Protein AF-A0A1L5KUY7-F1 (afdb_monomer)

pLDDT: mean 87.42, std 15.49, range [28.94, 98.81]

Structure (mmCIF, N/CA/C/O backbone):
data_AF-A0A1L5KUY7-F1
#
_entry.id   AF-A0A1L5KUY7-F1
#
loop_
_atom_site.group_PDB
_atom_site.id
_atom_site.type_symbol
_atom_site.label_atom_id
_atom_site.label_alt_id
_atom_site.label_comp_id
_atom_site.label_asym_id
_atom_site.label_entity_id
_atom_site.label_seq_id
_atom_site.pdbx_PDB_ins_code
_atom_site.Cartn_x
_atom_site.Cartn_y
_atom_site.Cartn_z
_atom_site.occupancy
_atom_site.B_iso_or_equiv
_atom_site.auth_seq_id
_atom_site.auth_comp_id
_atom_site.auth_asym_id
_atom_site.auth_atom_id
_atom_site.pdbx_PDB_model_num
ATOM 1 N N . TRP A 1 1 ? -3.558 -29.150 3.273 1.00 95.00 1 TRP A N 1
ATOM 2 C CA . TRP A 1 1 ? -2.758 -28.290 2.385 1.00 95.00 1 TRP A CA 1
ATOM 3 C C . TRP A 1 1 ? -2.996 -26.829 2.733 1.00 95.00 1 TRP A C 1
ATOM 5 O O . TRP A 1 1 ? -2.102 -26.278 3.348 1.00 95.00 1 TRP A O 1
ATOM 15 N N . ASN A 1 2 ? -4.203 -26.278 2.521 1.00 96.94 2 ASN A N 1
ATOM 16 C CA . ASN A 1 2 ? -4.562 -24.895 2.896 1.00 96.94 2 ASN A CA 1
ATOM 17 C C . ASN A 1 2 ? -4.105 -24.506 4.312 1.00 96.94 2 ASN A C 1
ATOM 19 O O . ASN A 1 2 ? -3.347 -23.565 4.458 1.00 96.94 2 ASN A O 1
ATOM 23 N N . PHE A 1 3 ? -4.434 -25.313 5.330 1.00 96.38 3 PHE A N 1
ATOM 24 C CA . PHE A 1 3 ? -3.972 -25.066 6.704 1.00 96.38 3 PHE A CA 1
ATOM 25 C C . PHE A 1 3 ? -2.448 -24.891 6.821 1.00 96.38 3 PHE A C 1
ATOM 27 O O . PHE A 1 3 ? -1.980 -24.037 7.555 1.00 96.38 3 PHE A O 1
ATOM 34 N N . ARG A 1 4 ? -1.657 -25.695 6.097 1.00 96.69 4 ARG A N 1
ATOM 35 C CA . ARG A 1 4 ? -0.190 -25.608 6.139 1.00 96.69 4 ARG A CA 1
ATOM 36 C C . ARG A 1 4 ? 0.330 -24.376 5.405 1.00 96.69 4 ARG A C 1
ATOM 38 O O . ARG A 1 4 ? 1.268 -23.783 5.906 1.00 96.69 4 ARG A O 1
ATOM 45 N N . MET A 1 5 ? -0.290 -23.996 4.286 1.00 97.75 5 MET A N 1
ATOM 46 C CA . MET A 1 5 ? 0.047 -22.752 3.586 1.00 97.75 5 MET A CA 1
ATOM 47 C C . MET A 1 5 ? -0.260 -21.534 4.458 1.00 97.75 5 MET A C 1
ATOM 49 O O . MET A 1 5 ? 0.622 -20.714 4.668 1.00 97.75 5 MET A O 1
ATOM 53 N N . GLY A 1 6 ? -1.464 -21.469 5.039 1.00 96.69 6 GLY A N 1
ATOM 54 C CA . GLY A 1 6 ? -1.837 -20.394 5.962 1.00 96.69 6 GLY A CA 1
ATOM 55 C C . GLY A 1 6 ? -0.890 -20.320 7.155 1.00 96.69 6 GLY A C 1
ATOM 56 O O . GLY A 1 6 ? -0.401 -19.250 7.484 1.00 96.69 6 GLY A O 1
ATOM 57 N N . TYR A 1 7 ? -0.544 -21.470 7.740 1.00 95.62 7 TYR A N 1
ATOM 58 C CA . TYR A 1 7 ? 0.414 -21.539 8.842 1.00 95.62 7 TYR A CA 1
ATOM 59 C C . TYR A 1 7 ? 1.798 -21.025 8.438 1.00 95.62 7 TYR A C 1
ATOM 61 O O . TYR A 1 7 ? 2.415 -20.307 9.208 1.00 95.62 7 TYR A O 1
ATOM 69 N N . SER A 1 8 ? 2.291 -21.361 7.245 1.00 95.44 8 SER A N 1
ATOM 70 C CA . SER A 1 8 ? 3.564 -20.831 6.751 1.00 95.44 8 SER A CA 1
ATOM 71 C C . SER A 1 8 ? 3.532 -19.310 6.614 1.00 95.44 8 SER A C 1
ATOM 73 O O . SER A 1 8 ? 4.390 -18.660 7.193 1.00 95.44 8 SER A O 1
ATOM 75 N N . TYR A 1 9 ? 2.527 -18.752 5.932 1.00 95.81 9 TYR A N 1
ATOM 76 C CA . TYR A 1 9 ? 2.408 -17.299 5.760 1.00 95.81 9 TYR A CA 1
ATOM 77 C C . TYR A 1 9 ? 2.222 -16.552 7.085 1.00 95.81 9 TYR A C 1
ATOM 79 O O . TYR A 1 9 ? 2.803 -15.494 7.274 1.00 95.81 9 TYR A O 1
ATOM 87 N N . PHE A 1 10 ? 1.479 -17.124 8.034 1.00 93.44 10 PHE A N 1
ATOM 88 C CA . PHE A 1 10 ? 1.271 -16.516 9.349 1.00 93.44 10 PHE A CA 1
ATOM 89 C C . PHE A 1 10 ? 2.578 -16.318 10.127 1.00 93.44 10 PHE A C 1
ATOM 91 O O . PHE A 1 10 ? 2.745 -15.313 10.797 1.00 93.44 10 PHE A O 1
ATOM 98 N N . TYR A 1 11 ? 3.517 -17.264 10.033 1.00 91.12 11 TYR A N 1
ATOM 99 C CA . TYR A 1 11 ? 4.831 -17.149 10.682 1.00 91.12 11 TYR A CA 1
ATOM 100 C C . TYR A 1 11 ? 5.885 -16.440 9.820 1.00 91.12 11 TYR A C 1
ATOM 102 O O . TYR A 1 11 ? 7.043 -16.365 10.227 1.00 91.12 11 TYR A O 1
ATOM 110 N N . LEU A 1 12 ? 5.493 -15.965 8.638 1.00 91.25 12 LEU A N 1
ATOM 111 C CA . LEU A 1 12 ? 6.266 -15.044 7.808 1.00 91.25 12 LEU A CA 1
ATOM 112 C C . LEU A 1 12 ? 5.753 -13.602 7.948 1.00 91.25 12 LEU A C 1
ATOM 114 O O . LEU A 1 12 ? 6.141 -12.762 7.148 1.00 91.25 12 LEU A O 1
ATOM 118 N N . ASP A 1 13 ? 4.872 -13.328 8.920 1.00 92.56 13 ASP A N 1
ATOM 119 C CA . ASP A 1 13 ? 4.231 -12.020 9.122 1.00 92.56 13 ASP A CA 1
ATOM 120 C C . ASP A 1 13 ? 3.412 -11.559 7.886 1.00 92.56 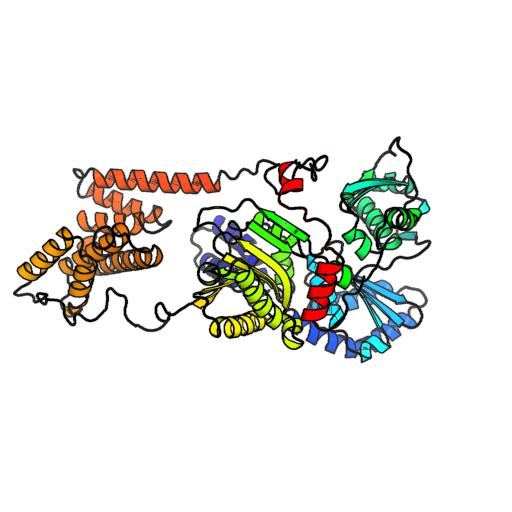13 ASP A C 1
ATOM 122 O O . ASP A 1 13 ? 3.304 -10.377 7.572 1.00 92.56 13 ASP A O 1
ATOM 126 N N . GLN A 1 14 ? 2.847 -12.522 7.137 1.00 94.38 14 GLN A N 1
ATOM 127 C CA . GLN A 1 14 ? 2.041 -12.300 5.927 1.00 94.38 14 GLN A CA 1
ATOM 128 C C . GLN A 1 14 ? 0.568 -12.679 6.176 1.00 94.38 14 GLN A C 1
ATOM 130 O O . GLN A 1 14 ? -0.010 -13.543 5.501 1.00 94.38 14 GLN A O 1
ATOM 135 N N . GLU A 1 15 ? -0.070 -12.056 7.172 1.00 95.62 15 GLU A N 1
ATOM 136 C CA . GLU A 1 15 ? -1.426 -12.388 7.634 1.00 95.62 15 GLU A CA 1
ATOM 137 C C . GLU A 1 15 ? -2.496 -12.256 6.544 1.00 95.62 15 GLU A C 1
ATOM 139 O O . GLU A 1 15 ? -3.437 -13.053 6.524 1.00 95.62 15 GLU A O 1
ATOM 144 N N . GLY A 1 16 ? -2.350 -11.301 5.618 1.00 94.06 16 GLY A N 1
ATOM 145 C CA . GLY A 1 16 ? -3.252 -11.122 4.471 1.00 94.06 16 GLY A CA 1
ATOM 146 C C . GLY A 1 16 ? -3.323 -12.376 3.595 1.00 94.06 16 GLY A C 1
ATOM 147 O O . GLY A 1 16 ? -4.396 -12.963 3.402 1.00 94.06 16 GLY A O 1
ATOM 148 N N . ARG A 1 17 ? -2.157 -12.870 3.160 1.00 95.62 17 ARG A N 1
ATOM 149 C CA . ARG A 1 17 ? -2.028 -14.128 2.409 1.00 95.62 17 ARG A CA 1
ATOM 150 C C . ARG A 1 17 ? -2.464 -15.324 3.267 1.00 95.62 17 ARG A C 1
ATOM 152 O O . ARG A 1 17 ? -3.197 -16.194 2.785 1.00 95.62 17 ARG A O 1
ATOM 159 N N . ALA A 1 18 ? -2.085 -15.361 4.548 1.00 97.38 18 ALA A N 1
ATOM 160 C CA . ALA A 1 18 ? -2.428 -16.446 5.471 1.00 97.38 18 ALA A CA 1
ATOM 161 C C . ALA A 1 18 ? -3.944 -16.620 5.664 1.00 97.38 18 ALA A C 1
ATOM 163 O O . ALA A 1 18 ? -4.449 -17.749 5.611 1.00 97.38 18 ALA A O 1
ATOM 164 N N . LEU A 1 19 ? -4.675 -15.514 5.829 1.00 96.62 19 LEU A N 1
ATOM 165 C CA . LEU A 1 19 ? -6.120 -15.487 6.050 1.00 96.62 19 LEU A CA 1
ATOM 166 C C . LEU A 1 19 ? -6.867 -16.221 4.933 1.00 96.62 19 LEU A C 1
ATOM 168 O O . LEU A 1 19 ? -7.665 -17.118 5.214 1.00 96.62 19 LEU A O 1
ATOM 172 N N . ARG A 1 20 ? -6.529 -15.928 3.668 1.00 95.56 20 ARG A N 1
ATOM 173 C CA . ARG A 1 20 ? -7.127 -16.562 2.476 1.00 95.56 20 ARG A CA 1
ATOM 174 C C . ARG A 1 20 ? -7.002 -18.094 2.528 1.00 95.56 20 ARG A C 1
ATOM 176 O O . ARG A 1 20 ? -7.913 -18.825 2.125 1.00 95.56 20 ARG A O 1
ATOM 183 N N . TYR A 1 21 ? -5.877 -18.607 3.029 1.00 97.69 21 TYR A N 1
ATOM 184 C CA . TYR A 1 21 ? -5.648 -20.044 3.182 1.00 97.69 21 TYR A CA 1
ATOM 185 C C . TYR A 1 21 ? -6.360 -20.638 4.393 1.00 97.69 21 TYR A C 1
ATOM 187 O O . TYR A 1 21 ? -6.907 -21.740 4.288 1.00 97.69 21 TYR A O 1
ATOM 195 N N . PHE A 1 22 ? -6.375 -19.954 5.534 1.00 97.81 22 PHE A N 1
ATOM 196 C CA . PHE A 1 22 ? -7.079 -20.451 6.712 1.00 97.81 22 PHE A CA 1
ATOM 197 C C . PHE A 1 22 ? -8.592 -20.482 6.514 1.00 97.81 22 PHE A C 1
ATOM 199 O O . PHE A 1 22 ? -9.215 -21.472 6.888 1.00 97.81 22 PHE A O 1
ATOM 206 N N . GLU A 1 23 ? -9.182 -19.494 5.843 1.00 96.38 23 GLU A N 1
ATOM 207 C CA . GLU A 1 23 ? -10.611 -19.507 5.510 1.00 96.38 23 GLU A CA 1
ATOM 208 C C . GLU A 1 23 ? -10.961 -20.717 4.630 1.00 96.38 23 GLU A C 1
ATOM 210 O O . GLU A 1 23 ? -11.853 -21.495 4.973 1.00 96.38 23 GLU A O 1
ATOM 215 N N . LYS A 1 24 ? -10.166 -20.994 3.584 1.00 97.50 24 LYS A N 1
ATOM 216 C CA . LYS A 1 24 ? -10.306 -22.220 2.770 1.00 97.50 24 LYS A CA 1
ATOM 217 C C . LYS A 1 24 ? -10.073 -23.510 3.565 1.00 97.50 24 LYS A C 1
ATOM 219 O O . LYS A 1 24 ? -10.580 -24.571 3.195 1.00 97.50 24 LYS A O 1
ATOM 224 N N . ALA A 1 25 ? -9.248 -23.477 4.612 1.00 96.94 25 ALA A N 1
ATOM 225 C CA . ALA A 1 25 ? -9.048 -24.623 5.496 1.00 96.94 25 ALA A CA 1
ATOM 226 C C . ALA A 1 25 ? -10.273 -24.859 6.393 1.00 96.94 25 ALA A C 1
ATOM 228 O O . ALA A 1 25 ? -10.704 -26.007 6.525 1.00 96.94 25 ALA A O 1
ATOM 229 N N . LEU A 1 26 ? -10.856 -23.787 6.936 1.00 96.44 26 LEU A N 1
ATOM 230 C CA . LEU A 1 26 ? -12.050 -23.818 7.779 1.00 96.44 26 LEU A CA 1
ATOM 231 C C . LEU A 1 26 ? -13.291 -24.255 6.992 1.00 96.44 26 LEU A C 1
ATOM 233 O O . LEU A 1 26 ? -14.092 -25.032 7.498 1.00 96.44 26 LEU A O 1
ATOM 237 N N . GLU A 1 27 ? -13.428 -23.853 5.726 1.00 96.38 27 GLU A N 1
ATOM 238 C CA . GLU A 1 27 ? -14.491 -24.360 4.842 1.00 96.38 27 GLU A CA 1
ATOM 239 C C . GLU A 1 27 ? -14.453 -25.890 4.702 1.00 96.38 27 GLU A C 1
ATOM 241 O O . GLU A 1 27 ? -15.491 -26.554 4.687 1.00 96.38 27 GLU A O 1
ATOM 246 N N . ALA A 1 28 ? -13.250 -26.465 4.610 1.00 94.94 28 ALA A N 1
ATOM 247 C CA . ALA A 1 28 ? -13.062 -27.908 4.489 1.00 94.94 28 ALA A CA 1
ATOM 248 C C . ALA A 1 28 ? -13.253 -28.652 5.822 1.00 94.94 28 ALA A C 1
ATOM 250 O O . ALA A 1 28 ? -13.587 -29.842 5.818 1.00 94.94 28 ALA A O 1
ATOM 251 N N . ARG A 1 29 ? -13.036 -27.973 6.953 1.00 93.75 29 ARG A N 1
ATOM 252 C CA . ARG A 1 29 ? -13.247 -28.499 8.304 1.00 93.75 29 ARG A CA 1
ATOM 253 C C . ARG A 1 29 ? -13.901 -27.430 9.192 1.00 93.75 29 ARG A C 1
ATOM 255 O O . ARG A 1 29 ? -13.192 -26.764 9.945 1.00 93.75 29 ARG A O 1
ATOM 262 N N . PRO A 1 30 ? -15.236 -27.281 9.113 1.00 93.56 30 PRO A N 1
ATOM 263 C CA . PRO A 1 30 ? -15.960 -26.335 9.953 1.00 93.56 30 PRO A CA 1
ATOM 264 C C . PRO A 1 30 ? -15.742 -26.623 11.442 1.00 93.56 30 PRO A C 1
ATOM 266 O O . PRO A 1 30 ? -15.521 -27.776 11.821 1.00 93.56 30 PRO A O 1
ATOM 269 N N . ASP A 1 31 ? -15.822 -25.575 12.263 1.00 89.00 31 ASP A N 1
ATOM 270 C CA . ASP A 1 31 ? -15.692 -25.620 13.729 1.00 89.00 31 ASP A CA 1
ATOM 271 C C . ASP A 1 31 ? -14.303 -26.057 14.253 1.00 89.00 31 ASP A C 1
ATOM 273 O O . ASP A 1 31 ? -14.162 -26.476 15.402 1.00 89.00 31 ASP A O 1
ATOM 277 N N . ASP A 1 32 ? -13.254 -25.972 13.425 1.00 92.75 32 ASP A N 1
ATOM 278 C CA . ASP A 1 32 ? -11.869 -26.186 13.862 1.00 92.75 32 ASP A CA 1
ATOM 279 C C . ASP A 1 32 ? -11.362 -24.970 14.657 1.00 92.75 32 ASP A C 1
ATOM 281 O O . ASP A 1 32 ? -10.956 -23.962 14.076 1.00 92.75 32 ASP A O 1
ATOM 285 N N . GLU A 1 33 ? -11.406 -25.072 15.989 1.00 91.12 33 GLU A N 1
ATOM 286 C CA . GLU A 1 33 ? -11.061 -23.986 16.924 1.00 91.12 33 GLU A CA 1
ATOM 287 C C . GLU A 1 33 ? -9.675 -23.379 16.652 1.00 91.12 33 GLU A C 1
ATOM 289 O O . GLU A 1 33 ? -9.541 -22.156 16.639 1.00 91.12 33 GLU A O 1
ATOM 294 N N . ASP A 1 34 ? -8.669 -24.211 16.362 1.00 87.75 34 ASP A N 1
ATOM 295 C CA . ASP A 1 34 ? -7.305 -23.760 16.055 1.00 87.75 34 ASP A CA 1
ATOM 296 C C . ASP A 1 34 ? -7.281 -22.868 14.802 1.00 87.75 34 ASP A C 1
ATOM 298 O O . ASP A 1 34 ? -6.696 -21.783 14.807 1.00 87.75 34 ASP A O 1
ATOM 302 N N . THR A 1 35 ? -7.952 -23.288 13.722 1.00 91.88 35 THR A N 1
ATOM 303 C CA . THR A 1 35 ? -8.051 -22.486 12.493 1.00 91.88 35 THR A CA 1
ATOM 304 C C . THR A 1 35 ? -8.822 -21.186 12.737 1.00 91.88 35 THR A C 1
ATOM 306 O O . THR A 1 35 ? -8.432 -20.143 12.217 1.00 91.88 35 THR A O 1
ATOM 309 N N . MET A 1 36 ? -9.883 -21.208 13.551 1.00 92.38 36 MET A N 1
ATOM 310 C CA . MET A 1 36 ? -10.636 -19.996 13.900 1.00 92.38 36 MET A CA 1
ATOM 311 C C . MET A 1 36 ? -9.789 -18.990 14.693 1.00 92.38 36 MET A C 1
ATOM 313 O O . MET A 1 36 ? -9.862 -17.794 14.415 1.00 92.38 36 MET A O 1
ATOM 317 N N . GLN A 1 37 ? -8.964 -19.456 15.635 1.00 89.00 37 GLN A N 1
ATOM 318 C CA . GLN A 1 37 ? -8.035 -18.597 16.380 1.00 89.00 37 GLN A CA 1
ATOM 319 C C . GLN A 1 37 ? -6.962 -17.991 15.471 1.00 89.00 37 GLN A C 1
ATOM 321 O O . GLN A 1 37 ? -6.658 -16.808 15.593 1.00 89.00 37 GLN A O 1
ATOM 326 N N . LEU A 1 38 ? -6.420 -18.770 14.529 1.00 92.31 38 LEU A N 1
ATOM 327 C CA . LEU A 1 38 ? -5.450 -18.268 13.552 1.00 92.31 38 LEU A CA 1
ATOM 328 C C . LEU A 1 38 ? -6.070 -17.222 12.615 1.00 92.31 38 LEU A C 1
ATOM 330 O O . LEU A 1 38 ? -5.420 -16.229 12.307 1.00 92.31 38 LEU A O 1
ATOM 334 N N . ILE A 1 39 ? -7.335 -17.390 12.217 1.00 94.69 39 ILE A N 1
ATOM 335 C CA . ILE A 1 39 ? -8.088 -16.383 11.448 1.00 94.69 39 ILE A CA 1
ATOM 336 C C . ILE A 1 39 ? -8.264 -15.086 12.248 1.00 94.69 39 ILE A C 1
ATOM 338 O O . ILE A 1 39 ? -8.066 -14.005 11.696 1.00 94.69 39 ILE A O 1
ATOM 342 N N . ASP A 1 40 ? -8.621 -15.171 13.533 1.00 90.50 40 ASP A N 1
ATOM 343 C CA . ASP A 1 40 ? -8.721 -13.995 14.411 1.00 90.50 40 ASP A CA 1
ATOM 344 C C . ASP A 1 40 ? -7.367 -13.287 14.561 1.00 90.50 40 ASP A C 1
ATOM 346 O O . ASP A 1 40 ? -7.284 -12.065 14.428 1.00 90.50 40 ASP A O 1
ATOM 350 N N . GLY A 1 41 ? -6.293 -14.063 14.737 1.00 87.62 41 GLY A N 1
ATOM 351 C CA . GLY A 1 41 ? -4.919 -13.565 14.725 1.00 87.62 41 GLY A CA 1
ATOM 352 C C . GLY A 1 41 ? -4.578 -12.836 13.426 1.00 87.62 41 GLY A C 1
ATOM 353 O O . GLY A 1 41 ? -4.088 -11.712 13.480 1.00 87.62 41 GLY A O 1
ATOM 354 N N . CYS A 1 42 ? -4.923 -13.415 12.270 1.00 94.00 42 CYS A N 1
ATOM 355 C CA . CYS A 1 42 ? -4.700 -12.773 10.975 1.00 94.00 42 CYS A CA 1
ATOM 356 C C . CYS A 1 42 ? -5.443 -11.438 10.867 1.00 94.00 42 CYS A C 1
ATOM 358 O O . CYS A 1 42 ? -4.868 -10.450 10.438 1.00 94.00 42 CYS A O 1
ATOM 360 N N . ARG A 1 43 ? -6.714 -11.372 11.284 1.00 92.38 43 ARG A N 1
ATOM 361 C CA . ARG A 1 43 ? -7.508 -10.130 11.225 1.00 92.38 43 ARG A CA 1
ATOM 362 C C . ARG A 1 43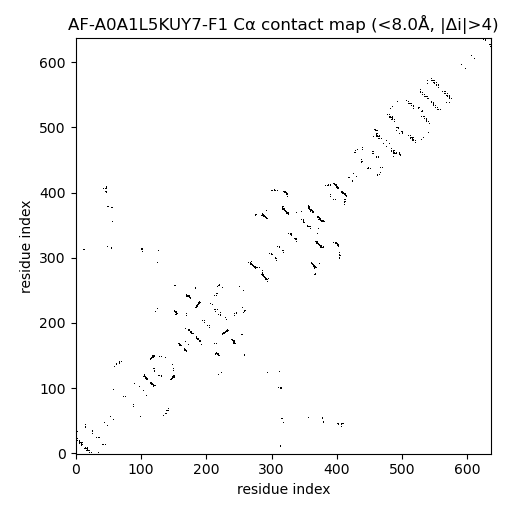 ? -6.931 -9.026 12.110 1.00 92.38 43 ARG A C 1
ATOM 364 O O . ARG A 1 43 ? -6.936 -7.860 11.715 1.00 92.38 43 ARG A O 1
ATOM 371 N N . LYS A 1 44 ? -6.404 -9.391 13.281 1.00 88.00 44 LYS A N 1
ATOM 372 C CA . LYS A 1 44 ? -5.685 -8.464 14.165 1.00 88.00 44 LYS A CA 1
ATOM 373 C C . LYS A 1 44 ? -4.381 -7.980 13.534 1.00 88.00 44 LYS A C 1
ATOM 375 O O . LYS A 1 44 ? -4.177 -6.773 13.501 1.00 88.00 44 LYS A O 1
ATOM 380 N N . GLY A 1 45 ? -3.563 -8.884 12.988 1.00 87.88 45 GLY A N 1
ATOM 381 C CA . GLY A 1 45 ? -2.313 -8.534 12.297 1.00 87.88 45 GLY A CA 1
ATOM 382 C C . GLY A 1 45 ? -2.539 -7.715 11.024 1.00 87.88 45 GLY A C 1
ATOM 383 O O . GLY A 1 45 ? -1.785 -6.807 10.728 1.00 87.88 45 GLY A O 1
ATOM 384 N N . ILE A 1 46 ? -3.644 -7.931 10.314 1.00 93.50 46 ILE A N 1
ATOM 385 C CA . ILE A 1 46 ? -4.038 -7.094 9.173 1.00 93.50 46 ILE A CA 1
ATOM 386 C C . ILE A 1 46 ? -4.377 -5.664 9.619 1.00 93.50 46 ILE A C 1
ATOM 388 O O . ILE A 1 46 ? -3.997 -4.709 8.951 1.00 93.50 46 ILE A O 1
ATOM 392 N N . SER A 1 47 ? -5.092 -5.513 10.737 1.00 91.38 47 SER A N 1
ATOM 393 C CA . SER A 1 47 ? -5.522 -4.198 11.241 1.00 91.38 47 SER A CA 1
ATOM 394 C C . SER A 1 47 ? -4.373 -3.422 11.893 1.00 91.38 47 SER A C 1
ATOM 396 O O . SER A 1 47 ? -4.275 -2.207 11.748 1.00 91.38 47 SER A O 1
ATOM 398 N N . LEU A 1 48 ? -3.492 -4.133 12.599 1.00 91.25 48 LEU A N 1
ATOM 399 C CA . LEU A 1 48 ? -2.269 -3.615 13.201 1.00 91.25 48 LEU A CA 1
ATOM 400 C C . LEU A 1 48 ? -1.092 -4.501 12.766 1.00 91.25 48 LEU A C 1
ATOM 402 O O . LEU A 1 48 ? -0.753 -5.439 13.497 1.00 91.25 48 LEU A O 1
ATOM 406 N N . PRO A 1 49 ? -0.481 -4.220 11.600 1.00 92.56 49 PRO A N 1
ATOM 407 C CA . PRO A 1 49 ? 0.658 -4.986 11.107 1.00 92.56 49 PRO A CA 1
ATOM 408 C C . PRO A 1 49 ? 1.820 -4.970 12.093 1.00 92.56 49 PRO A C 1
ATOM 410 O O . PRO A 1 49 ? 2.184 -3.928 12.645 1.00 92.56 49 PRO A O 1
ATOM 413 N N . GLN A 1 50 ? 2.383 -6.149 12.338 1.00 85.62 50 GLN A N 1
ATOM 414 C CA . GLN A 1 50 ? 3.540 -6.340 13.200 1.00 85.62 50 GLN A CA 1
ATOM 415 C C . GLN A 1 50 ? 4.507 -7.274 12.501 1.00 85.62 50 GLN A C 1
ATOM 417 O O . GLN A 1 50 ? 4.132 -8.373 12.115 1.00 85.62 50 GLN A O 1
ATOM 422 N N . PHE A 1 51 ? 5.757 -6.842 12.402 1.00 91.75 51 PHE A N 1
ATOM 423 C CA . PHE A 1 51 ? 6.801 -7.619 11.759 1.00 91.75 51 PHE A CA 1
ATOM 424 C C . PHE A 1 51 ? 7.863 -8.002 12.776 1.00 91.75 51 PHE A C 1
ATOM 426 O O . PHE A 1 51 ? 8.159 -7.256 13.716 1.00 91.75 51 PHE A O 1
ATOM 433 N N . SER A 1 52 ? 8.452 -9.170 12.565 1.00 90.62 52 SER A N 1
ATOM 434 C CA . SER A 1 52 ? 9.676 -9.598 13.232 1.00 90.62 52 SER A CA 1
ATOM 435 C C . SER A 1 52 ? 10.846 -8.648 12.954 1.00 90.62 52 SER A C 1
ATOM 437 O O . SER A 1 52 ? 11.633 -8.398 13.865 1.00 90.62 52 SER A O 1
ATOM 439 N N . ALA A 1 53 ? 10.914 -8.105 11.735 1.00 92.44 53 ALA A N 1
ATOM 440 C CA . ALA A 1 53 ? 11.748 -6.970 11.346 1.00 92.44 53 ALA A CA 1
ATOM 441 C C . ALA A 1 53 ? 11.004 -6.111 10.310 1.00 92.44 53 ALA A C 1
ATOM 443 O O . ALA A 1 53 ? 10.507 -6.660 9.317 1.00 92.44 53 ALA A O 1
ATOM 444 N N . CYS A 1 54 ? 10.919 -4.798 10.535 1.00 97.00 54 CYS A N 1
ATOM 445 C CA . CYS A 1 54 ? 10.295 -3.861 9.589 1.00 97.00 54 CYS A CA 1
ATOM 446 C C . CYS A 1 54 ? 11.223 -3.551 8.400 1.00 97.00 54 CYS A C 1
ATOM 448 O O . CYS A 1 54 ? 12.422 -3.839 8.447 1.00 97.00 54 CYS A O 1
ATOM 450 N N . PHE A 1 55 ? 10.687 -2.964 7.326 1.00 98.50 55 PHE A N 1
ATOM 451 C CA . PHE A 1 55 ? 11.456 -2.683 6.106 1.00 98.50 55 PHE A CA 1
ATOM 452 C C . PHE A 1 55 ? 12.682 -1.796 6.364 1.00 98.50 55 PHE A C 1
ATOM 454 O O . PHE A 1 55 ? 13.752 -2.035 5.798 1.00 98.50 55 PHE A O 1
ATOM 461 N N . ARG A 1 56 ? 12.561 -0.824 7.280 1.00 98.25 56 ARG A N 1
ATOM 462 C CA . ARG A 1 56 ? 13.686 -0.002 7.745 1.00 98.25 56 ARG A CA 1
ATOM 463 C C . ARG A 1 56 ? 14.814 -0.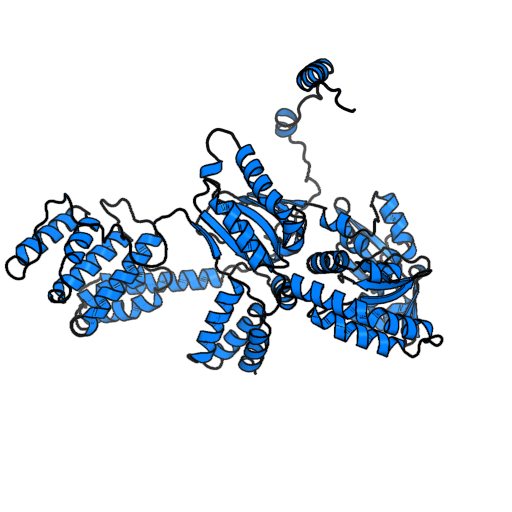856 8.324 1.00 98.25 56 ARG A C 1
ATOM 465 O O . ARG A 1 56 ? 15.945 -0.779 7.854 1.00 98.25 56 ARG A O 1
ATOM 472 N N . GLU A 1 57 ? 14.504 -1.706 9.303 1.00 97.38 57 GLU A N 1
ATOM 473 C CA . GLU A 1 57 ? 15.492 -2.583 9.945 1.00 97.38 57 GLU A CA 1
ATOM 474 C C . GLU A 1 57 ? 16.120 -3.555 8.937 1.00 97.38 57 GLU A C 1
ATOM 476 O O . GLU A 1 57 ? 17.327 -3.795 8.970 1.00 97.38 57 GLU A O 1
ATOM 481 N N . ARG A 1 58 ? 15.325 -4.119 8.018 1.00 97.88 58 ARG A N 1
ATOM 482 C CA . ARG A 1 58 ? 15.834 -5.006 6.958 1.00 97.88 58 ARG A CA 1
ATOM 483 C C . ARG A 1 58 ? 16.807 -4.272 6.036 1.00 97.88 58 ARG A C 1
ATOM 485 O O . ARG A 1 58 ? 17.885 -4.795 5.761 1.00 97.88 58 ARG A O 1
ATOM 492 N N . THR A 1 59 ? 16.459 -3.055 5.621 1.00 98.50 59 THR A N 1
ATOM 493 C CA . THR A 1 59 ? 17.294 -2.191 4.775 1.00 98.50 59 THR A CA 1
ATOM 494 C C . THR A 1 59 ? 18.620 -1.851 5.455 1.00 98.50 59 THR A C 1
ATOM 496 O O . THR A 1 59 ? 19.679 -2.044 4.858 1.00 98.50 59 THR A O 1
ATOM 499 N N . GLU A 1 60 ? 18.584 -1.398 6.711 1.00 97.00 60 GLU A N 1
ATOM 500 C CA . GLU A 1 60 ? 19.784 -1.068 7.492 1.00 97.00 60 GLU A CA 1
ATOM 501 C C . GLU A 1 60 ? 20.711 -2.292 7.627 1.00 97.00 60 GLU A C 1
ATOM 503 O O . GLU A 1 60 ? 21.886 -2.229 7.259 1.00 97.00 60 GLU A O 1
ATOM 508 N N . ASN A 1 61 ? 20.166 -3.438 8.055 1.00 95.94 61 ASN A N 1
ATOM 509 C CA . ASN A 1 61 ? 20.931 -4.678 8.217 1.00 95.94 61 ASN A CA 1
ATOM 510 C C . ASN A 1 61 ? 21.540 -5.175 6.896 1.00 95.94 61 ASN A C 1
ATOM 512 O O . ASN A 1 61 ? 22.664 -5.684 6.877 1.00 95.94 61 ASN A O 1
ATOM 516 N N . TRP A 1 62 ? 20.806 -5.052 5.788 1.00 97.44 62 TRP A N 1
ATOM 517 C CA . TRP A 1 62 ? 21.300 -5.472 4.482 1.00 97.44 62 TRP A CA 1
ATOM 518 C C . TRP A 1 62 ? 22.462 -4.606 4.017 1.00 97.44 62 TRP A C 1
ATOM 520 O O . TRP A 1 62 ? 23.475 -5.146 3.581 1.00 97.44 62 TRP A O 1
ATOM 530 N N . TRP A 1 63 ? 22.360 -3.281 4.143 1.00 98.00 63 TRP A N 1
ATOM 531 C CA . TRP A 1 63 ? 23.435 -2.378 3.731 1.00 98.00 63 TRP A CA 1
ATOM 532 C C . TRP A 1 63 ? 24.707 -2.567 4.554 1.00 98.00 63 TRP A C 1
ATOM 534 O O . TRP A 1 63 ? 25.802 -2.505 3.990 1.00 98.00 63 TRP A O 1
ATOM 544 N N . GLU A 1 64 ? 24.582 -2.857 5.852 1.00 95.50 64 GLU A N 1
ATOM 545 C CA . GLU A 1 64 ? 25.720 -3.252 6.686 1.00 95.50 64 GLU A CA 1
ATOM 546 C C . GLU A 1 64 ? 26.382 -4.532 6.157 1.00 95.50 64 GLU A C 1
ATOM 548 O O . GLU A 1 64 ? 27.593 -4.554 5.930 1.00 95.50 64 GLU A O 1
ATOM 553 N N . ALA A 1 65 ? 25.597 -5.579 5.884 1.00 93.81 65 ALA A N 1
ATOM 554 C CA . ALA A 1 65 ? 26.113 -6.841 5.355 1.00 93.81 65 ALA A CA 1
ATOM 555 C C . ALA A 1 65 ? 26.716 -6.688 3.948 1.00 93.81 65 ALA A C 1
ATOM 557 O O . ALA A 1 65 ? 27.762 -7.270 3.646 1.00 93.81 65 ALA A O 1
ATOM 558 N N . PHE A 1 66 ? 26.085 -5.891 3.084 1.00 95.88 66 PHE A N 1
ATOM 559 C CA . PHE A 1 66 ? 26.563 -5.634 1.732 1.00 95.88 66 PHE A CA 1
ATOM 560 C C . PHE A 1 66 ? 27.905 -4.907 1.753 1.00 95.88 66 PHE A C 1
ATOM 562 O O . PHE A 1 66 ? 28.828 -5.321 1.055 1.00 95.88 66 PHE A O 1
ATOM 569 N N . ALA A 1 67 ? 28.066 -3.894 2.609 1.00 95.94 67 ALA A N 1
ATOM 570 C CA . ALA A 1 67 ? 29.328 -3.172 2.761 1.00 95.94 67 ALA A CA 1
ATOM 571 C C . ALA A 1 67 ? 30.504 -4.086 3.163 1.00 95.94 67 ALA A C 1
ATOM 573 O O . ALA A 1 67 ? 31.648 -3.808 2.800 1.00 95.94 67 ALA A O 1
ATOM 574 N N . GLU A 1 68 ? 30.247 -5.192 3.870 1.00 94.00 68 GLU A N 1
ATOM 575 C CA . GLU A 1 68 ? 31.278 -6.175 4.222 1.00 94.00 68 GLU A CA 1
ATOM 576 C C . GLU A 1 68 ? 31.681 -7.091 3.052 1.00 94.00 68 GLU A C 1
ATOM 578 O O . GLU A 1 68 ? 32.832 -7.534 2.997 1.00 94.00 68 GLU A O 1
ATOM 583 N N . MET A 1 69 ? 30.769 -7.371 2.113 1.00 92.31 69 MET A N 1
ATOM 584 C CA . MET A 1 69 ? 30.994 -8.319 1.009 1.00 92.31 69 MET A CA 1
ATOM 585 C C . MET A 1 69 ? 31.224 -7.669 -0.363 1.00 92.31 69 MET A C 1
ATOM 587 O O . MET A 1 69 ? 31.731 -8.329 -1.272 1.00 92.31 69 MET A O 1
ATOM 591 N N . GLU A 1 70 ? 30.888 -6.387 -0.530 1.00 94.69 70 GLU A N 1
ATOM 592 C CA . GLU A 1 70 ? 30.889 -5.694 -1.826 1.00 94.69 70 GLU A CA 1
ATOM 593 C C . GLU A 1 70 ? 32.246 -5.788 -2.542 1.00 94.69 70 GLU A C 1
ATOM 595 O O . GLU A 1 70 ? 32.310 -5.986 -3.755 1.00 94.69 70 GLU A O 1
ATOM 600 N N . ALA A 1 71 ? 33.350 -5.743 -1.789 1.00 95.50 71 ALA A N 1
ATOM 601 C CA . ALA A 1 71 ? 34.695 -5.804 -2.348 1.00 95.50 71 ALA A CA 1
ATOM 602 C C . ALA A 1 71 ? 35.027 -7.166 -2.978 1.00 95.50 71 ALA A C 1
ATOM 604 O O . ALA A 1 71 ? 35.741 -7.216 -3.984 1.00 95.50 71 ALA A O 1
ATOM 605 N N . GLU A 1 72 ? 34.516 -8.260 -2.405 1.00 93.12 72 GLU A N 1
ATOM 606 C CA . GLU A 1 72 ? 34.659 -9.606 -2.969 1.00 93.12 72 GLU A CA 1
ATOM 607 C C . GLU A 1 72 ? 33.817 -9.743 -4.241 1.00 93.12 72 GLU A C 1
ATOM 609 O O . GLU A 1 72 ? 34.323 -10.222 -5.257 1.00 93.12 72 GLU A O 1
ATOM 614 N N . LEU A 1 73 ? 32.582 -9.228 -4.225 1.00 92.19 73 LEU A N 1
ATOM 615 C CA . LEU A 1 73 ? 31.708 -9.198 -5.401 1.00 92.19 73 LEU A CA 1
ATOM 616 C C . LEU A 1 73 ? 32.342 -8.416 -6.557 1.00 92.19 73 LEU A C 1
ATOM 618 O O . LEU A 1 73 ? 32.433 -8.934 -7.670 1.00 92.19 73 LEU A O 1
ATOM 622 N N . ARG A 1 74 ? 32.878 -7.217 -6.295 1.00 93.56 74 ARG A N 1
ATOM 623 C CA . ARG A 1 74 ? 33.611 -6.440 -7.308 1.00 93.56 74 ARG A CA 1
ATOM 624 C C . ARG A 1 74 ? 34.801 -7.202 -7.867 1.00 93.56 74 ARG A C 1
ATOM 626 O O . ARG A 1 74 ? 34.993 -7.228 -9.079 1.00 93.56 74 ARG A O 1
ATOM 633 N N . GLN A 1 75 ? 35.589 -7.847 -7.004 1.00 93.25 75 GLN A N 1
ATOM 634 C CA . GLN A 1 75 ? 36.722 -8.652 -7.453 1.00 93.25 75 GLN A CA 1
ATOM 635 C C . GLN A 1 75 ? 36.263 -9.797 -8.366 1.00 93.25 75 GLN A C 1
ATOM 637 O O . GLN A 1 75 ? 36.878 -10.032 -9.406 1.00 93.25 75 GLN A O 1
ATOM 642 N N . MET A 1 76 ? 35.183 -10.494 -8.008 1.00 90.81 76 MET A N 1
ATOM 643 C CA . MET A 1 76 ? 34.617 -11.558 -8.836 1.00 90.81 76 MET A CA 1
ATOM 644 C C . MET A 1 76 ? 34.152 -11.032 -10.199 1.00 90.81 76 MET A C 1
ATOM 646 O O . MET A 1 76 ? 34.458 -11.664 -11.211 1.00 90.81 76 MET A O 1
ATOM 650 N N . MET A 1 77 ? 33.482 -9.876 -10.235 1.00 90.50 77 MET A N 1
ATOM 651 C CA . MET A 1 77 ? 33.046 -9.215 -11.472 1.00 90.50 77 MET A CA 1
ATOM 652 C C . MET A 1 77 ? 34.235 -8.806 -12.357 1.00 90.50 77 MET A C 1
ATOM 654 O O . MET A 1 77 ? 34.216 -9.041 -13.563 1.00 90.50 77 MET A O 1
ATOM 658 N N . ASP A 1 78 ? 35.304 -8.260 -11.773 1.00 90.56 78 ASP A N 1
ATOM 659 C CA . ASP A 1 78 ? 36.504 -7.829 -12.507 1.00 90.56 78 ASP A CA 1
ATOM 660 C C . ASP A 1 78 ? 37.316 -9.010 -13.082 1.00 90.56 78 ASP A C 1
ATOM 662 O O . ASP A 1 78 ? 38.022 -8.887 -14.097 1.00 90.56 78 ASP A O 1
ATOM 666 N N . GLU A 1 79 ? 37.257 -10.164 -12.413 1.00 89.75 79 GLU A N 1
ATOM 667 C CA . GLU A 1 79 ? 37.924 -11.399 -12.825 1.00 89.75 79 GLU A CA 1
ATOM 668 C C . GLU A 1 79 ? 37.135 -12.184 -13.890 1.00 89.75 79 GLU A C 1
ATOM 670 O O . GLU A 1 79 ? 37.762 -12.905 -14.674 1.00 89.75 79 GLU A O 1
ATOM 675 N N . ASP A 1 80 ? 35.810 -12.004 -13.982 1.00 86.31 80 ASP A N 1
ATOM 676 C CA . ASP A 1 80 ? 34.904 -12.685 -14.928 1.00 86.31 80 ASP A CA 1
ATOM 677 C C . ASP A 1 80 ? 34.990 -12.132 -16.366 1.00 86.31 80 ASP A C 1
ATOM 679 O O . ASP A 1 80 ? 34.025 -11.677 -16.977 1.00 86.31 80 ASP A O 1
ATOM 683 N N . LYS A 1 81 ? 36.194 -12.167 -16.945 1.00 80.62 81 LYS A N 1
ATOM 684 C CA . LYS A 1 81 ? 36.481 -11.606 -18.280 1.00 80.62 81 LYS A CA 1
ATOM 685 C C . LYS A 1 81 ? 35.876 -12.388 -19.441 1.00 80.62 81 LYS A C 1
ATOM 687 O O . LYS A 1 81 ? 35.913 -11.902 -20.571 1.00 80.62 81 LYS A O 1
ATOM 692 N N . ASP A 1 82 ? 35.428 -13.614 -19.198 1.00 80.31 82 ASP A N 1
ATOM 693 C CA . ASP A 1 82 ? 34.764 -14.461 -20.187 1.00 80.31 82 ASP A CA 1
ATOM 694 C C . ASP A 1 82 ? 33.247 -14.561 -19.970 1.00 80.31 82 ASP A C 1
ATOM 696 O O . ASP A 1 82 ? 32.588 -15.256 -20.745 1.00 80.31 82 ASP A O 1
ATOM 700 N N . HIS A 1 83 ? 32.701 -13.817 -18.996 1.00 78.75 83 HIS A N 1
ATOM 701 C CA . HIS A 1 83 ? 31.276 -13.752 -18.661 1.00 78.75 83 HIS A CA 1
ATOM 702 C C . HIS A 1 83 ? 30.665 -15.126 -18.352 1.00 78.75 83 HIS A C 1
ATOM 704 O O . HIS A 1 83 ? 29.515 -15.405 -18.691 1.00 78.75 83 HIS A O 1
ATOM 710 N N . THR A 1 84 ? 31.446 -16.015 -17.736 1.00 82.56 84 THR A N 1
ATOM 711 C CA . THR A 1 84 ? 31.004 -17.373 -17.393 1.00 82.56 84 THR A CA 1
ATOM 712 C C . THR A 1 84 ? 30.463 -17.480 -15.972 1.00 82.56 84 THR A C 1
ATOM 714 O O . THR A 1 84 ? 29.824 -18.483 -15.646 1.00 82.56 84 THR A O 1
ATOM 717 N N . ARG A 1 85 ? 30.674 -16.457 -15.133 1.00 82.81 85 ARG A N 1
ATOM 718 C CA . ARG A 1 85 ? 30.235 -16.422 -13.729 1.00 82.81 85 ARG A CA 1
ATOM 719 C C . ARG A 1 85 ? 29.003 -15.553 -13.489 1.00 82.81 85 ARG A C 1
ATOM 721 O O . ARG A 1 85 ? 28.566 -15.448 -12.348 1.00 82.81 85 ARG A O 1
ATOM 728 N N . GLY A 1 86 ? 28.395 -14.994 -14.536 1.00 84.00 86 GLY A N 1
ATOM 729 C CA . GLY A 1 86 ? 27.202 -14.146 -14.420 1.00 84.00 86 GLY A CA 1
ATOM 730 C C . GLY A 1 86 ? 26.079 -14.770 -13.581 1.00 84.00 86 GLY A C 1
ATOM 731 O O . GLY A 1 86 ? 25.584 -14.133 -12.661 1.00 84.00 86 GLY A O 1
ATOM 732 N N . ALA A 1 87 ? 25.741 -16.043 -13.814 1.00 86.06 87 ALA A N 1
ATOM 733 C CA . ALA A 1 87 ? 24.698 -16.732 -13.044 1.00 86.06 87 ALA A CA 1
ATOM 734 C C . ALA A 1 87 ? 25.055 -16.929 -11.556 1.00 86.06 87 ALA A C 1
ATOM 736 O O . ALA A 1 87 ? 24.171 -16.906 -10.708 1.00 86.06 87 ALA A O 1
ATOM 737 N N . GLU A 1 88 ? 26.340 -17.118 -11.233 1.00 90.00 88 GLU A N 1
ATOM 738 C CA . GLU A 1 88 ? 26.822 -17.223 -9.846 1.00 90.00 88 GLU A CA 1
ATOM 739 C C . GLU A 1 88 ? 26.691 -15.873 -9.129 1.00 90.00 88 GLU A C 1
ATOM 741 O O . GLU A 1 88 ? 26.196 -15.820 -8.007 1.00 90.00 88 GLU A O 1
ATOM 746 N N . LEU A 1 89 ? 27.087 -14.785 -9.800 1.00 90.12 89 LEU A N 1
ATOM 747 C CA . LEU A 1 89 ? 26.992 -13.420 -9.279 1.00 90.12 89 LEU A CA 1
ATOM 748 C C . LEU A 1 89 ? 25.539 -12.986 -9.061 1.00 90.12 89 LEU A C 1
ATOM 750 O O . LEU A 1 89 ? 25.223 -12.423 -8.015 1.00 90.12 89 LEU A O 1
ATOM 754 N N . VAL A 1 90 ? 24.661 -13.269 -10.030 1.00 90.75 90 VAL A N 1
ATOM 755 C CA . VAL A 1 90 ? 23.226 -12.973 -9.925 1.00 90.75 90 VAL A CA 1
ATOM 756 C C . VAL A 1 90 ? 22.610 -13.764 -8.777 1.00 90.75 90 VAL A C 1
ATOM 758 O O . VAL A 1 90 ? 22.011 -13.152 -7.907 1.00 90.75 90 VAL A O 1
ATOM 761 N N . ALA A 1 91 ? 22.830 -15.080 -8.694 1.00 91.06 91 ALA A N 1
ATOM 762 C CA . ALA A 1 91 ? 22.272 -15.887 -7.606 1.00 91.06 91 ALA A CA 1
ATOM 763 C C . ALA A 1 91 ? 22.748 -15.417 -6.220 1.00 91.06 91 ALA A C 1
ATOM 765 O O . ALA A 1 91 ? 21.959 -15.355 -5.285 1.00 91.06 91 ALA A O 1
ATOM 766 N N . GLN A 1 92 ? 24.026 -15.043 -6.085 1.00 91.69 92 GLN A N 1
ATOM 767 C CA . GLN A 1 92 ? 24.552 -14.525 -4.822 1.00 91.69 92 GLN A CA 1
ATOM 768 C C . GLN A 1 92 ? 23.916 -13.184 -4.427 1.00 91.69 92 GLN A C 1
ATOM 770 O O . GLN A 1 92 ? 23.647 -12.976 -3.247 1.00 91.69 92 GLN A O 1
ATOM 775 N N . MET A 1 93 ? 23.695 -12.277 -5.383 1.00 93.62 93 MET A N 1
ATOM 776 C CA . MET A 1 93 ? 23.029 -10.994 -5.128 1.00 93.62 93 MET A CA 1
ATOM 777 C C . MET A 1 93 ? 21.527 -11.173 -4.859 1.00 93.62 93 MET A C 1
ATOM 779 O O . MET A 1 93 ? 20.968 -10.501 -4.001 1.00 93.62 93 MET A O 1
ATOM 783 N N . GLU A 1 94 ? 20.873 -12.097 -5.557 1.00 92.94 94 GLU A N 1
ATOM 784 C CA . GLU A 1 94 ? 19.463 -12.429 -5.350 1.00 92.94 94 GLU A CA 1
ATOM 785 C C . GLU A 1 94 ? 19.239 -13.007 -3.946 1.00 92.94 94 GLU A C 1
ATOM 787 O O . GLU A 1 94 ? 18.392 -12.516 -3.204 1.00 92.94 94 GLU A O 1
ATOM 792 N N . ASP A 1 95 ? 20.064 -13.974 -3.527 1.00 90.56 95 ASP A N 1
ATOM 793 C CA . ASP A 1 95 ? 20.008 -14.564 -2.185 1.00 90.56 95 ASP A CA 1
ATOM 794 C C . ASP A 1 95 ? 20.145 -13.509 -1.075 1.00 90.56 95 ASP A C 1
ATOM 796 O O . ASP A 1 95 ? 19.527 -13.644 -0.016 1.00 90.56 95 ASP A O 1
ATOM 800 N N . THR A 1 96 ? 20.955 -12.464 -1.285 1.00 91.94 96 THR A N 1
ATOM 801 C CA . THR A 1 96 ? 21.105 -11.391 -0.297 1.00 91.94 96 THR A CA 1
ATOM 802 C C . THR A 1 96 ? 19.947 -10.408 -0.354 1.00 91.94 96 THR A C 1
ATOM 804 O O . THR A 1 96 ? 19.428 -10.054 0.701 1.00 91.94 96 THR A O 1
ATOM 807 N N . LEU A 1 97 ? 19.531 -9.939 -1.535 1.00 95.75 97 LEU A N 1
ATOM 808 C CA . LEU A 1 97 ? 18.402 -9.008 -1.678 1.00 95.75 97 LEU A CA 1
ATOM 809 C C . LEU A 1 97 ? 17.088 -9.609 -1.155 1.00 95.75 97 LEU A C 1
ATOM 811 O O . LEU A 1 97 ? 16.299 -8.886 -0.547 1.00 95.75 97 LEU A O 1
ATOM 815 N N . ASN A 1 98 ? 16.916 -10.929 -1.260 1.00 93.88 98 ASN A N 1
ATOM 816 C CA . ASN A 1 98 ? 15.765 -11.657 -0.715 1.00 93.88 98 ASN A CA 1
ATOM 817 C C . ASN A 1 98 ? 15.698 -11.685 0.829 1.00 93.88 98 ASN A C 1
ATOM 819 O O . ASN A 1 98 ? 14.768 -12.235 1.416 1.00 93.88 98 ASN A O 1
ATOM 823 N N . LEU A 1 99 ? 16.686 -11.107 1.524 1.00 90.69 99 LEU A N 1
ATOM 824 C CA . LEU A 1 99 ? 16.597 -10.832 2.964 1.00 90.69 99 LEU A CA 1
ATOM 825 C C . LEU A 1 99 ? 15.775 -9.570 3.272 1.00 90.69 99 LEU A C 1
ATOM 827 O O . LEU A 1 99 ? 15.389 -9.362 4.423 1.00 90.69 99 LEU A O 1
ATOM 831 N N . VAL A 1 100 ? 15.545 -8.726 2.264 1.00 95.75 100 VAL A N 1
ATOM 832 C CA . VAL A 1 100 ? 14.805 -7.462 2.369 1.00 95.75 100 VAL A CA 1
ATOM 833 C C . VAL A 1 100 ? 13.482 -7.558 1.620 1.00 95.75 100 VAL A C 1
ATOM 835 O O . VAL A 1 100 ? 12.447 -7.255 2.210 1.00 95.75 100 VAL A O 1
ATOM 838 N N . PHE A 1 101 ? 13.530 -8.029 0.374 1.00 96.38 101 PHE A N 1
ATOM 839 C CA . PHE A 1 101 ? 12.390 -8.124 -0.535 1.00 96.38 101 PHE A CA 1
ATOM 840 C C . PHE A 1 101 ? 11.904 -9.579 -0.662 1.00 96.38 101 PHE A C 1
ATOM 842 O O . PHE A 1 101 ? 12.719 -10.487 -0.788 1.00 96.38 101 PHE A O 1
ATOM 849 N N . ASP A 1 102 ? 10.595 -9.819 -0.649 1.00 94.12 102 ASP A N 1
ATOM 850 C CA . ASP A 1 102 ? 9.969 -11.119 -0.952 1.00 94.12 102 ASP A CA 1
ATOM 851 C C . ASP A 1 102 ? 10.185 -11.478 -2.427 1.00 94.12 102 ASP A C 1
ATOM 853 O O . ASP A 1 102 ? 10.507 -12.621 -2.751 1.00 94.12 102 ASP A O 1
ATOM 857 N N . GLU A 1 103 ? 10.067 -10.477 -3.306 1.00 90.81 103 GLU A N 1
ATOM 858 C CA . GLU A 1 103 ? 10.361 -10.564 -4.736 1.00 90.81 103 GLU A CA 1
ATOM 859 C C . GLU A 1 103 ? 11.079 -9.290 -5.210 1.00 90.81 103 GLU A C 1
ATOM 861 O O . GLU A 1 103 ? 10.666 -8.168 -4.903 1.00 90.81 103 GLU A O 1
ATOM 866 N N . ILE A 1 104 ? 12.169 -9.458 -5.966 1.00 93.06 104 ILE A N 1
ATOM 867 C CA . ILE A 1 104 ? 12.969 -8.354 -6.500 1.00 93.06 104 ILE A CA 1
ATOM 868 C C . ILE A 1 104 ? 13.604 -8.718 -7.837 1.00 93.06 104 ILE A C 1
ATOM 870 O O . ILE A 1 104 ? 14.217 -9.773 -7.999 1.00 93.06 104 ILE A O 1
ATOM 874 N N . SER A 1 105 ? 13.529 -7.777 -8.769 1.00 93.69 105 SER A N 1
ATOM 875 C CA . SER A 1 105 ? 14.227 -7.836 -10.044 1.00 93.69 105 SER A CA 1
ATOM 876 C C . SER A 1 105 ? 15.362 -6.810 -10.053 1.00 93.69 105 SER A C 1
ATOM 878 O O . SER A 1 105 ? 15.224 -5.676 -9.579 1.00 93.69 105 SER A O 1
ATOM 880 N N . PHE A 1 106 ? 16.522 -7.201 -10.577 1.00 95.50 106 PHE A N 1
ATOM 881 C CA . PHE A 1 106 ? 17.698 -6.336 -10.611 1.00 95.50 106 PHE A CA 1
ATOM 882 C C . PHE A 1 106 ? 18.664 -6.699 -11.743 1.00 95.50 106 PHE A C 1
ATOM 884 O O . PHE A 1 106 ? 18.633 -7.795 -12.303 1.00 95.50 106 PHE A O 1
ATOM 891 N N . GLU A 1 107 ? 19.567 -5.771 -12.051 1.00 92.62 107 GLU A N 1
ATOM 892 C CA . GLU A 1 107 ? 20.700 -5.974 -12.947 1.00 92.62 107 GLU A CA 1
ATOM 893 C C . GLU A 1 107 ? 21.994 -5.575 -12.233 1.00 92.62 107 GLU A C 1
ATOM 895 O O . GLU A 1 107 ? 22.040 -4.587 -11.498 1.00 92.62 107 GLU A O 1
ATOM 900 N N . ILE A 1 108 ? 23.063 -6.338 -12.462 1.00 92.25 108 ILE A N 1
ATOM 901 C CA . ILE A 1 108 ? 24.408 -6.014 -11.980 1.00 92.25 108 ILE A CA 1
ATOM 902 C C . ILE A 1 108 ? 25.371 -5.893 -13.153 1.00 92.25 108 ILE A C 1
ATOM 904 O O . ILE A 1 108 ? 25.342 -6.690 -14.092 1.00 92.25 108 ILE A O 1
ATOM 908 N N . GLY A 1 109 ? 26.252 -4.900 -13.099 1.00 89.38 109 GLY A N 1
ATOM 909 C CA . GLY A 1 109 ? 27.153 -4.614 -14.208 1.00 89.38 109 GLY A CA 1
ATOM 910 C C . GLY A 1 109 ? 28.281 -3.654 -13.862 1.00 89.38 109 GLY A C 1
ATOM 911 O O . GLY A 1 109 ? 28.599 -3.423 -12.697 1.00 89.38 109 GLY A O 1
ATOM 912 N N . VAL A 1 110 ? 28.918 -3.111 -14.900 1.00 86.12 110 VAL A N 1
ATOM 913 C CA . VAL A 1 110 ? 29.979 -2.104 -14.775 1.00 86.12 110 VAL A CA 1
ATOM 914 C C . VAL A 1 110 ? 29.645 -0.920 -15.677 1.00 86.12 110 VAL A C 1
ATOM 916 O O . VAL A 1 110 ? 29.617 -1.051 -16.902 1.00 86.12 110 VAL A O 1
ATOM 919 N N . GLY A 1 111 ? 29.432 0.242 -15.062 1.00 79.12 111 GLY A N 1
ATOM 920 C CA . GLY A 1 111 ? 29.110 1.506 -15.712 1.00 79.12 111 GLY A CA 1
ATOM 921 C C . GLY A 1 111 ? 30.265 2.489 -15.586 1.00 79.12 111 GLY A C 1
ATOM 922 O O . GLY A 1 111 ? 30.431 3.196 -14.590 1.00 79.12 111 GLY A O 1
ATOM 923 N N . GLY A 1 112 ? 31.102 2.549 -16.621 1.00 82.62 112 GLY A N 1
ATOM 924 C CA . GLY A 1 112 ? 32.286 3.407 -16.617 1.00 82.62 112 GLY A CA 1
ATOM 925 C C . GLY A 1 112 ? 33.362 2.906 -15.649 1.00 82.62 112 GLY A C 1
ATOM 926 O O . GLY A 1 112 ? 33.989 1.884 -15.913 1.00 82.62 112 GLY A O 1
ATOM 927 N N . GLU A 1 113 ? 33.627 3.662 -14.577 1.00 87.00 113 GLU A N 1
ATOM 928 C CA . GLU A 1 113 ? 34.660 3.340 -13.571 1.00 87.00 113 GLU A CA 1
ATOM 929 C C . GLU A 1 113 ? 34.109 2.622 -12.326 1.00 87.00 113 GLU A C 1
ATOM 931 O O . GLU A 1 113 ? 34.900 2.203 -11.481 1.00 87.00 113 GLU A O 1
ATOM 936 N N . LYS A 1 114 ? 32.782 2.492 -12.201 1.00 94.31 114 LYS A N 1
ATOM 937 C CA . LYS A 1 114 ? 32.105 1.900 -11.040 1.00 94.31 114 LYS A CA 1
ATOM 938 C C . LYS A 1 114 ? 31.286 0.675 -11.426 1.00 94.31 114 LYS A C 1
ATOM 940 O O . LYS A 1 114 ? 30.837 0.548 -12.567 1.00 94.31 114 LYS A O 1
ATOM 945 N N . HIS A 1 115 ? 31.074 -0.202 -10.455 1.00 95.31 115 HIS A N 1
ATOM 946 C CA . HIS A 1 115 ? 30.107 -1.292 -10.551 1.00 95.31 115 HIS A CA 1
ATOM 947 C C . HIS A 1 115 ? 28.694 -0.726 -10.395 1.00 95.31 115 HIS A C 1
ATOM 949 O O . HIS A 1 115 ? 28.510 0.335 -9.802 1.00 95.31 115 HIS A O 1
ATOM 955 N N . GLU A 1 116 ? 27.696 -1.389 -10.958 1.00 95.56 116 GLU A N 1
ATOM 956 C CA . GLU A 1 116 ? 26.308 -0.927 -10.914 1.00 95.56 116 GLU A CA 1
ATOM 957 C C . GLU A 1 116 ? 25.405 -2.018 -10.363 1.00 95.56 116 GLU A C 1
ATOM 959 O O . GLU A 1 116 ? 25.553 -3.187 -10.722 1.00 95.56 116 GLU A O 1
ATOM 964 N N . LEU A 1 117 ? 24.475 -1.603 -9.505 1.00 96.62 117 LEU A N 1
ATOM 965 C CA . LEU A 1 117 ? 23.298 -2.361 -9.109 1.00 96.62 117 LEU A CA 1
ATOM 966 C C . LEU A 1 117 ? 22.081 -1.537 -9.531 1.00 96.62 117 LEU A C 1
ATOM 968 O O . LEU A 1 117 ? 21.868 -0.440 -9.013 1.00 96.62 117 LEU A O 1
ATOM 972 N N . ILE A 1 118 ? 21.316 -2.049 -10.488 1.00 96.69 118 ILE A N 1
ATOM 973 C CA . ILE A 1 118 ? 20.097 -1.425 -11.001 1.00 96.69 118 ILE A CA 1
ATOM 974 C C . ILE A 1 118 ? 18.917 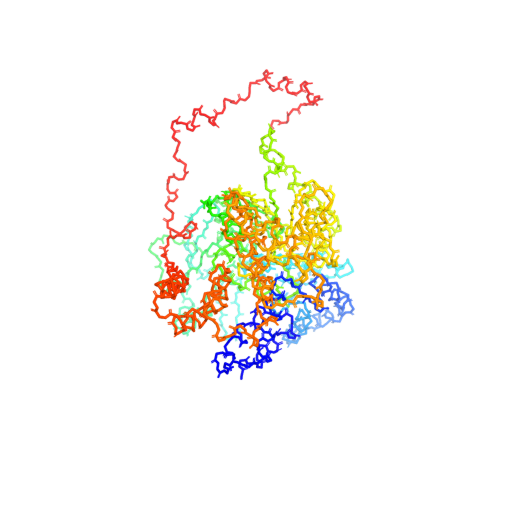-2.220 -10.457 1.00 96.69 118 ILE A C 1
ATOM 976 O O . ILE A 1 118 ? 18.716 -3.366 -10.845 1.00 96.69 118 ILE A O 1
ATOM 980 N N . LEU A 1 119 ? 18.141 -1.619 -9.565 1.00 98.00 119 LEU A N 1
ATOM 981 C CA . LEU A 1 119 ? 16.914 -2.194 -9.020 1.00 98.00 119 LEU A CA 1
ATOM 982 C C . LEU A 1 119 ? 15.748 -1.805 -9.931 1.00 98.00 119 LEU A C 1
ATOM 984 O O . LEU A 1 119 ? 15.582 -0.619 -10.224 1.00 98.00 119 LEU A O 1
ATOM 988 N N . THR A 1 120 ? 14.954 -2.767 -10.397 1.00 95.94 120 THR A N 1
ATOM 989 C CA . THR A 1 120 ? 13.842 -2.505 -11.328 1.00 95.94 120 THR A CA 1
ATOM 990 C C . THR A 1 120 ? 12.498 -2.645 -10.604 1.00 95.94 120 THR A C 1
ATOM 992 O O . THR A 1 120 ? 12.246 -3.684 -9.994 1.00 95.94 120 THR A O 1
ATOM 995 N N . PRO A 1 121 ? 11.639 -1.605 -10.623 1.00 95.06 121 PRO A N 1
ATOM 996 C CA . PRO A 1 121 ? 10.267 -1.700 -10.122 1.00 95.06 121 PRO A CA 1
ATOM 997 C C . PRO A 1 121 ? 9.338 -2.533 -11.020 1.00 95.06 121 PRO A C 1
ATOM 999 O O . PRO A 1 121 ? 8.202 -2.775 -10.638 1.00 95.06 121 PRO A O 1
ATOM 1002 N N . GLU A 1 122 ? 9.764 -2.911 -12.227 1.00 92.06 122 GLU A N 1
ATOM 1003 C CA . GLU A 1 122 ? 8.981 -3.671 -13.213 1.00 92.06 122 GLU A CA 1
ATOM 1004 C C . GLU A 1 122 ? 7.616 -3.043 -13.527 1.00 92.06 122 GLU A C 1
ATOM 1006 O O . GLU A 1 122 ? 6.609 -3.719 -13.729 1.00 92.06 122 GLU A O 1
ATOM 1011 N N . GLY A 1 123 ? 7.582 -1.711 -13.580 1.00 91.31 123 GLY A N 1
ATOM 1012 C CA . GLY A 1 123 ? 6.351 -0.958 -13.810 1.00 91.31 123 GLY A CA 1
ATOM 1013 C C . GLY A 1 123 ? 5.489 -0.737 -12.561 1.00 91.31 123 GLY A C 1
ATOM 1014 O O . GLY A 1 123 ? 4.525 0.026 -12.628 1.00 91.31 123 GLY A O 1
ATOM 1015 N N . ASP A 1 124 ? 5.841 -1.318 -11.411 1.00 94.81 124 ASP A N 1
ATOM 1016 C CA . ASP A 1 124 ? 5.104 -1.152 -10.159 1.00 94.81 124 ASP A CA 1
ATOM 1017 C C . ASP A 1 124 ? 5.519 0.127 -9.411 1.00 94.81 124 ASP A C 1
ATOM 1019 O O . ASP A 1 124 ? 6.618 0.270 -8.865 1.00 94.81 124 ASP A O 1
ATOM 1023 N N . LYS A 1 125 ? 4.590 1.088 -9.353 1.00 95.69 125 LYS A N 1
ATOM 1024 C CA . LYS A 1 125 ? 4.797 2.353 -8.643 1.00 95.69 125 LYS A CA 1
ATOM 1025 C C . LYS A 1 125 ? 4.856 2.191 -7.120 1.00 95.69 125 LYS A C 1
ATOM 1027 O O . LYS A 1 125 ? 5.512 3.004 -6.478 1.00 95.69 125 LYS A O 1
ATOM 1032 N N . VAL A 1 126 ? 4.193 1.193 -6.535 1.00 97.88 126 VAL A N 1
ATOM 1033 C CA . VAL A 1 126 ? 4.261 0.914 -5.092 1.00 97.88 126 VAL A CA 1
ATOM 1034 C C . VAL A 1 126 ? 5.646 0.371 -4.744 1.00 97.88 126 VAL A C 1
ATOM 1036 O O . VAL A 1 126 ? 6.313 0.960 -3.892 1.00 97.88 126 VAL A O 1
ATOM 1039 N N . LYS A 1 127 ? 6.130 -0.640 -5.481 1.00 98.12 127 LYS A N 1
ATOM 1040 C CA . LYS A 1 127 ? 7.502 -1.169 -5.344 1.00 98.12 127 LYS A CA 1
ATOM 1041 C C . LYS A 1 127 ? 8.557 -0.078 -5.533 1.00 98.12 127 LYS A C 1
ATOM 1043 O O . LYS A 1 127 ? 9.552 -0.041 -4.816 1.00 98.12 127 LYS A O 1
ATOM 1048 N N . LEU A 1 128 ? 8.331 0.876 -6.441 1.00 98.44 128 LEU A N 1
ATOM 1049 C CA . LEU A 1 128 ? 9.248 2.000 -6.652 1.00 98.44 128 LEU A CA 1
ATOM 1050 C C . LEU A 1 128 ? 9.527 2.810 -5.370 1.00 98.44 128 LEU A C 1
ATOM 1052 O O . LEU A 1 128 ? 10.662 3.249 -5.185 1.00 98.44 128 LEU A O 1
ATOM 1056 N N . PHE A 1 129 ? 8.548 2.990 -4.473 1.00 98.56 129 PHE A N 1
ATOM 1057 C CA . PHE A 1 129 ? 8.796 3.662 -3.189 1.00 98.56 129 PHE A CA 1
ATOM 1058 C C . PHE A 1 129 ? 9.785 2.877 -2.318 1.00 98.56 129 PHE A C 1
ATOM 1060 O O . PHE A 1 129 ? 10.705 3.477 -1.761 1.00 98.56 129 PHE A O 1
ATOM 1067 N N . GLU A 1 130 ? 9.635 1.551 -2.235 1.00 98.62 130 GLU A N 1
ATOM 1068 C CA . GLU A 1 130 ? 10.551 0.674 -1.492 1.00 98.62 130 GLU A CA 1
ATOM 1069 C C . GLU A 1 130 ? 11.970 0.754 -2.057 1.00 98.62 130 GLU A C 1
ATOM 1071 O O . GLU A 1 130 ? 12.931 0.913 -1.305 1.00 98.62 130 GLU A O 1
ATOM 1076 N N . LEU A 1 131 ? 12.110 0.718 -3.386 1.00 98.69 131 LEU A N 1
ATOM 1077 C CA . LEU A 1 131 ? 13.416 0.780 -4.046 1.00 98.69 131 LEU A CA 1
ATOM 1078 C C . LEU A 1 131 ? 14.109 2.132 -3.850 1.00 98.69 131 LEU A C 1
ATOM 1080 O O . LEU A 1 131 ? 15.318 2.169 -3.621 1.00 98.69 131 LEU A O 1
ATOM 1084 N N . VAL A 1 132 ? 13.365 3.241 -3.913 1.00 98.44 132 VAL A N 1
ATOM 1085 C CA . VAL A 1 132 ? 13.905 4.584 -3.647 1.00 98.44 132 VAL A CA 1
ATOM 1086 C C . VAL A 1 132 ? 14.334 4.721 -2.191 1.00 98.44 132 VAL A C 1
ATOM 1088 O O . VAL A 1 132 ? 15.429 5.226 -1.925 1.00 98.44 132 VAL A O 1
ATOM 1091 N N . TYR A 1 133 ? 13.523 4.233 -1.247 1.00 98.56 133 TYR A N 1
ATOM 1092 C CA . TYR A 1 133 ? 13.907 4.199 0.160 1.00 98.56 133 TYR A CA 1
ATOM 1093 C C . TYR A 1 133 ? 15.180 3.374 0.349 1.00 98.56 133 TYR A C 1
ATOM 1095 O O . TYR A 1 133 ? 16.161 3.869 0.899 1.00 98.56 133 TYR A O 1
ATOM 1103 N N . PHE A 1 134 ? 15.218 2.152 -0.177 1.00 98.62 134 PHE A N 1
ATOM 1104 C CA . PHE A 1 134 ? 16.374 1.272 -0.077 1.00 98.62 134 PHE A CA 1
ATOM 1105 C C . PHE A 1 134 ? 17.641 1.907 -0.672 1.00 98.62 134 PHE A C 1
ATOM 1107 O O . PHE A 1 134 ? 18.682 1.931 -0.016 1.00 98.62 134 PHE A O 1
ATOM 1114 N N . GLN A 1 135 ? 17.555 2.504 -1.866 1.00 98.31 135 GLN A N 1
ATOM 1115 C CA . GLN A 1 135 ? 18.661 3.211 -2.523 1.00 98.31 135 GLN A CA 1
ATOM 1116 C C . GLN A 1 135 ? 19.189 4.383 -1.681 1.00 98.31 135 GLN A C 1
ATOM 1118 O O . GLN A 1 135 ? 20.406 4.564 -1.585 1.00 98.31 135 GLN A O 1
ATOM 1123 N N . LYS A 1 136 ? 18.301 5.177 -1.063 1.00 97.12 136 LYS A N 1
ATOM 1124 C CA . LYS A 1 136 ? 18.663 6.336 -0.222 1.00 97.12 136 LYS A CA 1
ATOM 1125 C C . LYS A 1 136 ? 19.595 5.946 0.933 1.00 97.12 136 LYS A C 1
ATOM 1127 O O . LYS A 1 136 ? 20.424 6.761 1.337 1.00 97.12 136 LYS A O 1
ATOM 1132 N N . HIS A 1 137 ? 19.491 4.711 1.424 1.00 97.88 137 HIS A N 1
ATOM 1133 C CA . HIS A 1 137 ? 20.248 4.206 2.574 1.00 97.88 137 HIS A CA 1
ATOM 1134 C C . HIS A 1 137 ? 21.605 3.587 2.213 1.00 97.88 137 HIS A C 1
ATOM 1136 O O . HIS A 1 137 ? 22.326 3.141 3.106 1.00 97.88 137 HIS A O 1
ATOM 1142 N N . ALA A 1 138 ? 21.999 3.599 0.935 1.00 97.81 138 ALA A N 1
ATOM 1143 C CA . ALA A 1 138 ? 23.306 3.110 0.512 1.00 97.81 138 ALA A CA 1
ATOM 1144 C C . ALA A 1 138 ? 24.455 3.842 1.253 1.00 97.81 138 ALA A C 1
ATOM 1146 O O . ALA A 1 138 ? 24.569 5.073 1.157 1.00 97.81 138 ALA A O 1
ATOM 1147 N N . PRO A 1 139 ? 25.349 3.121 1.963 1.00 97.44 139 PRO A N 1
ATOM 1148 C CA . PRO A 1 139 ? 26.455 3.732 2.691 1.00 97.44 139 PRO A CA 1
ATOM 1149 C C . PRO A 1 139 ? 27.411 4.486 1.766 1.00 97.44 139 PRO A C 1
ATOM 1151 O O . PRO A 1 139 ? 27.674 4.074 0.633 1.00 97.44 139 PRO A O 1
ATOM 1154 N N . LYS A 1 140 ? 28.008 5.575 2.265 1.00 96.62 140 LYS A N 1
ATOM 1155 C CA . LYS A 1 140 ? 28.927 6.409 1.470 1.00 96.62 140 LYS A CA 1
ATOM 1156 C C . LYS A 1 140 ? 30.120 5.613 0.951 1.00 96.62 140 LYS A C 1
ATOM 1158 O O . LYS A 1 140 ? 30.544 5.848 -0.173 1.00 96.62 140 LYS A O 1
ATOM 1163 N N . GLU A 1 141 ? 30.620 4.678 1.751 1.00 95.88 141 GLU A N 1
ATOM 1164 C CA . GLU A 1 141 ? 31.727 3.780 1.431 1.00 95.88 141 GLU A CA 1
ATOM 1165 C C . GLU A 1 141 ? 31.383 2.866 0.248 1.00 95.88 141 GLU A C 1
ATOM 1167 O O . GLU A 1 141 ? 32.201 2.685 -0.650 1.00 95.88 141 GLU A O 1
ATOM 1172 N N . VAL A 1 142 ? 30.149 2.353 0.194 1.00 96.94 142 VAL A N 1
ATOM 1173 C CA . VAL A 1 142 ? 29.659 1.561 -0.944 1.00 96.94 142 VAL A CA 1
ATOM 1174 C C . VAL A 1 142 ? 29.556 2.439 -2.190 1.00 96.94 142 VAL A C 1
ATOM 1176 O O . VAL A 1 142 ? 30.019 2.055 -3.266 1.00 96.94 142 VAL A O 1
ATOM 1179 N N . LEU A 1 143 ? 29.030 3.658 -2.046 1.00 97.00 143 LEU A N 1
ATOM 1180 C CA . LEU A 1 143 ? 28.879 4.618 -3.143 1.00 97.00 143 LEU A CA 1
ATOM 1181 C C . LEU A 1 143 ? 30.217 5.113 -3.725 1.00 97.00 143 LEU A C 1
ATOM 1183 O O . LEU A 1 143 ? 30.230 5.683 -4.819 1.00 97.00 143 LEU A O 1
ATOM 1187 N N . GLU A 1 144 ? 31.358 4.899 -3.060 1.00 96.31 144 GLU A N 1
ATOM 1188 C CA . GLU A 1 144 ? 32.682 5.141 -3.659 1.00 96.31 144 GLU A CA 1
ATOM 1189 C C . GLU A 1 144 ? 32.970 4.176 -4.819 1.00 96.31 144 GLU A C 1
ATOM 1191 O O . GLU A 1 144 ? 33.694 4.537 -5.753 1.00 96.31 144 GLU A O 1
ATOM 1196 N N . HIS A 1 145 ? 32.369 2.985 -4.794 1.00 96.62 145 HIS A N 1
ATOM 1197 C CA . HIS A 1 145 ? 32.643 1.893 -5.728 1.00 96.62 145 HIS A CA 1
ATOM 1198 C C . HIS A 1 145 ? 31.440 1.487 -6.585 1.00 96.62 145 HIS A C 1
ATOM 1200 O O . HIS A 1 145 ? 31.640 1.002 -7.700 1.00 96.62 145 HIS A O 1
ATOM 1206 N N . TRP A 1 146 ? 30.221 1.731 -6.104 1.00 97.56 146 TRP A N 1
ATOM 1207 C CA . TRP A 1 146 ? 28.980 1.333 -6.761 1.00 97.56 146 TRP A CA 1
ATOM 1208 C C . TRP A 1 146 ? 28.112 2.531 -7.149 1.00 97.56 146 TRP A C 1
ATOM 1210 O O . TRP A 1 146 ? 28.016 3.515 -6.413 1.00 97.56 146 TRP A O 1
ATOM 1220 N N . ASN A 1 147 ? 27.443 2.425 -8.295 1.00 97.06 147 ASN A N 1
ATOM 1221 C CA . ASN A 1 147 ? 26.236 3.184 -8.594 1.00 97.06 147 ASN A CA 1
ATOM 1222 C C . ASN A 1 147 ? 25.034 2.312 -8.225 1.00 97.06 147 ASN A C 1
ATOM 1224 O O . ASN A 1 147 ? 24.831 1.254 -8.821 1.00 97.06 147 ASN A O 1
ATOM 1228 N N . ILE A 1 148 ? 24.243 2.759 -7.254 1.00 97.44 148 ILE A N 1
ATOM 1229 C CA . ILE A 1 148 ? 22.961 2.135 -6.926 1.00 97.44 148 ILE A CA 1
ATOM 1230 C C . ILE A 1 148 ? 21.896 2.936 -7.658 1.00 97.44 148 ILE A C 1
ATOM 1232 O O . ILE A 1 148 ? 21.737 4.130 -7.398 1.00 97.44 148 ILE A O 1
ATOM 1236 N N . LEU A 1 149 ? 21.230 2.313 -8.621 1.00 97.12 149 LEU A N 1
ATOM 1237 C CA . LEU A 1 149 ? 20.272 2.946 -9.519 1.00 97.12 149 LEU A CA 1
ATOM 1238 C C . LEU A 1 149 ? 18.904 2.295 -9.335 1.00 97.12 149 LEU A C 1
ATOM 1240 O O . LEU A 1 149 ? 18.813 1.097 -9.080 1.00 97.12 149 LEU A O 1
ATOM 1244 N N . VAL A 1 150 ? 17.847 3.086 -9.487 1.00 98.00 150 VAL A N 1
ATOM 1245 C CA . VAL A 1 150 ? 16.464 2.606 -9.457 1.00 98.00 150 VAL A CA 1
ATOM 1246 C C . VAL A 1 150 ? 15.834 2.921 -10.806 1.00 98.00 150 VAL A C 1
ATOM 1248 O O . VAL A 1 150 ? 15.834 4.071 -11.249 1.00 98.00 150 VAL A O 1
ATOM 1251 N N . GLY A 1 151 ? 15.334 1.882 -11.461 1.00 96.00 151 GLY A N 1
ATOM 1252 C CA . GLY A 1 151 ? 14.866 1.909 -12.836 1.00 96.00 151 GLY A CA 1
ATOM 1253 C C . GLY A 1 151 ? 15.989 1.695 -13.855 1.00 96.00 151 GLY A C 1
ATOM 1254 O O . GLY A 1 151 ? 17.077 2.279 -13.753 1.00 96.00 151 GLY A O 1
ATOM 1255 N N . ARG A 1 152 ? 15.715 0.894 -14.891 1.00 93.62 152 ARG A N 1
ATOM 1256 C CA . ARG A 1 152 ? 16.620 0.726 -16.040 1.00 93.62 152 ARG A CA 1
ATOM 1257 C C . ARG A 1 152 ? 16.957 2.070 -16.675 1.00 93.62 152 ARG A C 1
ATOM 1259 O O . ARG A 1 152 ? 16.080 2.906 -16.910 1.00 93.62 152 ARG A O 1
ATOM 1266 N N . GLN A 1 153 ? 18.239 2.263 -16.972 1.00 91.75 153 GLN A N 1
ATOM 1267 C CA . GLN A 1 153 ? 18.731 3.477 -17.617 1.00 91.75 153 GLN A CA 1
ATOM 1268 C C . GLN A 1 153 ? 18.687 3.346 -19.149 1.00 91.75 153 GLN A C 1
ATOM 1270 O O . GLN A 1 153 ? 18.959 2.267 -19.679 1.00 91.75 153 GLN A O 1
ATOM 1275 N N . PRO A 1 154 ? 18.382 4.434 -19.880 1.00 92.50 154 PRO A N 1
ATOM 1276 C CA . PRO A 1 154 ? 18.303 4.405 -21.332 1.00 92.50 154 PRO A CA 1
ATOM 1277 C C . PRO A 1 154 ? 19.679 4.173 -21.968 1.00 92.50 154 PRO A C 1
ATOM 1279 O O . PRO A 1 154 ? 20.658 4.857 -21.654 1.00 92.50 154 PRO A O 1
ATOM 1282 N N . LEU A 1 155 ? 19.738 3.263 -22.938 1.00 85.81 155 LEU A N 1
ATOM 1283 C CA . LEU A 1 155 ? 20.939 2.896 -23.684 1.00 85.81 155 LEU A CA 1
ATOM 1284 C C . LEU A 1 155 ? 20.739 3.133 -25.187 1.00 85.81 155 LEU A C 1
ATOM 1286 O O . LEU A 1 155 ? 19.804 2.637 -25.815 1.00 85.81 155 LEU A O 1
ATOM 1290 N N . GLN A 1 156 ? 21.657 3.885 -25.803 1.00 72.50 156 GLN A N 1
ATOM 1291 C CA . GLN A 1 156 ? 21.618 4.121 -27.249 1.00 72.50 156 GLN A CA 1
ATOM 1292 C C . GLN A 1 156 ? 22.101 2.899 -28.032 1.00 72.50 156 GLN A C 1
ATOM 1294 O O . GLN A 1 156 ? 23.164 2.353 -27.744 1.00 72.50 156 GLN A O 1
ATOM 1299 N N . ASN A 1 157 ? 21.379 2.556 -29.104 1.00 75.06 157 ASN A N 1
ATOM 1300 C CA . ASN A 1 157 ? 21.673 1.411 -29.979 1.00 75.06 157 ASN A CA 1
ATOM 1301 C C . ASN A 1 157 ? 21.695 0.066 -29.231 1.00 75.06 157 ASN A C 1
ATOM 1303 O O . ASN A 1 157 ? 22.488 -0.816 -29.566 1.00 75.06 157 ASN A O 1
ATOM 1307 N N . ILE A 1 158 ? 20.846 -0.072 -28.209 1.00 80.19 158 ILE A N 1
ATOM 1308 C CA . ILE A 1 158 ? 20.691 -1.310 -27.450 1.00 80.19 158 ILE A CA 1
ATOM 1309 C C . ILE A 1 158 ? 20.027 -2.397 -28.307 1.00 80.19 158 ILE A C 1
ATOM 1311 O O . ILE A 1 158 ? 19.119 -2.128 -29.102 1.00 80.19 158 ILE A O 1
ATOM 1315 N N . GLY A 1 159 ? 20.512 -3.626 -28.147 1.00 80.81 159 GLY A N 1
ATOM 1316 C CA . GLY A 1 159 ? 19.911 -4.836 -28.690 1.00 80.81 159 GLY A CA 1
ATOM 1317 C C . GLY A 1 159 ? 19.719 -5.851 -27.570 1.00 80.81 159 GLY A C 1
ATOM 1318 O O . GLY A 1 159 ? 20.582 -5.990 -26.703 1.00 80.81 159 GLY A O 1
ATOM 1319 N N . LEU A 1 160 ? 18.585 -6.542 -27.587 1.00 83.62 160 LEU A N 1
ATOM 1320 C CA . LEU A 1 160 ? 18.284 -7.625 -26.670 1.00 83.62 160 LEU A CA 1
ATOM 1321 C C . LEU A 1 160 ? 18.696 -8.944 -27.326 1.00 83.62 160 LEU A C 1
ATOM 1323 O O . LEU A 1 160 ? 18.141 -9.353 -28.351 1.00 83.62 160 LEU A O 1
ATOM 1327 N N . HIS A 1 161 ? 19.699 -9.581 -26.724 1.00 82.81 161 HIS A N 1
ATOM 1328 C CA . HIS A 1 161 ? 20.269 -10.845 -27.171 1.00 82.81 161 HIS A CA 1
ATOM 1329 C C . HIS A 1 161 ? 19.951 -11.941 -26.156 1.00 82.81 161 HIS A C 1
ATOM 1331 O O . HIS A 1 161 ? 20.303 -11.812 -24.985 1.00 82.81 161 HIS A O 1
ATOM 1337 N N . THR A 1 162 ? 19.320 -13.029 -26.590 1.00 79.06 162 THR A N 1
ATOM 1338 C CA . THR A 1 162 ? 18.994 -14.162 -25.711 1.00 79.06 162 THR A CA 1
ATOM 1339 C C . THR A 1 162 ? 19.867 -15.380 -26.012 1.00 79.06 162 THR A C 1
ATOM 1341 O O . THR A 1 162 ? 20.346 -15.562 -27.134 1.00 79.06 162 THR A O 1
ATOM 1344 N N . GLU A 1 163 ? 20.057 -16.260 -25.023 1.00 73.31 163 GLU A N 1
ATOM 1345 C CA . GLU A 1 163 ? 20.873 -17.479 -25.175 1.00 73.31 163 GLU A CA 1
ATOM 1346 C C . GLU A 1 163 ? 20.345 -18.443 -26.251 1.00 73.31 163 GLU A C 1
ATOM 1348 O O . GLU A 1 163 ? 21.118 -19.151 -26.898 1.00 73.31 163 GLU A O 1
ATOM 1353 N N . ASP A 1 164 ? 19.031 -18.454 -26.483 1.00 79.12 164 ASP A N 1
ATOM 1354 C CA . ASP A 1 164 ? 18.376 -19.237 -27.534 1.00 79.12 164 ASP A CA 1
ATOM 1355 C C . ASP A 1 164 ? 18.416 -18.567 -28.921 1.00 79.12 164 ASP A C 1
ATOM 1357 O O . ASP A 1 164 ? 17.842 -19.087 -29.879 1.00 79.12 164 ASP A O 1
ATOM 1361 N N . GLY A 1 165 ? 19.172 -17.472 -29.061 1.00 81.94 165 GLY A N 1
ATOM 1362 C CA . GLY A 1 165 ? 19.577 -16.898 -30.342 1.00 81.94 165 GLY A CA 1
ATOM 1363 C C . GLY A 1 165 ? 18.665 -15.803 -30.888 1.00 81.94 165 GLY A C 1
ATOM 1364 O O . GLY A 1 165 ? 18.765 -15.495 -32.080 1.00 81.94 165 GLY A O 1
ATOM 1365 N N . TRP A 1 166 ? 17.792 -15.214 -30.065 1.00 86.44 166 TRP A N 1
ATOM 1366 C CA . TRP A 1 166 ? 17.035 -14.030 -30.463 1.00 86.44 166 TRP A CA 1
ATOM 1367 C C . TRP A 1 166 ? 17.913 -12.786 -30.407 1.00 86.44 166 TRP A C 1
ATOM 1369 O O . TRP A 1 166 ? 18.705 -12.614 -29.485 1.00 86.44 166 TRP A O 1
ATOM 1379 N N . ASP A 1 167 ? 17.771 -11.938 -31.423 1.00 89.38 167 ASP A N 1
ATOM 1380 C CA . ASP A 1 167 ? 18.529 -10.701 -31.590 1.00 89.38 167 ASP A CA 1
ATOM 1381 C C . ASP A 1 167 ? 17.611 -9.633 -32.199 1.00 89.38 167 ASP A C 1
ATOM 1383 O O . ASP A 1 167 ? 17.285 -9.660 -33.401 1.00 89.38 167 ASP A O 1
ATOM 1387 N N . ILE A 1 168 ? 17.143 -8.735 -31.335 1.00 93.38 168 ILE A N 1
ATOM 1388 C CA . ILE A 1 168 ? 16.243 -7.633 -31.676 1.00 93.38 168 ILE A CA 1
ATOM 1389 C C . ILE A 1 168 ? 16.798 -6.316 -31.141 1.00 93.38 168 ILE A C 1
ATOM 1391 O O . ILE A 1 168 ? 17.375 -6.273 -30.060 1.00 93.38 168 ILE A O 1
ATOM 1395 N N . SER A 1 169 ? 16.583 -5.224 -31.861 1.00 94.31 169 SER A N 1
ATOM 1396 C CA . SER A 1 169 ? 16.872 -3.871 -31.384 1.00 94.31 169 SER A CA 1
ATOM 1397 C C . SER A 1 169 ? 15.668 -2.954 -31.565 1.00 94.31 169 SER A C 1
ATOM 1399 O O . SER A 1 169 ? 14.681 -3.313 -32.214 1.00 94.31 169 SER A O 1
ATOM 1401 N N . GLY A 1 170 ? 15.757 -1.731 -31.036 1.00 92.88 170 GLY A N 1
ATOM 1402 C CA . GLY A 1 170 ? 14.725 -0.713 -31.250 1.00 92.88 170 GLY A CA 1
ATOM 1403 C C . GLY A 1 170 ? 14.469 -0.377 -32.730 1.00 92.88 170 GLY A C 1
ATOM 1404 O O . GLY A 1 170 ? 13.414 0.165 -33.049 1.00 92.88 170 GLY A O 1
ATOM 1405 N N . ASP A 1 171 ? 15.387 -0.720 -33.640 1.00 94.94 171 ASP A N 1
ATOM 1406 C CA . ASP A 1 171 ? 15.220 -0.519 -35.087 1.00 94.94 171 ASP A CA 1
ATOM 1407 C C . ASP A 1 171 ? 14.441 -1.653 -35.777 1.00 94.94 171 ASP A C 1
ATOM 1409 O O . ASP A 1 171 ? 13.999 -1.495 -36.917 1.00 94.94 171 ASP A O 1
ATOM 1413 N N . ASP A 1 172 ? 14.256 -2.792 -35.106 1.00 95.56 172 ASP A N 1
ATOM 1414 C CA . ASP A 1 172 ? 13.474 -3.924 -35.619 1.00 95.56 172 ASP A CA 1
ATOM 1415 C C . ASP A 1 172 ? 11.979 -3.820 -35.274 1.00 95.56 172 ASP A C 1
ATOM 1417 O O . ASP A 1 172 ? 11.161 -4.578 -35.805 1.00 95.56 172 ASP A O 1
ATOM 1421 N N . VAL A 1 173 ? 11.620 -2.899 -34.377 1.00 96.88 173 VAL A N 1
ATOM 1422 C CA . VAL A 1 173 ? 10.274 -2.770 -33.813 1.00 96.88 173 VAL A CA 1
ATOM 1423 C C . VAL A 1 173 ? 9.598 -1.526 -34.373 1.00 96.88 173 VAL A C 1
ATOM 1425 O O . VAL A 1 173 ? 10.069 -0.405 -34.189 1.00 96.88 173 VAL A O 1
ATOM 1428 N N . GLN A 1 174 ? 8.464 -1.723 -35.040 1.00 98.06 174 GLN A N 1
ATOM 1429 C CA . GLN A 1 174 ? 7.580 -0.638 -35.453 1.00 98.06 174 GLN A CA 1
ATOM 1430 C C . GLN A 1 174 ? 6.599 -0.330 -34.332 1.00 98.06 174 GLN A C 1
ATOM 1432 O O . GLN A 1 174 ? 5.982 -1.247 -33.791 1.00 98.06 174 GLN A O 1
ATOM 1437 N N . ILE A 1 175 ? 6.416 0.950 -34.029 1.00 97.75 175 ILE A N 1
ATOM 1438 C CA . ILE A 1 175 ? 5.481 1.407 -33.010 1.00 97.75 175 ILE A CA 1
ATOM 1439 C C . ILE A 1 175 ? 4.494 2.439 -33.551 1.00 97.75 175 ILE A C 1
ATOM 1441 O O . ILE A 1 175 ? 4.808 3.251 -34.430 1.00 97.75 175 ILE A O 1
ATOM 1445 N N . TRP A 1 176 ? 3.291 2.394 -32.987 1.00 97.62 176 TRP A N 1
ATOM 1446 C CA . TRP A 1 176 ? 2.257 3.414 -33.111 1.00 97.62 176 TRP A CA 1
ATOM 1447 C C . TRP A 1 176 ? 2.027 4.002 -31.729 1.00 97.62 176 TRP A C 1
ATOM 1449 O O . TRP A 1 176 ? 1.729 3.264 -30.794 1.00 97.62 176 TRP A O 1
ATOM 1459 N N . LEU A 1 177 ? 2.184 5.319 -31.631 1.00 95.62 177 LEU A N 1
ATOM 1460 C CA . LEU A 1 177 ? 2.001 6.071 -30.399 1.00 95.62 177 LEU A CA 1
ATOM 1461 C C . LEU A 1 177 ? 0.670 6.813 -30.468 1.00 95.62 177 LEU A C 1
ATOM 1463 O O . LEU A 1 177 ? 0.489 7.686 -31.323 1.00 95.62 177 LEU A O 1
ATOM 1467 N N . GLU A 1 178 ? -0.244 6.457 -29.581 1.00 93.94 178 GLU A N 1
ATOM 1468 C CA . GLU A 1 178 ? -1.532 7.116 -29.406 1.00 93.94 178 GLU A CA 1
ATOM 1469 C C . GLU A 1 178 ? -1.497 7.959 -28.132 1.00 93.94 178 GLU A C 1
ATOM 1471 O O . GLU A 1 178 ? -0.945 7.541 -27.123 1.00 93.94 178 GLU A O 1
ATOM 1476 N N . GLU A 1 179 ? -2.040 9.169 -28.192 1.00 92.00 179 GLU A N 1
ATOM 1477 C CA . GLU A 1 179 ? -2.114 10.078 -27.048 1.00 92.00 179 GLU A CA 1
ATOM 1478 C C . GLU A 1 179 ? -3.473 9.882 -26.373 1.00 92.00 179 GLU A C 1
ATOM 1480 O O . GLU A 1 179 ? -4.504 10.086 -27.016 1.00 92.00 179 GLU A O 1
ATOM 1485 N N . GLN A 1 180 ? -3.470 9.433 -25.117 1.00 85.25 180 GLN A N 1
ATOM 1486 C CA . GLN A 1 180 ? -4.683 9.135 -24.343 1.00 85.25 180 GLN A CA 1
ATOM 1487 C C . GLN A 1 180 ? -5.070 10.278 -23.394 1.00 85.25 180 GLN A C 1
ATOM 1489 O O . GLN A 1 180 ? -6.225 10.380 -22.980 1.00 85.25 180 GLN A O 1
ATOM 1494 N N . GLY A 1 181 ? -4.134 11.185 -23.111 1.00 80.06 181 GLY A N 1
ATOM 1495 C CA . GLY A 1 181 ? -4.334 12.359 -22.273 1.00 80.06 181 GLY A CA 1
ATOM 1496 C C . GLY A 1 181 ? -3.113 13.276 -22.289 1.00 80.06 181 GLY A C 1
ATOM 1497 O O . GLY A 1 181 ? -2.179 13.084 -23.069 1.00 80.06 181 GLY A O 1
ATOM 1498 N N . GLU A 1 182 ? -3.108 14.281 -21.414 1.00 78.62 182 GLU A N 1
ATOM 1499 C CA . GLU A 1 182 ? -1.930 15.128 -21.225 1.00 78.62 182 GLU A CA 1
ATOM 1500 C C . GLU A 1 182 ? -0.787 14.285 -20.649 1.00 78.62 182 GLU A C 1
ATOM 1502 O O . GLU A 1 182 ? -0.910 13.741 -19.555 1.00 78.62 182 GLU A O 1
ATOM 1507 N N . ASN A 1 183 ? 0.316 14.167 -21.396 1.00 81.56 183 ASN A N 1
ATOM 1508 C CA . ASN A 1 183 ? 1.479 13.359 -21.015 1.00 81.56 183 ASN A CA 1
ATOM 1509 C C . ASN A 1 183 ? 1.154 11.875 -20.744 1.00 81.56 183 ASN A C 1
ATOM 1511 O O . ASN A 1 183 ? 1.780 11.251 -19.895 1.00 81.56 183 ASN A O 1
ATOM 1515 N N . SER A 1 184 ? 0.198 11.312 -21.481 1.00 88.44 184 SER A N 1
ATOM 1516 C CA . SER A 1 184 ? -0.240 9.922 -21.351 1.00 88.44 184 SER A CA 1
ATOM 1517 C C . SER A 1 184 ? -0.351 9.293 -22.739 1.00 88.44 184 SER A C 1
ATOM 1519 O O . SER A 1 184 ? -1.005 9.840 -23.639 1.00 88.44 184 SER A O 1
ATOM 1521 N N . PHE A 1 185 ? 0.332 8.165 -22.939 1.00 93.94 185 PHE A N 1
ATOM 1522 C CA . PHE A 1 185 ? 0.465 7.526 -24.241 1.00 93.94 185 PHE A CA 1
ATOM 1523 C C . PHE A 1 185 ? 0.235 6.017 -24.191 1.00 93.94 185 PHE A C 1
ATOM 1525 O O . PHE A 1 185 ? 0.625 5.324 -23.257 1.00 93.94 185 PHE A O 1
ATOM 1532 N N . ALA A 1 186 ? -0.330 5.495 -25.272 1.00 95.88 186 ALA A N 1
ATOM 1533 C CA . ALA A 1 186 ? -0.416 4.072 -25.547 1.00 95.88 186 ALA A CA 1
ATOM 1534 C C . ALA A 1 186 ? 0.529 3.695 -26.681 1.00 95.88 186 ALA A C 1
ATOM 1536 O O . ALA A 1 186 ? 0.610 4.389 -27.703 1.00 95.88 186 ALA A O 1
ATOM 1537 N N . ILE A 1 187 ? 1.219 2.572 -26.515 1.00 96.31 187 ILE A N 1
ATOM 1538 C CA . ILE A 1 187 ? 2.083 1.997 -27.538 1.00 96.31 187 ILE A CA 1
ATOM 1539 C C . ILE A 1 187 ? 1.432 0.731 -28.071 1.00 96.31 187 ILE A C 1
ATOM 1541 O O . ILE A 1 187 ? 1.106 -0.187 -27.327 1.00 96.31 187 ILE A O 1
ATOM 1545 N N . SER A 1 188 ? 1.318 0.641 -29.392 1.00 97.62 188 SER A N 1
ATOM 1546 C CA . SER A 1 188 ? 1.197 -0.655 -30.056 1.00 97.62 188 SER A CA 1
ATOM 1547 C C . SER A 1 188 ? 2.503 -0.970 -30.773 1.00 97.62 188 SER A C 1
ATOM 1549 O O . SER A 1 188 ? 2.981 -0.145 -31.551 1.00 97.62 1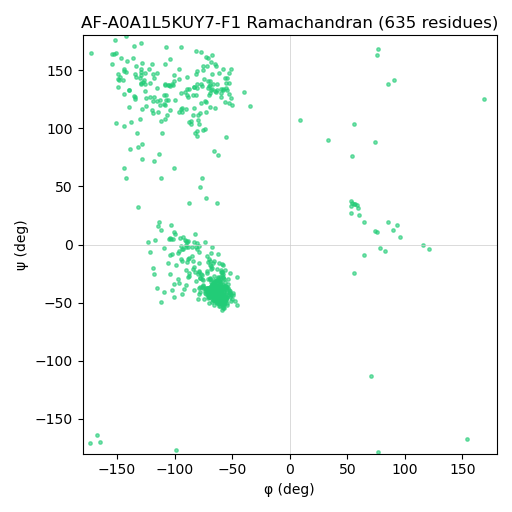88 SER A O 1
ATOM 1551 N N . ALA A 1 189 ? 3.065 -2.150 -30.540 1.00 97.62 189 ALA A N 1
ATOM 1552 C CA . ALA A 1 189 ? 4.346 -2.593 -31.069 1.00 97.62 189 ALA A CA 1
ATOM 1553 C C . ALA A 1 189 ? 4.179 -3.792 -32.010 1.00 97.62 189 ALA A C 1
ATOM 1555 O O . ALA A 1 189 ? 3.494 -4.764 -31.706 1.00 97.62 189 ALA A O 1
ATOM 1556 N N . TYR A 1 190 ? 4.845 -3.744 -33.159 1.00 97.81 190 TYR A N 1
ATOM 1557 C CA . TYR A 1 190 ? 4.944 -4.844 -34.114 1.00 97.81 190 TYR A CA 1
ATOM 1558 C C . TYR A 1 190 ? 6.416 -5.151 -34.384 1.00 97.81 190 TYR A C 1
ATOM 1560 O O . TYR A 1 190 ? 7.176 -4.274 -34.801 1.00 97.81 190 TYR A O 1
ATOM 1568 N N . CYS A 1 191 ? 6.811 -6.412 -34.207 1.00 97.19 191 CYS A N 1
ATOM 1569 C CA . CYS A 1 191 ? 8.155 -6.887 -34.516 1.00 97.19 191 CYS A CA 1
ATOM 1570 C C . CYS A 1 191 ? 8.079 -8.152 -35.375 1.00 97.19 191 CYS A C 1
ATOM 1572 O O . CYS A 1 191 ? 7.742 -9.230 -34.887 1.00 97.19 191 CYS A O 1
ATOM 1574 N N . GLU A 1 192 ? 8.428 -8.033 -36.662 1.00 96.62 192 GLU A N 1
ATOM 1575 C CA . GLU A 1 192 ? 8.369 -9.157 -37.611 1.00 96.62 192 GLU A CA 1
ATOM 1576 C C . GLU A 1 192 ? 9.252 -10.328 -37.163 1.00 96.62 192 GLU A C 1
ATOM 1578 O O . GLU A 1 192 ? 8.865 -11.490 -37.307 1.00 96.62 192 GLU A O 1
ATOM 1583 N N . LYS A 1 193 ? 10.418 -10.026 -36.570 1.00 95.38 193 LYS A N 1
ATOM 1584 C CA . LYS A 1 193 ? 11.335 -11.042 -36.048 1.00 95.38 193 LYS A CA 1
ATOM 1585 C C . LYS A 1 193 ? 10.648 -11.907 -34.997 1.00 95.38 193 LYS A C 1
ATOM 1587 O O . LYS A 1 193 ? 10.759 -13.121 -35.089 1.00 95.38 193 LYS A O 1
ATOM 1592 N N . LEU A 1 194 ? 9.904 -11.310 -34.064 1.00 94.88 194 LEU A N 1
ATOM 1593 C CA . LEU A 1 194 ? 9.285 -12.013 -32.936 1.00 94.88 194 LEU A CA 1
ATOM 1594 C C . LEU A 1 194 ? 7.971 -12.731 -33.271 1.00 94.88 194 LEU A C 1
ATOM 1596 O O . LEU A 1 194 ? 7.457 -13.438 -32.411 1.00 94.88 194 LEU A O 1
ATOM 1600 N N . LEU A 1 195 ? 7.432 -12.634 -34.492 1.00 95.25 195 LEU A N 1
ATOM 1601 C CA . LEU A 1 195 ? 6.165 -13.294 -34.853 1.00 95.25 195 LEU A CA 1
ATOM 1602 C C . LEU A 1 195 ? 6.106 -14.804 -34.558 1.00 95.25 195 LEU A C 1
ATOM 1604 O O . LEU A 1 195 ? 5.039 -15.273 -34.155 1.00 95.25 195 LEU A O 1
ATOM 1608 N N . PRO A 1 196 ? 7.178 -15.601 -34.757 1.00 93.62 196 PRO A N 1
ATOM 1609 C CA . PRO A 1 196 ? 7.163 -17.002 -34.352 1.00 93.62 196 PRO A CA 1
ATOM 1610 C C . PRO A 1 196 ? 7.001 -17.157 -32.835 1.00 93.62 196 PRO A C 1
ATOM 1612 O O . PRO A 1 196 ? 6.168 -17.950 -32.410 1.00 93.62 196 PRO A O 1
ATOM 1615 N N . MET A 1 197 ? 7.726 -16.360 -32.039 1.00 92.31 197 MET A N 1
ATOM 1616 C CA . MET A 1 197 ? 7.625 -16.388 -30.577 1.00 92.31 197 MET A CA 1
ATOM 1617 C C . MET A 1 197 ? 6.255 -15.912 -30.108 1.00 92.31 197 MET A C 1
ATOM 1619 O O . MET A 1 197 ? 5.655 -16.570 -29.276 1.00 92.31 197 MET A O 1
ATOM 1623 N N . LEU A 1 198 ? 5.717 -14.835 -30.678 1.00 92.25 198 LEU A N 1
ATOM 1624 C CA . LEU A 1 198 ? 4.406 -14.302 -30.306 1.00 92.25 198 LEU A CA 1
ATOM 1625 C C . LEU A 1 198 ? 3.296 -15.364 -30.406 1.00 92.25 198 LEU A C 1
ATOM 1627 O O . LEU A 1 198 ? 2.402 -15.409 -29.571 1.00 92.25 198 LEU A O 1
ATOM 1631 N N . ARG A 1 199 ? 3.376 -16.255 -31.403 1.00 91.94 199 ARG A N 1
ATOM 1632 C CA . ARG A 1 199 ? 2.392 -17.329 -31.625 1.00 91.94 199 ARG A CA 1
ATOM 1633 C C . ARG A 1 199 ? 2.565 -18.540 -30.709 1.00 91.94 199 ARG A C 1
ATOM 1635 O O . ARG A 1 199 ? 1.621 -19.315 -30.565 1.00 91.94 199 ARG A O 1
ATOM 1642 N N . GLU A 1 200 ? 3.763 -18.754 -30.174 1.00 91.81 200 GLU A N 1
ATOM 1643 C CA . GLU A 1 200 ? 4.098 -19.921 -29.346 1.00 91.81 200 GLU A CA 1
ATOM 1644 C C . GLU A 1 200 ? 4.124 -19.574 -27.848 1.00 91.81 200 GLU A C 1
ATOM 1646 O O . GLU A 1 200 ? 3.642 -20.352 -27.026 1.00 91.81 200 GLU A O 1
ATOM 1651 N N . GLU A 1 201 ? 4.644 -18.394 -27.512 1.00 90.81 201 GLU A N 1
ATOM 1652 C CA . GLU A 1 201 ? 4.931 -17.878 -26.174 1.00 90.81 201 GLU A CA 1
ATOM 1653 C C . GLU A 1 201 ? 4.649 -16.360 -26.116 1.00 90.81 201 GLU A C 1
ATOM 1655 O O . GLU A 1 201 ? 5.555 -15.543 -25.946 1.00 90.81 201 GLU A O 1
ATOM 1660 N N . GLU A 1 202 ? 3.379 -15.969 -26.266 1.00 90.25 202 GLU A N 1
ATOM 1661 C CA . GLU A 1 202 ? 2.933 -14.563 -26.301 1.00 90.25 202 GLU A CA 1
ATOM 1662 C C . GLU A 1 202 ? 3.523 -13.708 -25.167 1.00 90.25 202 GLU A C 1
ATOM 1664 O O . GLU A 1 202 ? 4.109 -12.658 -25.427 1.00 90.25 202 GLU A O 1
ATOM 1669 N N . GLY A 1 203 ? 3.456 -14.196 -23.921 1.00 90.12 203 GLY A N 1
ATOM 1670 C CA . GLY A 1 203 ? 3.988 -13.479 -22.757 1.00 90.12 203 GLY A CA 1
ATOM 1671 C C . GLY A 1 203 ? 5.498 -13.232 -22.822 1.00 90.12 203 GLY A C 1
ATOM 1672 O O . GLY A 1 203 ? 5.971 -12.195 -22.367 1.00 90.12 203 GLY A O 1
ATOM 1673 N N . ARG A 1 204 ? 6.260 -14.133 -23.454 1.00 90.25 204 ARG A N 1
ATOM 1674 C CA . ARG A 1 204 ? 7.708 -13.972 -23.632 1.00 90.25 204 ARG A CA 1
ATOM 1675 C C . ARG A 1 204 ? 8.027 -12.908 -24.680 1.00 90.25 204 ARG A C 1
ATOM 1677 O O . ARG A 1 204 ? 8.915 -12.090 -24.464 1.00 90.25 204 ARG A O 1
ATOM 1684 N N . ALA A 1 205 ? 7.286 -12.891 -25.790 1.00 92.06 205 ALA A N 1
ATOM 1685 C CA . ALA A 1 205 ? 7.424 -11.851 -26.808 1.00 92.06 205 ALA A CA 1
ATOM 1686 C C . ALA A 1 205 ? 7.033 -10.471 -26.257 1.00 92.06 205 ALA A C 1
ATOM 1688 O O . ALA A 1 205 ? 7.709 -9.485 -26.551 1.00 92.06 205 ALA A O 1
ATOM 1689 N N . TRP A 1 206 ? 5.976 -10.417 -25.439 1.00 93.38 206 TRP A N 1
ATOM 1690 C CA . TRP A 1 206 ? 5.562 -9.207 -24.733 1.00 93.38 206 TRP A CA 1
ATOM 1691 C C . TRP A 1 206 ? 6.663 -8.707 -23.799 1.00 93.38 206 TRP A C 1
ATOM 1693 O O . TRP A 1 206 ? 7.112 -7.577 -23.971 1.00 93.38 206 TRP A O 1
ATOM 1703 N N . TRP A 1 207 ? 7.183 -9.572 -22.921 1.00 90.19 207 TRP A N 1
ATOM 1704 C CA . TRP A 1 207 ? 8.282 -9.244 -22.007 1.00 90.19 207 TRP A CA 1
ATOM 1705 C C . TRP A 1 207 ? 9.522 -8.721 -22.747 1.00 90.19 207 TRP A C 1
ATOM 1707 O O . TRP A 1 207 ? 10.057 -7.674 -22.403 1.00 90.19 207 TRP A O 1
ATOM 1717 N N . MET A 1 208 ? 9.945 -9.375 -23.836 1.00 92.06 208 MET A N 1
ATOM 1718 C CA . MET A 1 208 ? 11.100 -8.907 -24.616 1.00 92.06 208 MET A CA 1
ATOM 1719 C C . MET A 1 208 ? 10.903 -7.494 -25.184 1.00 92.06 208 MET A C 1
ATOM 1721 O O . MET A 1 208 ? 11.855 -6.716 -25.237 1.00 92.06 208 MET A O 1
ATOM 1725 N N . LEU A 1 209 ? 9.693 -7.162 -25.644 1.00 94.12 209 LEU A N 1
ATOM 1726 C CA . LEU A 1 209 ? 9.394 -5.854 -26.227 1.00 94.12 209 LEU A CA 1
ATOM 1727 C C . LEU A 1 209 ? 9.241 -4.762 -25.167 1.00 94.12 209 LEU A C 1
ATOM 1729 O O . LEU A 1 209 ? 9.682 -3.635 -25.408 1.00 94.12 209 LEU A O 1
ATOM 1733 N N . THR A 1 210 ? 8.664 -5.073 -24.008 1.00 92.31 210 THR A N 1
ATOM 1734 C CA . THR A 1 210 ? 8.559 -4.117 -22.900 1.00 92.31 210 THR A CA 1
ATOM 1735 C C . THR A 1 210 ? 9.919 -3.850 -22.270 1.00 92.31 210 THR A C 1
ATOM 1737 O O . THR A 1 210 ? 10.299 -2.687 -22.169 1.00 92.31 210 THR A O 1
ATOM 1740 N N . THR A 1 211 ? 10.731 -4.883 -22.015 1.00 90.44 211 THR A N 1
ATOM 1741 C CA . THR A 1 211 ? 12.121 -4.715 -21.557 1.00 90.44 211 THR A CA 1
ATOM 1742 C C . THR A 1 211 ? 12.957 -3.912 -22.555 1.00 90.44 211 THR A C 1
ATOM 1744 O O . THR A 1 211 ? 13.699 -3.014 -22.163 1.00 90.44 211 THR A O 1
ATOM 1747 N N . LEU A 1 212 ? 12.832 -4.171 -23.862 1.00 93.62 212 LEU A N 1
ATOM 1748 C CA . LEU A 1 212 ? 13.527 -3.368 -24.872 1.00 93.62 212 LEU A CA 1
ATOM 1749 C C . LEU A 1 212 ? 13.050 -1.906 -24.867 1.00 93.62 212 LEU A C 1
ATOM 1751 O O . LEU A 1 212 ? 13.851 -0.997 -25.079 1.00 93.62 212 LEU A O 1
ATOM 1755 N N . THR A 1 213 ? 11.763 -1.668 -24.613 1.00 94.19 213 THR A N 1
ATOM 1756 C CA . THR A 1 213 ? 11.214 -0.313 -24.473 1.00 94.19 213 THR A CA 1
ATOM 1757 C C . THR A 1 213 ? 11.803 0.391 -23.252 1.00 94.19 213 THR A C 1
ATOM 1759 O O . THR A 1 213 ? 12.269 1.520 -23.402 1.00 94.19 213 THR A O 1
ATOM 1762 N N . ASP A 1 214 ? 11.902 -0.282 -22.099 1.00 92.88 214 ASP A N 1
ATOM 1763 C CA . ASP A 1 214 ? 12.592 0.240 -20.907 1.00 92.88 214 ASP A CA 1
ATOM 1764 C C . ASP A 1 214 ? 14.049 0.583 -21.201 1.00 92.88 214 ASP A C 1
ATOM 1766 O O . ASP A 1 214 ? 14.543 1.624 -20.786 1.00 92.88 214 ASP A O 1
ATOM 1770 N N . GLN A 1 215 ? 14.755 -0.263 -21.949 1.00 91.69 215 GLN A N 1
ATOM 1771 C CA . GLN A 1 215 ? 16.154 -0.013 -22.289 1.00 91.69 215 GLN A CA 1
ATOM 1772 C C . GLN A 1 215 ? 16.329 1.140 -23.284 1.00 91.69 215 GLN A C 1
ATOM 1774 O O . GLN A 1 215 ? 17.357 1.813 -23.272 1.00 91.69 215 GLN A O 1
ATOM 1779 N N . VAL A 1 216 ? 15.354 1.384 -24.161 1.00 94.81 216 VAL A N 1
ATOM 1780 C CA . VAL A 1 216 ? 15.391 2.506 -25.111 1.00 94.81 216 VAL A CA 1
ATOM 1781 C C . VAL A 1 216 ? 15.007 3.823 -24.433 1.00 94.81 216 VAL A C 1
ATOM 1783 O O . VAL A 1 216 ? 15.623 4.858 -24.701 1.00 94.81 216 VAL A O 1
ATOM 1786 N N . LEU A 1 217 ? 13.981 3.801 -23.584 1.00 94.19 217 LEU A N 1
ATOM 1787 C CA . LEU A 1 217 ? 13.358 4.991 -23.008 1.00 94.19 217 LEU A CA 1
ATOM 1788 C C . LEU A 1 217 ? 13.885 5.339 -21.606 1.00 94.19 217 LEU A C 1
ATOM 1790 O O . LEU A 1 217 ? 13.951 6.515 -21.247 1.00 94.19 217 LEU A O 1
ATOM 1794 N N . GLY A 1 218 ? 14.304 4.332 -20.849 1.00 95.31 218 GLY A N 1
ATOM 1795 C CA . GLY A 1 218 ? 14.413 4.353 -19.396 1.00 95.31 218 GLY A CA 1
ATOM 1796 C C . GLY A 1 218 ? 13.107 3.875 -18.756 1.00 95.31 218 GLY A C 1
ATOM 1797 O O . GLY A 1 218 ? 12.021 4.235 -19.212 1.00 95.31 218 GLY A O 1
ATOM 1798 N N . GLU A 1 219 ? 13.206 3.111 -17.671 1.00 95.94 219 GLU A N 1
ATOM 1799 C CA . GLU A 1 219 ? 12.037 2.543 -16.983 1.00 95.94 219 GLU A CA 1
ATOM 1800 C C . GLU A 1 219 ? 11.191 3.622 -16.293 1.00 95.94 219 GLU A C 1
ATOM 1802 O O . GLU A 1 219 ? 9.971 3.611 -16.396 1.00 95.94 219 GLU A O 1
ATOM 1807 N N . ILE A 1 220 ? 11.820 4.628 -15.671 1.00 96.69 220 ILE A N 1
ATOM 1808 C CA . ILE A 1 220 ? 11.083 5.717 -15.005 1.00 96.69 220 ILE A CA 1
ATOM 1809 C C . ILE A 1 220 ? 10.262 6.554 -16.007 1.00 96.69 220 ILE A C 1
ATOM 1811 O O . ILE A 1 220 ? 9.069 6.760 -15.765 1.00 96.69 220 ILE A O 1
ATOM 1815 N N . PRO A 1 221 ? 10.810 7.012 -17.155 1.00 95.38 221 PRO A N 1
ATOM 1816 C CA . PRO A 1 221 ? 9.977 7.651 -18.169 1.00 95.38 221 PRO A CA 1
ATOM 1817 C C . PRO A 1 221 ? 8.951 6.704 -18.805 1.00 95.38 221 PRO A C 1
ATOM 1819 O O . PRO A 1 221 ? 7.873 7.171 -19.165 1.00 95.38 221 PRO A O 1
ATOM 1822 N N . HIS A 1 222 ? 9.238 5.400 -18.925 1.00 95.25 222 HIS A N 1
ATOM 1823 C CA . HIS A 1 222 ? 8.237 4.421 -19.363 1.00 95.25 222 HIS A CA 1
ATOM 1824 C C . HIS A 1 222 ? 7.035 4.433 -18.409 1.00 95.25 222 HIS A C 1
ATOM 1826 O O . HIS A 1 222 ? 5.933 4.757 -18.844 1.00 95.25 222 HIS A O 1
ATOM 1832 N N . MET A 1 223 ? 7.260 4.209 -17.110 1.00 94.25 223 MET A N 1
ATOM 1833 C CA . MET A 1 223 ? 6.226 4.238 -16.063 1.00 94.25 223 MET A CA 1
ATOM 1834 C C . MET A 1 223 ? 5.451 5.556 -16.004 1.00 94.25 223 MET A C 1
ATOM 1836 O O . MET A 1 223 ? 4.291 5.592 -15.598 1.00 94.25 223 MET A O 1
ATOM 1840 N N . ARG A 1 224 ? 6.106 6.672 -16.335 1.00 92.56 224 ARG A N 1
ATOM 1841 C CA . ARG A 1 224 ? 5.493 7.999 -16.259 1.00 92.56 224 ARG A CA 1
ATOM 1842 C C . ARG A 1 224 ? 4.557 8.294 -17.425 1.00 92.56 224 ARG A C 1
ATOM 1844 O O . ARG A 1 224 ? 3.578 9.000 -17.215 1.00 92.56 224 ARG A O 1
ATOM 1851 N N . TYR A 1 225 ? 4.892 7.838 -18.630 1.00 93.25 225 TYR A N 1
ATOM 1852 C CA . TYR A 1 225 ? 4.242 8.315 -19.853 1.00 93.25 225 TYR A CA 1
ATOM 1853 C C . TYR A 1 225 ? 3.510 7.232 -20.642 1.00 93.25 225 TYR A C 1
ATOM 1855 O O . TYR A 1 225 ? 2.692 7.583 -21.489 1.00 93.25 225 TYR A O 1
ATOM 1863 N N . ILE A 1 226 ? 3.817 5.949 -20.445 1.00 94.31 226 ILE A N 1
ATOM 1864 C CA . ILE A 1 226 ? 3.212 4.865 -21.223 1.00 94.31 226 ILE A CA 1
ATOM 1865 C C . ILE A 1 226 ? 2.237 4.092 -20.332 1.00 94.31 226 ILE A C 1
ATOM 1867 O O . ILE A 1 226 ? 2.651 3.334 -19.461 1.00 94.31 226 ILE A O 1
ATOM 1871 N N . ASP A 1 227 ? 0.942 4.256 -20.589 1.00 88.62 227 ASP A N 1
ATOM 1872 C CA . ASP A 1 227 ? -0.127 3.635 -19.792 1.00 88.62 227 ASP A CA 1
ATOM 1873 C C . ASP A 1 227 ? -0.541 2.255 -20.311 1.00 88.62 227 ASP A C 1
ATOM 1875 O O . ASP A 1 227 ? -1.142 1.456 -19.593 1.00 88.62 227 ASP A O 1
ATOM 1879 N N . SER A 1 228 ? -0.271 1.968 -21.586 1.00 90.69 228 SER A N 1
ATOM 1880 C CA . SER A 1 228 ? -0.618 0.684 -22.195 1.00 90.69 228 SER A CA 1
ATOM 1881 C C . SER A 1 228 ? 0.351 0.273 -23.296 1.00 90.69 228 SER A C 1
ATOM 1883 O O . SER A 1 228 ? 0.890 1.107 -24.032 1.00 90.69 228 SER A O 1
ATOM 1885 N N . PHE A 1 229 ? 0.557 -1.042 -23.396 1.00 93.56 229 PHE A N 1
ATOM 1886 C CA . PHE A 1 229 ? 1.499 -1.658 -24.319 1.00 93.56 229 PHE A CA 1
ATOM 1887 C C . PHE A 1 229 ? 0.895 -2.905 -24.976 1.00 93.56 229 PHE A C 1
ATOM 1889 O O . PHE A 1 229 ? 0.809 -3.976 -24.369 1.00 93.56 229 PHE A O 1
ATOM 1896 N N . ASP A 1 230 ? 0.520 -2.767 -26.244 1.00 94.94 230 ASP A N 1
ATOM 1897 C CA . ASP A 1 230 ? -0.042 -3.842 -27.056 1.00 94.94 230 ASP A CA 1
ATOM 1898 C C . ASP A 1 230 ? 1.006 -4.423 -28.004 1.00 94.94 230 ASP A C 1
ATOM 1900 O O . ASP A 1 230 ? 1.714 -3.684 -28.689 1.00 94.94 230 ASP A O 1
ATOM 1904 N N . VAL A 1 231 ? 1.045 -5.749 -28.140 1.00 95.50 231 VAL A N 1
ATOM 1905 C CA . VAL A 1 231 ? 1.882 -6.431 -29.138 1.00 95.50 231 VAL A CA 1
ATOM 1906 C C . VAL A 1 231 ? 1.013 -6.957 -30.274 1.00 95.50 231 VAL A C 1
ATOM 1908 O O . VAL A 1 231 ? 0.055 -7.694 -30.060 1.00 95.50 231 VAL A O 1
ATOM 1911 N N . LEU A 1 232 ? 1.340 -6.566 -31.503 1.00 95.94 232 LEU A N 1
ATOM 1912 C CA . LEU A 1 232 ? 0.530 -6.827 -32.689 1.00 95.94 232 LEU A CA 1
ATOM 1913 C C . LEU A 1 232 ? 1.062 -8.008 -33.511 1.00 95.94 232 LEU A C 1
ATOM 1915 O O . LEU A 1 232 ? 2.261 -8.112 -33.768 1.00 95.94 232 LEU A O 1
ATOM 1919 N N . GLU A 1 233 ? 0.149 -8.833 -34.034 1.00 95.56 233 GLU A N 1
ATOM 1920 C CA . GLU A 1 233 ? 0.473 -9.870 -35.030 1.00 95.56 233 GLU A CA 1
ATOM 1921 C C . GLU A 1 233 ? 0.661 -9.316 -36.452 1.00 95.56 233 GLU A C 1
ATOM 1923 O O . GLU A 1 233 ? 1.389 -9.896 -37.260 1.00 95.56 233 GLU A O 1
ATOM 1928 N N . GLU A 1 234 ? -0.006 -8.208 -36.775 1.00 95.56 234 GLU A N 1
ATOM 1929 C CA . GLU A 1 234 ? 0.061 -7.540 -38.075 1.00 95.56 234 GLU A CA 1
ATOM 1930 C C . GLU A 1 234 ? 0.252 -6.029 -37.872 1.00 95.56 234 GLU A C 1
ATOM 1932 O O . GLU A 1 234 ? -0.304 -5.461 -36.928 1.00 95.56 234 GLU A O 1
ATOM 1937 N N . PRO A 1 235 ? 1.018 -5.347 -38.742 1.00 95.94 235 PRO A N 1
ATOM 1938 C CA . PRO A 1 235 ? 1.206 -3.907 -38.631 1.00 95.94 235 PRO A CA 1
ATOM 1939 C C . PRO A 1 235 ? -0.099 -3.154 -38.930 1.00 95.94 235 PRO A C 1
ATOM 1941 O O . PRO A 1 235 ? -0.875 -3.558 -39.802 1.00 95.94 235 PRO A O 1
ATOM 1944 N N . LYS A 1 236 ? -0.320 -2.017 -38.257 1.00 94.69 236 LYS A N 1
ATOM 1945 C CA . LYS A 1 236 ? -1.455 -1.134 -38.565 1.00 94.69 236 LYS A CA 1
ATOM 1946 C C . LYS A 1 236 ? -1.245 -0.410 -39.906 1.00 94.69 236 LYS A C 1
ATOM 1948 O O . LYS A 1 236 ? -0.130 -0.319 -40.423 1.00 94.69 236 LYS A O 1
ATOM 1953 N N . ALA A 1 237 ? -2.332 0.097 -40.492 1.00 93.56 237 ALA A N 1
ATOM 1954 C CA . ALA A 1 237 ? -2.284 0.799 -41.779 1.00 93.56 237 ALA A CA 1
ATOM 1955 C C . ALA A 1 237 ? -1.786 2.250 -41.645 1.00 93.56 237 ALA A C 1
ATOM 1957 O O . ALA A 1 237 ? -1.310 2.839 -42.621 1.00 93.56 237 ALA A O 1
ATOM 1958 N N . GLU A 1 238 ? -1.928 2.834 -40.456 1.00 93.88 238 GLU A N 1
ATOM 1959 C CA . GLU A 1 238 ? -1.421 4.152 -40.099 1.00 93.88 238 GLU A CA 1
ATOM 1960 C C . GLU A 1 238 ? 0.119 4.190 -40.138 1.00 93.88 238 GLU A C 1
ATOM 1962 O O . GLU A 1 238 ? 0.771 3.162 -39.943 1.00 93.88 238 GLU A O 1
ATOM 1967 N N . PRO A 1 239 ? 0.737 5.365 -40.363 1.00 93.06 239 PRO A N 1
ATOM 1968 C CA . PRO A 1 239 ? 2.191 5.492 -40.328 1.00 93.06 239 PRO A CA 1
ATOM 1969 C C . PRO A 1 239 ? 2.771 5.099 -38.963 1.00 93.06 239 PRO A C 1
ATOM 1971 O O . PRO A 1 239 ? 2.367 5.650 -37.941 1.00 93.06 239 PRO A O 1
ATOM 1974 N N . SER A 1 240 ? 3.743 4.188 -38.968 1.00 96.38 240 SER A N 1
ATOM 1975 C CA . SER A 1 240 ? 4.561 3.836 -37.805 1.00 96.38 240 SER A CA 1
ATOM 1976 C C . SER A 1 240 ? 5.872 4.626 -37.779 1.00 96.38 240 SER A C 1
ATOM 1978 O O . SER A 1 240 ? 6.257 5.289 -38.750 1.00 96.38 240 SER A O 1
ATOM 1980 N N . PHE A 1 241 ? 6.582 4.526 -36.662 1.00 97.19 241 PHE A N 1
ATOM 1981 C CA . PHE A 1 241 ? 7.996 4.874 -36.542 1.00 97.19 241 PHE A CA 1
ATOM 1982 C C . PHE A 1 241 ? 8.726 3.776 -35.755 1.00 97.19 241 PHE A C 1
ATOM 1984 O O . PHE A 1 241 ? 8.084 2.848 -35.265 1.00 97.19 241 PHE A O 1
ATOM 1991 N N . LEU A 1 242 ? 10.058 3.814 -35.696 1.00 97.31 242 LEU A N 1
ATOM 1992 C CA . LEU A 1 242 ? 10.832 2.774 -35.006 1.00 97.31 242 LEU A CA 1
ATOM 1993 C C . LEU A 1 242 ? 10.861 3.024 -33.496 1.00 97.31 242 LEU A C 1
ATOM 1995 O O . LEU A 1 242 ? 10.908 4.180 -33.071 1.00 97.31 242 LEU A O 1
ATOM 1999 N N . LEU A 1 243 ? 10.891 1.963 -32.687 1.00 96.50 243 LEU A N 1
ATOM 2000 C CA . LEU A 1 243 ? 10.979 2.070 -31.226 1.00 96.50 243 LEU A CA 1
ATOM 2001 C C . LEU A 1 243 ? 12.195 2.899 -30.789 1.00 96.50 243 LEU A C 1
ATOM 2003 O O . LEU A 1 243 ? 12.078 3.719 -29.885 1.00 96.50 243 LEU A O 1
ATOM 2007 N N . SER A 1 244 ? 13.326 2.786 -31.490 1.00 95.38 244 SER A N 1
ATOM 2008 C CA . SER A 1 244 ? 14.529 3.603 -31.255 1.00 95.38 244 SER A CA 1
ATOM 2009 C C . SER A 1 244 ? 14.296 5.119 -31.342 1.00 95.38 244 SER A C 1
ATOM 2011 O O . SER A 1 244 ? 15.066 5.897 -30.783 1.00 95.38 244 SER A O 1
ATOM 2013 N N . GLN A 1 245 ? 13.232 5.553 -32.022 1.00 95.94 245 GLN A N 1
ATOM 2014 C CA . GLN A 1 245 ? 12.860 6.958 -32.193 1.00 95.94 245 GLN A CA 1
ATOM 2015 C C . GLN A 1 245 ? 11.853 7.438 -31.134 1.00 95.94 245 GLN A C 1
ATOM 2017 O O . GLN A 1 245 ? 11.515 8.623 -31.115 1.00 95.94 245 GLN A O 1
ATOM 2022 N N . LEU A 1 246 ? 11.367 6.550 -30.256 1.00 95.81 246 LEU A N 1
ATOM 2023 C CA . LEU A 1 246 ? 10.390 6.867 -29.211 1.00 95.81 246 LEU A CA 1
ATOM 2024 C C . LEU A 1 246 ? 10.826 8.017 -28.293 1.00 95.81 246 LEU A C 1
ATOM 2026 O O . LEU A 1 246 ? 10.022 8.936 -28.116 1.00 95.81 246 LEU A O 1
ATOM 2030 N N . PRO A 1 247 ? 12.067 8.059 -27.765 1.00 95.62 247 PRO A N 1
ATOM 2031 C CA . PRO A 1 247 ? 12.463 9.134 -26.858 1.00 95.62 247 PRO A CA 1
ATOM 2032 C C . PRO A 1 247 ? 12.371 10.518 -27.514 1.00 95.62 247 PRO A C 1
ATOM 2034 O O . PRO A 1 247 ? 11.894 11.477 -26.909 1.00 95.62 247 PRO A O 1
ATOM 2037 N N . ASP A 1 248 ? 12.779 10.630 -28.779 1.00 95.56 248 ASP A N 1
ATOM 2038 C CA . ASP A 1 248 ? 12.698 11.890 -29.519 1.00 95.56 248 ASP A CA 1
ATOM 2039 C C . ASP A 1 248 ? 11.240 12.280 -29.797 1.00 95.56 248 ASP A C 1
ATOM 2041 O O . ASP A 1 248 ? 10.883 13.452 -29.678 1.00 95.56 248 ASP A O 1
ATOM 2045 N N . LYS A 1 249 ? 10.369 11.307 -30.094 1.00 95.44 249 LYS A N 1
ATOM 2046 C CA . LYS A 1 249 ? 8.937 11.553 -30.321 1.00 95.44 249 LYS A CA 1
ATOM 2047 C C . LYS A 1 249 ? 8.202 12.024 -29.072 1.00 95.44 249 LYS A C 1
ATOM 2049 O O . LYS A 1 249 ? 7.351 12.905 -29.180 1.00 95.44 249 LYS A O 1
ATOM 2054 N N . LEU A 1 250 ? 8.546 11.490 -27.904 1.00 95.31 250 LEU A N 1
ATOM 2055 C CA . LEU A 1 250 ? 7.993 11.951 -26.630 1.00 95.31 250 LEU A CA 1
ATOM 2056 C C . LEU A 1 250 ? 8.497 13.361 -26.283 1.00 95.31 250 LEU A C 1
ATOM 2058 O O . LEU A 1 250 ? 7.699 14.226 -25.925 1.00 95.31 250 LEU A O 1
ATOM 2062 N N . LYS A 1 251 ? 9.787 13.653 -26.497 1.00 95.25 251 LYS A N 1
ATOM 2063 C CA . LYS A 1 251 ? 10.346 15.008 -26.317 1.00 95.25 251 LYS A CA 1
ATOM 2064 C C . LYS A 1 251 ? 9.714 16.043 -27.247 1.00 95.25 251 LYS A C 1
ATOM 2066 O O . LYS A 1 251 ? 9.431 17.156 -26.815 1.00 95.25 251 LYS A O 1
ATOM 2071 N N . GLU A 1 252 ? 9.466 15.693 -28.512 1.00 94.94 252 GLU A N 1
ATOM 2072 C CA . GLU A 1 252 ? 8.750 16.551 -29.473 1.00 94.94 252 GLU A CA 1
ATOM 2073 C C . GLU A 1 252 ? 7.341 16.927 -28.982 1.00 94.94 252 GLU A C 1
ATOM 2075 O O . GLU A 1 252 ? 6.834 17.994 -29.331 1.00 94.94 252 GLU A O 1
ATOM 2080 N N . LY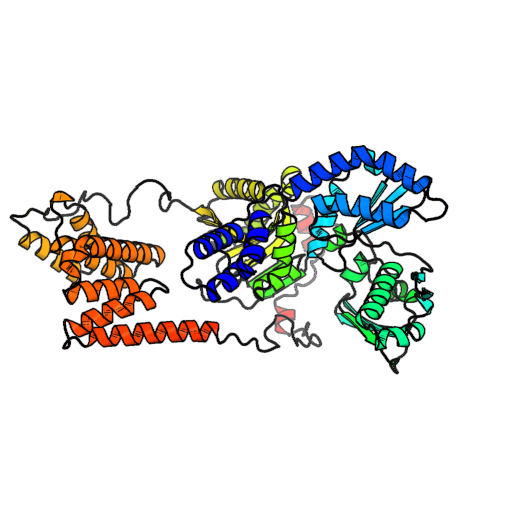S A 1 253 ? 6.728 16.068 -28.161 1.00 92.25 253 LYS A N 1
ATOM 2081 C CA . LYS A 1 253 ? 5.420 16.274 -27.530 1.00 92.25 253 LYS A CA 1
ATOM 2082 C C . LYS A 1 253 ? 5.492 16.955 -26.157 1.00 92.25 253 LYS A C 1
ATOM 2084 O O . LYS A 1 253 ? 4.449 17.220 -25.577 1.00 92.25 253 LYS A O 1
ATOM 2089 N N . GLY A 1 254 ? 6.689 17.290 -25.670 1.00 91.62 254 GLY A N 1
ATOM 2090 C CA . GLY A 1 254 ? 6.893 18.007 -24.408 1.00 91.62 254 GLY A CA 1
ATOM 2091 C C . GLY A 1 254 ? 7.184 17.126 -23.190 1.00 91.62 254 GLY A C 1
ATOM 2092 O O . GLY A 1 254 ? 7.285 17.667 -22.093 1.00 91.62 254 GLY A O 1
ATOM 2093 N N . ALA A 1 255 ? 7.360 15.811 -23.360 1.00 92.31 255 ALA A N 1
ATOM 2094 C CA . ALA A 1 255 ? 7.665 14.912 -22.249 1.00 92.31 255 ALA A CA 1
ATOM 2095 C C . ALA A 1 255 ? 9.073 15.159 -21.673 1.00 92.31 255 ALA A C 1
ATOM 2097 O O . ALA A 1 255 ? 10.067 15.213 -22.408 1.00 92.31 255 ALA A O 1
ATOM 2098 N N . ASP A 1 256 ? 9.164 15.248 -20.346 1.00 91.75 256 ASP A N 1
ATOM 2099 C CA . ASP A 1 256 ? 10.425 15.248 -19.601 1.00 91.75 256 ASP A CA 1
ATOM 2100 C C . ASP A 1 256 ? 10.873 13.811 -19.314 1.00 91.75 256 ASP A C 1
ATOM 2102 O O . ASP A 1 256 ? 10.308 13.145 -18.447 1.00 91.75 256 ASP A O 1
ATOM 2106 N N . LEU A 1 257 ? 11.898 13.342 -20.028 1.00 94.00 257 LEU A N 1
ATOM 2107 C CA . LEU A 1 257 ? 12.430 11.980 -19.908 1.00 94.00 257 LEU A CA 1
ATOM 2108 C C . LEU A 1 257 ? 13.504 11.849 -18.812 1.00 94.00 257 LEU A C 1
ATOM 2110 O O . LEU A 1 257 ? 14.485 11.125 -18.994 1.00 94.00 257 LEU A O 1
ATOM 2114 N N . SER A 1 258 ? 13.360 12.580 -17.704 1.00 93.94 258 SER A N 1
ATOM 2115 C CA . SER A 1 258 ? 14.198 12.397 -16.518 1.00 93.94 258 SER A CA 1
ATOM 2116 C C . SER A 1 258 ? 14.093 10.963 -15.993 1.00 93.94 258 SER A C 1
ATOM 2118 O O . SER A 1 258 ? 12.996 10.428 -15.845 1.00 93.94 258 SER A O 1
ATOM 2120 N N . THR A 1 259 ? 15.238 10.354 -15.685 1.00 94.31 259 THR A N 1
ATOM 2121 C CA . THR A 1 259 ? 15.318 9.022 -15.068 1.00 94.31 259 THR A CA 1
ATOM 2122 C C . THR A 1 259 ? 15.378 9.077 -13.543 1.00 94.31 259 THR A C 1
ATOM 2124 O O . THR A 1 259 ? 15.569 8.043 -12.912 1.00 94.31 259 THR A O 1
ATOM 2127 N N . ASP A 1 260 ? 15.224 10.264 -12.945 1.00 94.81 260 ASP A N 1
ATOM 2128 C CA . ASP A 1 260 ? 15.168 10.419 -11.492 1.00 94.81 260 ASP A CA 1
ATOM 2129 C C . ASP A 1 260 ? 13.828 9.889 -10.950 1.00 94.81 260 ASP A C 1
ATOM 2131 O O . ASP A 1 260 ? 12.774 10.476 -11.243 1.00 94.81 260 ASP A O 1
ATOM 2135 N N . PRO A 1 261 ? 13.839 8.802 -10.158 1.00 96.06 261 PRO A N 1
ATOM 2136 C CA . PRO A 1 261 ? 12.619 8.243 -9.595 1.00 96.06 261 PRO A CA 1
ATOM 2137 C C . PRO A 1 261 ? 11.951 9.200 -8.598 1.00 96.06 261 PRO A C 1
ATOM 2139 O O . PRO A 1 261 ? 10.723 9.236 -8.542 1.00 96.06 261 PRO A O 1
ATOM 2142 N N . ASN A 1 262 ? 12.710 10.038 -7.876 1.00 94.19 262 ASN A N 1
ATOM 2143 C CA . ASN A 1 262 ? 12.143 10.974 -6.895 1.00 94.19 262 ASN A CA 1
ATOM 2144 C C . ASN A 1 262 ? 11.233 11.990 -7.580 1.00 94.19 262 ASN A C 1
ATOM 2146 O O . ASN A 1 262 ? 10.092 12.172 -7.170 1.00 94.19 262 ASN A O 1
ATOM 2150 N N . ALA A 1 263 ? 11.671 12.543 -8.714 1.00 91.81 263 ALA A N 1
ATOM 2151 C CA . ALA A 1 263 ? 10.846 13.438 -9.519 1.00 91.81 263 ALA A CA 1
ATOM 2152 C C . ALA A 1 263 ? 9.524 12.790 -9.985 1.00 91.81 263 ALA A C 1
ATOM 2154 O O . ALA A 1 263 ? 8.562 13.498 -10.276 1.00 91.81 263 ALA A O 1
ATOM 2155 N N . TYR A 1 264 ? 9.458 11.455 -10.107 1.00 93.06 264 TYR A N 1
ATOM 2156 C CA . TYR A 1 264 ? 8.215 10.752 -10.448 1.00 93.06 264 TYR A CA 1
ATOM 2157 C C . TYR A 1 264 ? 7.327 10.510 -9.223 1.00 93.06 264 TYR A C 1
ATOM 2159 O O . TYR A 1 264 ? 6.106 10.659 -9.312 1.00 93.06 264 TYR A O 1
ATOM 2167 N N . LEU A 1 265 ? 7.930 10.165 -8.085 1.00 94.81 265 LEU A N 1
ATOM 2168 C CA . LEU A 1 265 ? 7.226 9.957 -6.819 1.00 94.81 265 LEU A CA 1
ATOM 2169 C C . LEU A 1 265 ? 6.717 11.266 -6.195 1.00 94.81 265 LEU A C 1
ATOM 2171 O O . LEU A 1 265 ? 5.720 11.252 -5.482 1.00 94.81 265 LEU A O 1
ATOM 2175 N N . GLU A 1 266 ? 7.327 12.405 -6.516 1.00 91.00 266 GLU A N 1
ATOM 2176 C CA . GLU A 1 266 ? 6.876 13.743 -6.105 1.00 91.00 266 GLU A CA 1
ATOM 2177 C C . GLU A 1 266 ? 5.769 14.317 -7.015 1.00 91.00 266 GLU A C 1
ATOM 2179 O O . GLU A 1 266 ? 5.297 15.437 -6.812 1.00 91.00 266 GLU A O 1
ATOM 2184 N N . SER A 1 267 ? 5.316 13.561 -8.022 1.00 88.94 267 SER A N 1
ATOM 2185 C CA . SER A 1 267 ? 4.230 13.976 -8.912 1.00 88.94 267 SER A CA 1
ATOM 2186 C C . SER A 1 267 ? 2.863 13.619 -8.321 1.00 88.94 267 SER A C 1
ATOM 2188 O O . SER A 1 267 ? 2.443 12.460 -8.342 1.00 88.94 267 SER A O 1
ATOM 2190 N N . TYR A 1 268 ? 2.163 14.628 -7.796 1.00 92.25 268 TYR A N 1
ATOM 2191 C CA . TYR A 1 268 ? 0.829 14.481 -7.211 1.00 92.25 268 TYR A CA 1
ATOM 2192 C C . TYR A 1 268 ? -0.286 14.698 -8.236 1.00 92.25 268 TYR A C 1
ATOM 2194 O O . TYR A 1 268 ? -0.342 15.717 -8.924 1.00 92.25 268 TYR A O 1
ATOM 2202 N N . LEU A 1 269 ? -1.236 13.766 -8.255 1.00 91.94 269 LEU A N 1
ATOM 2203 C CA . LEU A 1 269 ? -2.492 13.851 -8.983 1.00 91.94 269 LEU A CA 1
ATOM 2204 C C . LEU A 1 269 ? -3.618 14.257 -8.027 1.00 91.94 269 LEU A C 1
ATOM 2206 O O . LEU A 1 269 ? -3.871 13.585 -7.028 1.00 91.94 269 LEU A O 1
ATOM 2210 N N . GLY A 1 270 ? -4.322 15.339 -8.353 1.00 93.69 270 GLY A N 1
ATOM 2211 C CA . GLY A 1 270 ? -5.573 15.700 -7.689 1.00 93.69 270 GLY A CA 1
ATOM 2212 C C . GLY A 1 270 ? -6.748 14.890 -8.240 1.00 93.69 270 GLY A C 1
ATOM 2213 O O . GLY A 1 270 ? -6.874 14.727 -9.451 1.00 93.69 270 GLY A O 1
ATOM 2214 N N . TYR A 1 271 ? -7.643 14.427 -7.372 1.00 92.88 271 TYR A N 1
ATOM 2215 C CA . TYR A 1 271 ? -8.858 13.710 -7.760 1.00 92.88 271 TYR A CA 1
ATOM 2216 C C . TYR A 1 271 ? -10.069 14.197 -6.965 1.00 92.88 271 TYR A C 1
ATOM 2218 O O . TYR A 1 271 ? -9.956 14.814 -5.903 1.00 92.88 271 TYR A O 1
ATOM 2226 N N . LYS A 1 272 ? -11.253 13.922 -7.512 1.00 92.81 272 LYS A N 1
ATOM 2227 C CA . LYS A 1 272 ? -12.545 14.184 -6.879 1.00 92.81 272 LYS A CA 1
ATOM 2228 C C . LYS A 1 272 ? -13.389 12.926 -6.919 1.00 92.81 272 LYS A C 1
ATOM 2230 O O . LYS A 1 272 ? -13.288 12.145 -7.862 1.00 92.81 272 LYS A O 1
ATOM 2235 N N . MET A 1 273 ? -14.226 12.763 -5.909 1.00 92.38 273 MET A N 1
ATOM 2236 C CA . MET A 1 273 ? -15.150 11.644 -5.779 1.00 92.38 273 MET A CA 1
ATOM 2237 C C . MET A 1 273 ? -16.531 12.176 -5.401 1.00 92.38 273 MET A C 1
ATOM 2239 O O . MET A 1 273 ? -16.651 13.258 -4.822 1.00 92.38 273 MET A O 1
ATOM 2243 N N . GLU A 1 274 ? -17.573 11.430 -5.761 1.00 94.62 274 GLU A N 1
ATOM 2244 C CA . GLU A 1 274 ? -18.904 11.650 -5.203 1.00 94.62 274 GLU A CA 1
ATOM 2245 C C . GLU A 1 274 ? -18.935 10.993 -3.816 1.00 94.62 274 GLU A C 1
ATOM 2247 O O . GLU A 1 274 ? -18.809 9.768 -3.732 1.00 94.62 274 GLU A O 1
ATOM 2252 N N . PRO A 1 275 ? -19.016 11.781 -2.730 1.00 93.62 275 PRO A N 1
ATOM 2253 C CA . PRO A 1 275 ? -18.888 11.242 -1.389 1.00 93.62 275 PRO A CA 1
ATOM 2254 C C . PRO A 1 275 ? -20.149 10.475 -0.986 1.00 93.62 275 PRO A C 1
ATOM 2256 O O . PRO A 1 275 ? -21.275 10.890 -1.265 1.00 93.62 275 PRO A O 1
ATOM 2259 N N . ASN A 1 276 ? -19.965 9.380 -0.260 1.00 90.75 276 ASN A N 1
ATOM 2260 C CA . ASN A 1 276 ? -21.050 8.686 0.407 1.00 90.75 276 ASN A CA 1
ATOM 2261 C C . ASN A 1 276 ? -21.507 9.494 1.634 1.00 90.75 276 ASN A C 1
ATOM 2263 O O . ASN A 1 276 ? -20.710 9.793 2.520 1.00 90.75 276 ASN A O 1
ATOM 2267 N N . GLU A 1 277 ? -22.795 9.838 1.675 1.00 88.94 277 GLU A N 1
ATOM 2268 C CA . GLU A 1 277 ? -23.427 10.575 2.780 1.00 88.94 277 GLU A CA 1
ATOM 2269 C C . GLU A 1 277 ? -23.804 9.678 3.974 1.00 88.94 277 GLU A C 1
ATOM 2271 O O . GLU A 1 277 ? -24.353 10.164 4.961 1.00 88.94 277 GLU A O 1
ATOM 2276 N N . ASP A 1 278 ? -23.571 8.366 3.891 1.00 86.06 278 ASP A N 1
ATOM 2277 C CA . ASP A 1 278 ? -23.731 7.457 5.025 1.00 86.06 278 ASP A CA 1
ATOM 2278 C C . ASP A 1 278 ? -22.521 7.590 5.972 1.00 86.06 278 ASP A C 1
ATOM 2280 O O . ASP A 1 278 ? -21.413 7.208 5.584 1.00 86.06 278 ASP A O 1
ATOM 2284 N N . PRO A 1 279 ? -22.689 8.109 7.205 1.00 75.56 279 PRO A N 1
ATOM 2285 C CA . PRO A 1 279 ? -21.588 8.241 8.159 1.00 75.56 279 PRO A CA 1
ATOM 2286 C C . PRO A 1 279 ? -21.048 6.887 8.649 1.00 75.56 279 PRO A C 1
ATOM 2288 O O . PRO A 1 279 ? -19.949 6.850 9.195 1.00 75.56 279 PRO A O 1
ATOM 2291 N N . ASP A 1 280 ? -21.793 5.791 8.450 1.00 78.50 280 ASP A N 1
ATOM 2292 C CA . ASP A 1 280 ? -21.369 4.422 8.773 1.00 78.50 280 ASP A CA 1
ATOM 2293 C C . ASP A 1 280 ? -20.668 3.727 7.580 1.00 78.50 280 ASP A C 1
ATOM 2295 O O . ASP A 1 280 ? -20.350 2.536 7.654 1.00 78.50 280 ASP A O 1
ATOM 2299 N N . ALA A 1 281 ? -20.453 4.427 6.458 1.00 85.06 281 ALA A N 1
ATOM 2300 C CA . ALA A 1 281 ? -19.728 3.887 5.313 1.00 85.06 281 ALA A CA 1
ATOM 2301 C C . ALA A 1 281 ? -18.257 3.593 5.651 1.00 85.06 281 ALA A C 1
ATOM 2303 O O . ALA A 1 281 ? -17.668 4.220 6.531 1.00 85.06 281 ALA A O 1
ATOM 2304 N N . ASP A 1 282 ? -17.647 2.663 4.905 1.00 92.25 282 ASP A N 1
ATOM 2305 C CA . ASP A 1 282 ? -16.211 2.395 5.025 1.00 92.25 282 ASP A CA 1
ATOM 2306 C C . ASP A 1 282 ? -15.407 3.696 4.869 1.00 92.25 282 ASP A C 1
ATOM 2308 O O . ASP A 1 282 ? -15.787 4.597 4.108 1.00 92.25 282 ASP A O 1
ATOM 2312 N N . TRP A 1 283 ? -14.269 3.775 5.561 1.00 94.62 283 TRP A N 1
ATOM 2313 C CA . TRP A 1 283 ? -13.394 4.941 5.503 1.00 94.62 283 TRP A CA 1
ATOM 2314 C C . TRP A 1 283 ? -13.065 5.335 4.063 1.00 94.62 283 TRP A C 1
ATOM 2316 O O . TRP A 1 283 ? -13.039 4.514 3.148 1.00 94.62 283 TRP A O 1
ATOM 2326 N N . ARG A 1 284 ? -12.823 6.629 3.855 1.00 94.44 284 ARG A N 1
ATOM 2327 C CA . ARG A 1 284 ? -12.579 7.260 2.552 1.00 94.44 284 ARG A CA 1
ATOM 2328 C C . ARG A 1 284 ? -13.740 7.228 1.559 1.00 94.44 284 ARG A C 1
ATOM 2330 O O . ARG A 1 284 ? -13.647 7.948 0.565 1.00 94.44 284 ARG A O 1
ATOM 2337 N N . LEU A 1 285 ? -14.838 6.502 1.788 1.00 94.12 285 LEU A N 1
ATOM 2338 C CA . LEU A 1 285 ? -16.017 6.615 0.919 1.00 94.12 285 LEU A CA 1
ATOM 2339 C C . LEU A 1 285 ? -16.701 7.979 1.044 1.00 94.12 285 LEU A C 1
ATOM 2341 O O . LEU A 1 285 ? -17.391 8.387 0.118 1.00 94.12 285 LEU A O 1
ATOM 2345 N N . ASP A 1 286 ? -16.464 8.713 2.130 1.00 94.81 286 ASP A N 1
ATOM 2346 C CA . ASP A 1 286 ? -16.909 10.097 2.303 1.00 94.81 286 ASP A CA 1
ATOM 2347 C C . ASP A 1 286 ? -16.019 11.123 1.567 1.00 94.81 286 ASP A C 1
ATOM 2349 O O . ASP A 1 286 ? -16.292 12.320 1.644 1.00 94.81 286 ASP A O 1
ATOM 2353 N N . THR A 1 287 ? -14.950 10.694 0.879 1.00 96.00 287 THR A N 1
ATOM 2354 C CA . THR A 1 287 ? -13.980 11.581 0.213 1.00 96.00 287 THR A CA 1
ATOM 2355 C C . THR A 1 287 ? -14.654 12.453 -0.845 1.00 96.00 287 THR A C 1
ATOM 2357 O O . THR A 1 287 ? -15.342 11.953 -1.728 1.00 96.00 287 THR A O 1
ATOM 2360 N N . MET A 1 288 ? -14.395 13.763 -0.807 1.00 94.12 288 MET A N 1
ATOM 2361 C CA . MET A 1 288 ? -14.842 14.708 -1.840 1.00 94.12 288 MET A CA 1
ATOM 2362 C C . MET A 1 288 ? -13.713 15.053 -2.809 1.00 94.12 288 MET A C 1
ATOM 2364 O O . MET A 1 288 ? -13.899 15.119 -4.024 1.00 94.12 288 MET A O 1
ATOM 2368 N N . VAL A 1 289 ? -12.532 15.322 -2.255 1.00 95.44 289 VAL A N 1
ATOM 2369 C CA . VAL A 1 289 ? -11.340 15.759 -2.981 1.00 95.44 289 VAL A CA 1
ATOM 2370 C C . VAL A 1 289 ? -10.104 15.230 -2.275 1.00 95.44 289 VAL A C 1
ATOM 2372 O O . VAL A 1 289 ? -10.037 15.238 -1.047 1.00 95.44 289 VAL A O 1
ATOM 2375 N N . GLY A 1 290 ? -9.110 14.815 -3.043 1.00 95.69 290 GLY A N 1
ATOM 2376 C CA . GLY A 1 290 ? -7.806 14.460 -2.510 1.00 95.69 290 GLY A CA 1
ATOM 2377 C C . GLY A 1 290 ? -6.696 14.680 -3.518 1.00 95.69 290 GLY A C 1
ATOM 2378 O O . GLY A 1 290 ? -6.932 15.051 -4.669 1.00 95.69 290 GLY A O 1
ATOM 2379 N N . SER A 1 291 ? -5.478 14.455 -3.057 1.00 96.81 291 SER A N 1
ATOM 2380 C CA . SER A 1 291 ? -4.273 14.402 -3.869 1.00 96.81 291 SER A CA 1
ATOM 2381 C C . SER A 1 291 ? -3.512 13.132 -3.524 1.00 96.81 291 SER A C 1
ATOM 2383 O O . SER A 1 291 ? -3.507 12.694 -2.376 1.00 96.81 291 SER A O 1
ATOM 2385 N N . THR A 1 292 ? -2.893 12.508 -4.517 1.00 97.12 292 THR A N 1
ATOM 2386 C CA . THR A 1 292 ? -2.024 11.354 -4.294 1.00 97.12 292 THR A CA 1
ATOM 2387 C C . THR A 1 292 ? -0.924 11.307 -5.336 1.00 97.12 292 THR A C 1
ATOM 2389 O O . THR A 1 292 ? -1.164 11.603 -6.505 1.00 97.12 292 THR A O 1
ATOM 2392 N N . CYS A 1 293 ? 0.276 10.909 -4.940 1.00 96.44 293 CYS A N 1
ATOM 2393 C CA . CYS A 1 293 ? 1.312 10.505 -5.881 1.00 96.44 293 CYS A CA 1
ATOM 2394 C C . CYS A 1 293 ? 1.310 8.987 -6.137 1.00 96.44 293 CYS A C 1
ATOM 2396 O O . CYS A 1 293 ? 2.027 8.520 -7.021 1.00 96.44 293 CYS A O 1
ATOM 2398 N N . CYS A 1 294 ? 0.462 8.213 -5.450 1.00 97.38 294 CYS A N 1
ATOM 2399 C CA . CYS A 1 294 ? 0.360 6.759 -5.569 1.00 97.38 294 CYS A CA 1
ATOM 2400 C C . CYS A 1 294 ? -1.089 6.301 -5.826 1.00 97.38 294 CYS A C 1
ATOM 2402 O O . CYS A 1 294 ? -1.764 5.730 -4.970 1.00 97.38 294 CYS A O 1
ATOM 2404 N N . VAL A 1 295 ? -1.565 6.533 -7.053 1.00 94.62 295 VAL A N 1
ATOM 2405 C CA . VAL A 1 295 ? -2.899 6.106 -7.519 1.00 94.62 295 VAL A CA 1
ATOM 2406 C C . VAL A 1 295 ? -3.191 4.610 -7.285 1.00 94.62 295 VAL A C 1
ATOM 2408 O O . VAL A 1 295 ? -4.319 4.310 -6.879 1.00 94.62 295 VAL A O 1
ATOM 2411 N N . PRO A 1 296 ? -2.238 3.667 -7.477 1.00 96.06 296 PRO A N 1
ATOM 2412 C CA . PRO A 1 296 ? -2.505 2.244 -7.259 1.00 96.06 296 PRO A CA 1
ATOM 2413 C C . PRO A 1 296 ? -3.016 1.904 -5.853 1.00 96.06 296 PRO A C 1
ATOM 2415 O O . PRO A 1 296 ? -3.930 1.092 -5.738 1.00 96.06 296 PRO A O 1
ATOM 2418 N N . LEU A 1 297 ? -2.528 2.570 -4.797 1.00 97.50 297 LEU A N 1
ATOM 2419 C CA . LEU A 1 297 ? -2.996 2.333 -3.423 1.00 97.50 297 LEU A CA 1
ATOM 2420 C C . LEU A 1 297 ? -4.456 2.758 -3.223 1.00 97.50 297 LEU A C 1
ATOM 2422 O O . LEU A 1 297 ? -5.242 2.033 -2.612 1.00 97.50 297 LEU A O 1
ATOM 2426 N N . ILE A 1 298 ? -4.844 3.909 -3.784 1.00 96.56 298 ILE A N 1
ATOM 2427 C CA . ILE A 1 298 ? -6.229 4.393 -3.713 1.00 96.56 298 ILE A CA 1
ATOM 2428 C C . ILE A 1 298 ? -7.161 3.446 -4.474 1.00 96.56 298 ILE A C 1
ATOM 2430 O O . ILE A 1 298 ? -8.200 3.042 -3.948 1.00 96.56 298 ILE A O 1
ATOM 2434 N N . ASN A 1 299 ? -6.782 3.058 -5.694 1.00 95.00 299 ASN A N 1
ATOM 2435 C CA . ASN A 1 299 ? -7.574 2.142 -6.510 1.00 95.00 299 ASN A CA 1
ATOM 2436 C C . ASN A 1 299 ? -7.678 0.754 -5.871 1.00 95.00 299 ASN A C 1
ATOM 2438 O O . ASN A 1 299 ? -8.769 0.184 -5.859 1.00 95.00 299 ASN A O 1
ATOM 2442 N N . GLY A 1 300 ? -6.582 0.231 -5.314 1.00 95.06 300 GLY A N 1
ATOM 2443 C CA . GLY A 1 300 ? -6.570 -1.045 -4.604 1.00 95.06 300 GLY A CA 1
ATOM 2444 C C . GLY A 1 300 ? -7.574 -1.043 -3.455 1.00 95.06 300 GLY A C 1
ATOM 2445 O O . GLY A 1 300 ? -8.498 -1.856 -3.419 1.00 95.06 300 GLY A O 1
ATOM 2446 N N . TYR A 1 301 ? -7.506 -0.023 -2.599 1.00 96.56 301 TYR A N 1
ATOM 2447 C CA . TYR A 1 301 ? -8.428 0.137 -1.478 1.00 96.56 301 TYR A CA 1
ATOM 2448 C C . TYR A 1 301 ? -9.899 0.217 -1.899 1.00 96.56 301 TYR A C 1
ATOM 2450 O O . TYR A 1 301 ? -10.740 -0.515 -1.373 1.00 96.56 301 TYR A O 1
ATOM 2458 N N . LEU A 1 302 ? -10.234 1.073 -2.871 1.00 94.12 302 LEU A N 1
ATOM 2459 C CA . LEU A 1 302 ? -11.622 1.246 -3.315 1.00 94.12 302 LEU A CA 1
ATOM 2460 C C . LEU A 1 302 ? -12.199 -0.040 -3.925 1.00 94.12 302 LEU A C 1
ATOM 2462 O O . LEU A 1 302 ? -13.373 -0.357 -3.695 1.00 94.12 302 LEU A O 1
ATOM 2466 N N . ASN A 1 303 ? -11.364 -0.809 -4.629 1.00 93.12 303 ASN A N 1
ATOM 2467 C CA . ASN A 1 303 ? -11.733 -2.080 -5.250 1.00 93.12 303 ASN A CA 1
ATOM 2468 C C . ASN A 1 303 ? -11.650 -3.290 -4.303 1.00 93.12 303 ASN A C 1
ATOM 2470 O O . ASN A 1 303 ? -12.015 -4.392 -4.715 1.00 93.12 303 ASN A O 1
ATOM 2474 N N . ALA A 1 304 ? -11.222 -3.097 -3.048 1.00 93.38 304 ALA A N 1
ATOM 2475 C CA . ALA A 1 304 ? -10.878 -4.179 -2.120 1.00 93.38 304 ALA A CA 1
ATOM 2476 C C . ALA A 1 304 ? -9.858 -5.174 -2.719 1.00 93.38 304 ALA A C 1
ATOM 2478 O O . ALA A 1 304 ? -9.904 -6.379 -2.452 1.00 93.38 304 ALA A O 1
ATOM 2479 N N . ASP A 1 305 ? -8.959 -4.650 -3.552 1.00 94.69 305 ASP A N 1
ATOM 2480 C CA . ASP A 1 305 ? -7.788 -5.346 -4.055 1.00 94.69 305 ASP A CA 1
ATOM 2481 C C . ASP A 1 305 ? -6.629 -5.122 -3.082 1.00 94.69 305 ASP A C 1
ATOM 2483 O O . ASP A 1 305 ? -6.334 -4.009 -2.649 1.00 94.69 305 ASP A O 1
ATOM 2487 N N . ASN A 1 306 ? -6.019 -6.230 -2.696 1.00 94.62 306 ASN A N 1
ATOM 2488 C CA . ASN A 1 306 ? -5.111 -6.338 -1.573 1.00 94.62 306 ASN A CA 1
ATOM 2489 C C . ASN A 1 306 ? -3.702 -6.742 -2.009 1.00 94.62 306 ASN A C 1
ATOM 2491 O O . ASN A 1 306 ? -2.870 -6.973 -1.137 1.00 94.62 306 ASN A O 1
ATOM 2495 N N . ASP A 1 307 ? -3.439 -6.873 -3.308 1.00 94.50 307 ASP A N 1
ATOM 2496 C CA . ASP A 1 307 ? -2.193 -7.464 -3.793 1.00 94.50 307 ASP A CA 1
ATOM 2497 C C . ASP A 1 307 ? -0.982 -6.574 -3.449 1.00 94.50 307 ASP A C 1
ATOM 2499 O O . ASP A 1 307 ? -0.087 -7.039 -2.748 1.00 94.50 307 ASP A O 1
ATOM 2503 N N . PHE A 1 308 ? -1.042 -5.258 -3.701 1.00 96.00 308 PHE A N 1
ATOM 2504 C CA . PHE A 1 308 ? -0.001 -4.316 -3.238 1.00 96.00 308 PHE A CA 1
ATOM 2505 C C . PHE A 1 308 ? 0.224 -4.352 -1.721 1.00 96.00 308 PHE A C 1
ATOM 2507 O O . PHE A 1 308 ? 1.339 -4.183 -1.236 1.00 96.00 308 PHE A O 1
ATOM 2514 N N . MET A 1 309 ? -0.844 -4.561 -0.949 1.00 97.12 309 MET A N 1
ATOM 2515 C CA . MET A 1 309 ? -0.745 -4.653 0.505 1.00 97.12 309 MET A CA 1
ATOM 2516 C C . MET A 1 309 ? -0.165 -5.990 0.965 1.00 97.12 309 MET A C 1
ATOM 2518 O O . MET A 1 309 ? 0.417 -6.054 2.046 1.00 97.12 309 MET A O 1
ATOM 2522 N N . ASP A 1 310 ? -0.392 -7.075 0.223 1.00 96.75 310 ASP A N 1
ATOM 2523 C CA . ASP A 1 310 ? 0.223 -8.377 0.481 1.00 96.75 310 ASP A CA 1
ATOM 2524 C C . ASP A 1 310 ? 1.736 -8.290 0.212 1.00 96.75 310 ASP A C 1
ATOM 2526 O O . ASP A 1 310 ? 2.505 -8.827 1.008 1.00 96.75 310 ASP A O 1
ATOM 2530 N N . ASP A 1 311 ? 2.147 -7.567 -0.832 1.00 96.62 311 ASP A N 1
ATOM 2531 C CA . ASP A 1 311 ? 3.551 -7.419 -1.233 1.00 96.62 311 ASP A CA 1
ATOM 2532 C C . ASP A 1 311 ? 4.331 -6.489 -0.292 1.00 96.62 311 ASP A C 1
ATOM 2534 O O . ASP A 1 311 ? 5.366 -6.890 0.233 1.00 96.62 311 ASP A O 1
ATOM 2538 N N . LEU A 1 312 ? 3.787 -5.312 0.048 1.00 98.19 312 LEU A N 1
ATOM 2539 C CA . LEU A 1 312 ? 4.393 -4.424 1.054 1.00 98.19 312 LEU A CA 1
ATOM 2540 C C . LEU A 1 312 ? 4.592 -5.138 2.400 1.00 98.19 312 LEU A C 1
ATOM 2542 O O . LEU A 1 312 ? 5.644 -5.032 3.028 1.00 98.19 312 LEU A O 1
ATOM 2546 N N . HIS A 1 313 ? 3.585 -5.890 2.859 1.00 96.38 313 HIS A N 1
ATOM 2547 C CA . HIS A 1 313 ? 3.678 -6.597 4.138 1.00 96.38 313 HIS A CA 1
ATOM 2548 C C . HIS A 1 313 ? 4.718 -7.723 4.099 1.00 96.38 313 HIS A C 1
ATOM 2550 O O . HIS A 1 313 ? 5.371 -7.973 5.111 1.00 96.38 313 HIS A O 1
ATOM 2556 N N . ALA A 1 314 ? 4.895 -8.391 2.955 1.00 96.19 314 ALA A N 1
ATOM 2557 C CA . ALA A 1 314 ? 5.933 -9.405 2.796 1.00 96.19 314 ALA A CA 1
ATOM 2558 C C . ALA A 1 314 ? 7.343 -8.810 2.987 1.00 96.19 314 ALA A C 1
ATOM 2560 O O . ALA A 1 314 ? 8.197 -9.431 3.632 1.00 96.19 314 ALA A O 1
ATOM 2561 N N . ASP A 1 315 ? 7.528 -7.558 2.570 1.00 97.62 315 ASP A N 1
ATOM 2562 C CA . ASP A 1 315 ? 8.774 -6.796 2.708 1.00 97.62 315 ASP A CA 1
ATOM 2563 C C . ASP A 1 315 ? 8.899 -6.109 4.086 1.00 97.62 315 ASP A C 1
ATOM 2565 O O . ASP A 1 315 ? 9.975 -5.671 4.493 1.00 97.62 315 ASP A O 1
ATOM 2569 N N . GLY A 1 316 ? 7.829 -6.095 4.887 1.00 97.25 316 GLY A N 1
ATOM 2570 C CA . GLY A 1 316 ? 7.794 -5.462 6.209 1.00 97.25 316 GLY A CA 1
ATOM 2571 C C . GLY A 1 316 ? 7.476 -3.963 6.174 1.00 97.25 316 GLY A C 1
ATOM 2572 O O . GLY A 1 316 ? 7.775 -3.254 7.141 1.00 97.25 316 GLY A O 1
ATOM 2573 N N . ALA A 1 317 ? 6.892 -3.482 5.076 1.00 98.44 317 ALA A N 1
ATOM 2574 C CA . ALA A 1 317 ? 6.373 -2.132 4.889 1.00 98.44 317 ALA A CA 1
ATOM 2575 C C . ALA A 1 317 ? 4.834 -2.112 4.970 1.00 98.44 317 ALA A C 1
ATOM 2577 O O . ALA A 1 317 ? 4.157 -3.130 4.816 1.00 98.44 317 ALA A O 1
ATOM 2578 N N . VAL A 1 318 ? 4.246 -0.942 5.239 1.00 98.31 318 VAL A N 1
ATOM 2579 C CA . VAL A 1 318 ? 2.785 -0.803 5.396 1.00 98.31 318 VAL A CA 1
ATOM 2580 C C . VAL A 1 318 ? 2.291 0.467 4.740 1.00 98.31 318 VAL A C 1
ATOM 2582 O O . VAL A 1 318 ? 2.605 1.557 5.208 1.00 98.31 318 VAL A O 1
ATOM 2585 N N . ALA A 1 319 ? 1.424 0.347 3.737 1.00 98.62 319 ALA A N 1
ATOM 2586 C CA . ALA A 1 319 ? 0.623 1.487 3.322 1.00 98.62 319 ALA A CA 1
ATOM 2587 C C . ALA A 1 319 ? -0.622 1.633 4.211 1.00 98.62 319 ALA A C 1
ATOM 2589 O O . ALA A 1 319 ? -1.344 0.672 4.505 1.00 98.62 319 ALA A O 1
ATOM 2590 N N . GLY A 1 320 ? -0.907 2.861 4.623 1.00 98.44 320 GLY A N 1
ATOM 2591 C CA . GLY A 1 320 ? -2.134 3.191 5.331 1.00 98.44 320 GLY A CA 1
ATOM 2592 C C . GLY A 1 320 ? -2.388 4.685 5.366 1.00 98.44 320 GLY A C 1
ATOM 2593 O O . GLY A 1 320 ? -1.735 5.466 4.675 1.00 98.44 320 GLY A O 1
ATOM 2594 N N . PHE A 1 321 ? -3.366 5.072 6.170 1.00 98.81 321 PHE A N 1
ATOM 2595 C CA . PHE A 1 321 ? -3.722 6.466 6.342 1.00 98.81 321 PHE A CA 1
ATOM 2596 C C . PHE A 1 321 ? -4.105 6.784 7.782 1.00 98.81 321 PHE A C 1
ATOM 2598 O O . PHE A 1 321 ? -4.672 5.959 8.508 1.00 98.81 321 PHE A O 1
ATOM 2605 N N . PHE A 1 322 ? -3.809 8.016 8.185 1.00 98.69 322 PHE A N 1
ATOM 2606 C CA . PHE A 1 322 ? -4.385 8.618 9.377 1.00 98.69 322 PHE A CA 1
ATOM 2607 C C . PHE A 1 322 ? -5.746 9.202 9.030 1.00 98.69 322 PHE A C 1
ATOM 2609 O O . PHE A 1 322 ? -5.885 9.868 8.007 1.00 98.69 322 PHE A O 1
ATOM 2616 N N . CYS A 1 323 ? -6.738 8.971 9.883 1.00 97.81 323 CYS A N 1
ATOM 2617 C CA . CYS A 1 323 ? -8.086 9.507 9.734 1.00 97.81 323 CYS A CA 1
ATOM 2618 C C . CYS A 1 323 ? -8.490 10.255 11.004 1.00 97.81 323 CYS A C 1
ATOM 2620 O O . CYS A 1 323 ? -8.320 9.749 12.115 1.00 97.81 323 CYS A O 1
ATOM 2622 N N . TYR A 1 324 ? -9.019 11.461 10.826 1.00 96.12 324 TYR A N 1
ATOM 2623 C CA . TYR A 1 324 ? -9.436 12.360 11.899 1.00 96.12 324 TYR A CA 1
ATOM 2624 C C . TYR A 1 324 ? -10.698 13.133 11.487 1.00 96.12 324 TYR A C 1
ATOM 2626 O O . TYR A 1 324 ? -10.903 13.384 10.297 1.00 96.12 324 TYR A O 1
ATOM 2634 N N . PRO A 1 325 ? -11.558 13.531 12.432 1.00 93.50 325 PRO A N 1
ATOM 2635 C CA . PRO A 1 325 ? -12.797 14.225 12.128 1.00 93.50 325 PRO A CA 1
ATOM 2636 C C . PRO A 1 325 ? -12.540 15.687 11.740 1.00 93.50 325 PRO A C 1
ATOM 2638 O O . PRO A 1 325 ? -11.581 16.322 12.184 1.00 93.50 325 PRO A O 1
ATOM 2641 N N . LEU A 1 326 ? -13.413 16.224 10.888 1.00 90.50 326 LEU A N 1
ATOM 2642 C CA . LEU A 1 326 ? -13.339 17.599 10.382 1.00 90.50 326 LEU A CA 1
ATOM 2643 C C . LEU A 1 326 ? -14.317 18.559 11.060 1.00 90.50 326 LEU A C 1
ATOM 2645 O O . LEU A 1 326 ? -14.270 19.755 10.783 1.00 90.50 326 LEU A O 1
ATOM 2649 N N . ASP A 1 327 ? -15.222 18.064 11.895 1.00 84.88 327 ASP A N 1
ATOM 2650 C CA . ASP A 1 327 ? -16.232 18.855 12.600 1.00 84.88 327 ASP A CA 1
ATOM 2651 C C . ASP A 1 327 ? -15.609 20.002 13.410 1.00 84.88 327 ASP A C 1
ATOM 2653 O O . ASP A 1 327 ? -15.956 21.162 13.190 1.00 84.88 327 ASP A O 1
ATOM 2657 N N . THR A 1 328 ? -14.602 19.711 14.235 1.00 78.69 328 THR A N 1
ATOM 2658 C CA . THR A 1 328 ? -13.881 20.712 15.043 1.00 78.69 328 THR A CA 1
ATOM 2659 C C . THR A 1 328 ? -13.034 21.678 14.212 1.00 78.69 328 THR A C 1
ATOM 2661 O O . THR A 1 328 ? -12.690 22.767 14.671 1.00 78.69 328 THR A O 1
ATOM 2664 N N . LEU A 1 329 ? -12.718 21.313 12.967 1.00 83.31 329 LEU A N 1
ATOM 2665 C CA . LEU A 1 329 ? -11.917 22.121 12.045 1.00 83.31 329 LEU A CA 1
ATOM 2666 C C . LEU A 1 329 ? -12.768 23.005 11.122 1.00 83.31 329 LEU A C 1
ATOM 2668 O O . LEU A 1 329 ? -12.231 23.914 10.487 1.00 83.31 329 LEU A O 1
ATOM 2672 N N . ARG A 1 330 ? -14.082 22.761 11.028 1.00 75.69 330 ARG A N 1
ATOM 2673 C CA . ARG A 1 330 ? -14.993 23.454 10.100 1.00 75.69 330 ARG A CA 1
ATOM 2674 C C . ARG A 1 330 ? -15.644 24.721 10.662 1.00 75.69 330 ARG A C 1
ATOM 2676 O O . ARG A 1 330 ? -16.354 25.398 9.918 1.00 75.69 330 ARG A O 1
ATOM 2683 N N . GLU A 1 331 ? -15.402 25.090 11.919 1.00 58.25 331 GLU A N 1
ATOM 2684 C CA . GLU A 1 331 ? -16.050 26.258 12.531 1.00 58.25 331 GLU A CA 1
ATOM 2685 C C . GLU A 1 331 ? -15.379 27.618 12.183 1.00 58.25 331 GLU A C 1
ATOM 2687 O O . GLU A 1 331 ? -14.166 27.822 12.307 1.00 58.25 331 GLU A O 1
ATOM 2692 N N . GLU A 1 332 ? -16.236 28.547 11.732 1.00 46.22 332 GLU A N 1
ATOM 2693 C CA . GLU A 1 332 ? -16.103 29.999 11.456 1.00 46.22 332 GLU A CA 1
ATOM 2694 C C . GLU A 1 332 ? -15.016 30.538 10.488 1.00 46.22 332 GLU A C 1
ATOM 2696 O O . GLU A 1 332 ? -15.256 31.588 9.891 1.00 46.22 332 GLU A O 1
ATOM 2701 N N . GLU A 1 333 ? -13.888 29.862 10.229 1.00 47.62 333 GLU A N 1
ATOM 2702 C CA . GLU A 1 333 ? -12.751 30.446 9.460 1.00 47.62 333 GLU A CA 1
ATOM 2703 C C . GLU A 1 333 ? -12.479 29.837 8.064 1.00 47.62 333 GLU A C 1
ATOM 2705 O O . GLU A 1 333 ? -11.480 30.154 7.419 1.00 47.62 333 GLU A O 1
ATOM 2710 N N . GLY A 1 334 ? -13.396 29.025 7.531 1.00 58.09 334 GLY A N 1
ATOM 2711 C CA . GLY A 1 334 ? -13.265 28.444 6.187 1.00 58.09 334 GLY A CA 1
ATOM 2712 C C . GLY A 1 334 ? -12.278 27.270 6.111 1.00 58.09 334 GLY A C 1
ATOM 2713 O O . GLY A 1 334 ? -11.708 26.837 7.108 1.00 58.09 334 GLY A O 1
ATOM 2714 N N . SER A 1 335 ? -12.088 26.716 4.908 1.00 69.38 335 SER A N 1
ATOM 2715 C CA . SER A 1 335 ? -11.319 25.481 4.662 1.00 69.38 335 SER A CA 1
ATOM 2716 C C . SER A 1 335 ? -9.831 25.546 5.038 1.00 69.38 335 SER A C 1
ATOM 2718 O O . SER A 1 335 ? -9.171 24.513 5.017 1.00 69.38 335 SER A O 1
ATOM 2720 N N . GLN A 1 336 ? -9.300 26.721 5.393 1.00 81.69 336 GLN A N 1
ATOM 2721 C CA . GLN A 1 336 ? -7.880 26.919 5.695 1.00 81.69 336 GLN A CA 1
ATOM 2722 C C . GLN A 1 336 ? -7.410 26.099 6.903 1.00 81.69 336 GLN A C 1
ATOM 2724 O O . GLN A 1 336 ? -6.368 25.465 6.825 1.00 81.69 336 GLN A O 1
ATOM 2729 N N . LYS A 1 337 ? -8.207 26.011 7.977 1.00 85.62 337 LYS A N 1
ATOM 2730 C CA . LYS A 1 337 ? -7.850 25.219 9.170 1.00 85.62 337 LYS A CA 1
ATOM 2731 C C . LYS A 1 337 ? -7.639 23.736 8.880 1.00 85.62 337 LYS A C 1
ATOM 2733 O O . LYS A 1 337 ? -6.837 23.096 9.549 1.00 85.62 337 LYS A O 1
ATOM 2738 N N . ILE A 1 338 ? -8.369 23.193 7.904 1.00 88.62 338 ILE A N 1
ATOM 2739 C CA . ILE A 1 338 ? -8.239 21.790 7.500 1.00 88.62 338 ILE A CA 1
ATOM 2740 C C . ILE A 1 338 ? -6.868 21.564 6.858 1.00 88.62 338 ILE A C 1
ATOM 2742 O O . ILE A 1 338 ? -6.201 20.587 7.193 1.00 88.62 338 ILE A O 1
ATOM 2746 N N . PHE A 1 339 ? -6.455 22.475 5.972 1.00 88.81 339 PHE A N 1
ATOM 2747 C CA . PHE A 1 339 ? -5.140 22.429 5.336 1.00 88.81 339 PHE A CA 1
ATOM 2748 C C . PHE A 1 339 ? -4.030 22.687 6.355 1.00 88.81 339 PHE A C 1
ATOM 2750 O O . PHE A 1 339 ? -3.167 21.839 6.506 1.00 88.81 339 PHE A O 1
ATOM 2757 N N . ASP A 1 340 ? -4.132 23.739 7.173 1.00 91.38 340 ASP A N 1
ATOM 2758 C CA . ASP A 1 340 ? -3.134 24.046 8.208 1.00 91.38 340 ASP A CA 1
ATOM 2759 C C . ASP A 1 340 ? -2.946 22.897 9.215 1.00 91.38 340 ASP A C 1
ATOM 2761 O O . ASP A 1 340 ? -1.856 22.700 9.749 1.00 91.38 340 ASP A O 1
ATOM 2765 N N . PHE A 1 341 ? -4.017 22.164 9.541 1.00 94.12 341 PHE A N 1
ATOM 2766 C CA . PHE A 1 341 ? -3.926 20.991 10.410 1.00 94.12 341 PHE A CA 1
ATOM 2767 C C . PHE A 1 341 ? -3.211 19.832 9.714 1.00 94.12 341 PHE A C 1
ATOM 2769 O O . PHE A 1 341 ? -2.345 19.204 10.321 1.00 94.12 341 PHE A O 1
ATOM 2776 N N . ARG A 1 342 ? -3.566 19.561 8.451 1.00 95.38 342 ARG A N 1
ATOM 2777 C CA . ARG A 1 342 ? -2.910 18.529 7.646 1.00 95.38 342 ARG A CA 1
ATOM 2778 C C . ARG A 1 342 ? -1.427 18.832 7.475 1.00 95.38 342 ARG A C 1
ATOM 2780 O O . ARG A 1 342 ? -0.625 17.959 7.772 1.00 95.38 342 ARG A O 1
ATOM 2787 N N . ASP A 1 343 ? -1.082 20.056 7.094 1.00 95.25 343 ASP A N 1
ATOM 2788 C CA . ASP A 1 343 ? 0.298 20.487 6.876 1.00 95.25 343 ASP A CA 1
ATOM 2789 C C . ASP A 1 343 ? 1.141 20.255 8.138 1.00 95.25 343 ASP A C 1
ATOM 2791 O O . ASP A 1 343 ? 2.224 19.691 8.063 1.00 95.25 343 ASP A O 1
ATOM 2795 N N . LYS A 1 344 ? 0.613 20.573 9.329 1.00 96.81 344 LYS A N 1
ATOM 2796 C CA . LYS A 1 344 ? 1.301 20.302 10.605 1.00 96.81 344 LYS A CA 1
ATOM 2797 C C . LYS A 1 344 ? 1.486 18.815 10.901 1.00 96.81 344 LYS A C 1
ATOM 2799 O O . LYS A 1 344 ? 2.483 18.450 11.516 1.00 96.81 344 LYS A O 1
ATOM 2804 N N . LEU A 1 345 ? 0.517 17.974 10.537 1.00 97.50 345 LEU A N 1
ATOM 2805 C CA . LEU A 1 345 ? 0.636 16.521 10.686 1.00 97.50 345 LEU A CA 1
ATOM 2806 C C . LEU A 1 345 ? 1.678 15.968 9.707 1.00 97.50 345 LEU A C 1
ATOM 2808 O O . LEU A 1 345 ? 2.522 15.169 10.096 1.00 97.50 345 LEU A O 1
ATOM 2812 N N . GLU A 1 346 ? 1.647 16.415 8.454 1.00 97.56 346 GLU A N 1
ATOM 2813 C CA . GLU A 1 346 ? 2.620 16.043 7.426 1.00 97.56 346 GLU A CA 1
ATOM 2814 C C . GLU A 1 346 ? 4.037 16.511 7.797 1.00 97.56 346 GLU A C 1
ATOM 2816 O O . GLU A 1 346 ? 4.991 15.746 7.650 1.00 97.56 346 GLU A O 1
ATOM 2821 N N . GLU A 1 347 ? 4.181 17.706 8.383 1.00 96.88 347 GLU A N 1
ATOM 2822 C CA . GLU A 1 347 ? 5.457 18.269 8.841 1.00 96.88 347 GLU A CA 1
ATOM 2823 C C . GLU A 1 347 ? 6.211 17.327 9.791 1.00 96.88 347 GLU A C 1
ATOM 2825 O O . GLU A 1 347 ? 7.433 17.209 9.671 1.00 96.88 347 GLU A O 1
ATOM 2830 N N . VAL A 1 348 ? 5.500 16.600 10.668 1.00 97.00 348 VAL A N 1
ATOM 2831 C CA . VAL A 1 348 ? 6.080 15.587 11.577 1.00 97.00 348 VAL A CA 1
ATOM 2832 C C . VAL A 1 348 ? 6.894 14.555 10.794 1.00 97.00 348 VAL A C 1
ATOM 2834 O O . VAL A 1 348 ? 8.000 14.184 11.197 1.00 97.00 348 VAL A O 1
ATOM 2837 N N . PHE A 1 349 ? 6.380 14.148 9.635 1.00 97.12 349 PHE A N 1
ATOM 2838 C CA . PHE A 1 349 ? 6.935 13.083 8.807 1.00 97.12 349 PHE A CA 1
ATOM 2839 C C . PHE A 1 349 ? 7.850 13.572 7.681 1.00 97.12 349 PHE A C 1
ATOM 2841 O O . PHE A 1 349 ? 8.507 12.765 7.032 1.00 97.12 349 PHE A O 1
ATOM 2848 N N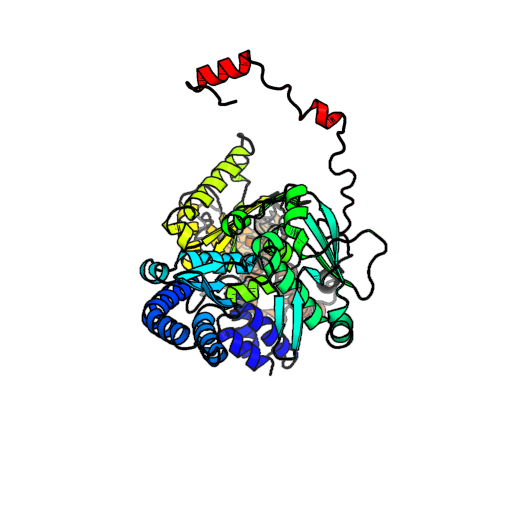 . THR A 1 350 ? 7.961 14.885 7.482 1.00 94.56 350 THR A N 1
ATOM 2849 C CA . THR A 1 350 ? 8.955 15.485 6.570 1.00 94.56 350 THR A CA 1
ATOM 2850 C C . THR A 1 350 ? 10.254 15.909 7.261 1.00 94.56 350 THR A C 1
ATOM 2852 O O . THR A 1 350 ? 11.167 16.413 6.608 1.00 94.56 350 THR A O 1
ATOM 2855 N N . THR A 1 351 ? 10.357 15.724 8.581 1.00 94.81 351 THR A N 1
ATOM 2856 C CA . THR A 1 351 ? 11.619 15.913 9.313 1.00 94.81 351 THR A CA 1
ATOM 2857 C C . THR A 1 351 ? 12.659 14.859 8.920 1.00 94.81 351 THR A C 1
ATOM 2859 O O . THR A 1 351 ? 12.302 13.805 8.395 1.00 94.81 351 THR A O 1
ATOM 2862 N N . ASP A 1 352 ? 13.941 15.108 9.226 1.00 91.81 352 ASP A N 1
ATOM 2863 C CA . ASP A 1 352 ? 15.008 14.120 9.000 1.00 91.81 352 ASP A CA 1
ATOM 2864 C C . ASP A 1 352 ? 14.638 12.763 9.620 1.00 91.81 352 ASP A C 1
ATOM 2866 O O . ASP A 1 352 ? 14.739 11.752 8.945 1.00 91.81 352 ASP A O 1
ATOM 2870 N N . GLU A 1 353 ? 14.132 12.745 10.859 1.00 93.50 353 GLU A N 1
ATOM 2871 C CA . GLU A 1 353 ? 13.707 11.523 11.558 1.00 93.50 353 GLU A CA 1
ATOM 2872 C C . GLU A 1 353 ? 12.421 10.918 10.976 1.00 93.50 353 GLU A C 1
ATOM 2874 O O . GLU A 1 353 ? 12.370 9.720 10.707 1.00 93.50 353 GLU A O 1
ATOM 2879 N N . GLY A 1 354 ? 11.400 11.741 10.723 1.00 94.38 354 GLY A N 1
ATOM 2880 C CA . GLY A 1 354 ? 10.125 11.284 10.173 1.00 94.38 354 GLY A CA 1
ATOM 2881 C C . GLY A 1 354 ? 10.252 10.659 8.782 1.00 94.38 354 GLY A C 1
ATOM 2882 O O . GLY A 1 354 ? 9.605 9.649 8.505 1.00 94.38 354 GLY A O 1
ATOM 2883 N N . SER A 1 355 ? 11.151 11.192 7.948 1.00 93.44 355 SER A N 1
ATOM 2884 C CA . SER A 1 355 ? 11.397 10.692 6.590 1.00 93.44 355 SER A CA 1
ATOM 2885 C C . SER A 1 355 ? 12.070 9.315 6.550 1.00 93.44 355 SER A C 1
ATOM 2887 O O . SER A 1 355 ? 12.029 8.639 5.521 1.00 93.44 355 SER A O 1
ATOM 2889 N N . GLU A 1 356 ? 12.681 8.887 7.659 1.00 96.94 356 GLU A N 1
ATOM 2890 C CA . GLU A 1 356 ? 13.242 7.539 7.811 1.00 96.94 356 GLU A CA 1
ATOM 2891 C C . GLU A 1 356 ? 12.168 6.531 8.242 1.00 96.94 356 GLU A C 1
ATOM 2893 O O . GLU A 1 356 ? 12.340 5.328 8.055 1.00 96.94 356 GLU A O 1
ATOM 2898 N N . VAL A 1 357 ? 11.061 7.014 8.816 1.00 98.06 357 VAL A N 1
ATOM 2899 C CA . VAL A 1 357 ? 9.978 6.205 9.389 1.00 98.06 357 VAL A CA 1
ATOM 2900 C C . VAL A 1 357 ? 8.863 5.954 8.376 1.00 98.06 357 VAL A C 1
ATOM 2902 O O . VAL A 1 357 ? 8.366 4.829 8.286 1.00 98.06 357 VAL A O 1
ATOM 2905 N N . LEU A 1 358 ? 8.468 6.967 7.598 1.00 98.44 358 LEU A N 1
ATOM 2906 C CA . LEU A 1 358 ? 7.464 6.827 6.542 1.00 98.44 358 LEU A CA 1
ATOM 2907 C C . LEU A 1 358 ? 7.672 7.810 5.385 1.00 98.44 358 LEU A C 1
ATOM 2909 O O . LEU A 1 358 ? 8.368 8.816 5.503 1.00 98.44 358 LEU A O 1
ATOM 2913 N N . THR A 1 359 ? 7.011 7.533 4.265 1.00 98.44 359 THR A N 1
ATOM 2914 C CA . THR A 1 359 ? 6.885 8.434 3.118 1.00 98.44 359 THR A CA 1
ATOM 2915 C C . THR A 1 359 ? 5.418 8.782 2.887 1.00 98.44 359 THR A C 1
ATOM 2917 O O . THR A 1 359 ? 4.568 7.899 2.767 1.00 98.44 359 THR A O 1
ATOM 2920 N N . LEU A 1 360 ? 5.117 10.080 2.822 1.00 98.50 360 LEU A N 1
ATOM 2921 C CA . LEU A 1 360 ? 3.782 10.583 2.503 1.00 98.50 360 LEU A CA 1
ATOM 2922 C C . LEU A 1 360 ? 3.449 10.302 1.034 1.00 98.50 360 LEU A C 1
ATOM 2924 O O . LEU A 1 360 ? 4.284 10.487 0.150 1.00 98.50 360 LEU A O 1
ATOM 2928 N N . THR A 1 361 ? 2.218 9.865 0.783 1.00 98.19 361 THR A N 1
ATOM 2929 C CA . THR A 1 361 ? 1.729 9.519 -0.561 1.00 98.19 361 THR A CA 1
ATOM 2930 C C . THR A 1 361 ? 0.509 10.328 -0.987 1.00 98.19 361 THR A C 1
ATOM 2932 O O . THR A 1 361 ? 0.070 10.219 -2.136 1.00 98.19 361 THR A O 1
ATOM 2935 N N . GLY A 1 362 ? -0.056 11.143 -0.093 1.00 97.38 362 GLY A N 1
ATOM 2936 C CA . GLY A 1 362 ? -1.249 11.931 -0.374 1.00 97.38 362 GLY A CA 1
ATOM 2937 C C . GLY A 1 362 ? -2.078 12.272 0.847 1.00 97.38 362 GLY A C 1
ATOM 2938 O O . GLY A 1 362 ? -1.674 12.097 1.992 1.00 97.38 362 GLY A O 1
ATOM 2939 N N . GLY A 1 363 ? -3.278 12.753 0.568 1.00 97.06 363 GLY A N 1
ATOM 2940 C CA . GLY A 1 363 ? -4.296 12.996 1.569 1.00 97.06 363 GLY A CA 1
ATOM 2941 C C . GLY A 1 363 ? -5.621 13.367 0.924 1.00 97.06 363 GLY A C 1
ATOM 2942 O O . GLY A 1 363 ? -5.706 13.721 -0.255 1.00 97.06 363 GLY A O 1
ATOM 2943 N N . ALA A 1 364 ? -6.691 13.311 1.707 1.00 97.06 364 ALA A N 1
ATOM 2944 C CA . ALA A 1 364 ? -8.042 13.543 1.216 1.00 97.06 364 ALA A CA 1
ATOM 2945 C C . ALA A 1 364 ? -8.915 14.262 2.237 1.00 97.06 364 ALA A C 1
ATOM 2947 O O . ALA A 1 364 ? -8.747 14.134 3.446 1.00 97.06 364 ALA A O 1
ATOM 2948 N N . THR A 1 365 ? -9.856 15.049 1.738 1.00 95.56 365 THR A N 1
ATOM 2949 C CA . THR A 1 365 ? -10.869 15.732 2.536 1.00 95.56 365 THR A CA 1
ATOM 2950 C C . THR A 1 365 ? -12.225 15.152 2.168 1.00 95.56 365 THR A C 1
ATOM 2952 O O . THR A 1 365 ? -12.687 15.297 1.031 1.00 95.56 365 THR A O 1
ATOM 2955 N N . GLY A 1 366 ? -12.852 14.485 3.129 1.00 94.12 366 GLY A N 1
ATOM 2956 C CA . GLY A 1 366 ? -14.188 13.923 3.014 1.00 94.12 366 GLY A CA 1
ATOM 2957 C C . GLY A 1 366 ? -15.275 14.794 3.630 1.00 94.12 366 GLY A C 1
ATOM 2958 O O . GLY A 1 366 ? -15.022 15.915 4.079 1.00 94.12 366 GLY A O 1
ATOM 2959 N N . LEU A 1 367 ? -16.512 14.300 3.617 1.00 90.75 367 LEU A N 1
ATOM 2960 C CA . LEU A 1 367 ? -17.656 14.942 4.264 1.00 90.75 367 LEU A CA 1
ATOM 2961 C C . LEU A 1 367 ? -17.484 15.005 5.777 1.00 90.75 367 LEU A C 1
ATOM 2963 O O . LEU A 1 367 ? -17.849 16.023 6.363 1.00 90.75 367 LEU A O 1
ATOM 2967 N N . TYR A 1 368 ? -16.902 13.975 6.382 1.00 90.38 368 TYR A N 1
ATOM 2968 C CA . TYR A 1 368 ? -16.761 13.840 7.828 1.00 90.38 368 TYR A CA 1
ATOM 2969 C C . TYR A 1 368 ? -15.298 13.867 8.253 1.00 90.38 368 TYR A C 1
ATOM 2971 O O . TYR A 1 368 ? -14.982 14.475 9.275 1.00 90.38 368 TYR A O 1
ATOM 2979 N N . CYS A 1 369 ? -14.409 13.265 7.458 1.00 94.88 369 CYS A N 1
ATOM 2980 C CA . CYS A 1 369 ? -13.038 12.988 7.875 1.00 94.88 369 CYS A CA 1
ATOM 2981 C C . CYS A 1 369 ? -11.974 13.617 6.966 1.00 94.88 369 CYS A C 1
ATOM 2983 O O . CYS A 1 369 ? -12.174 13.837 5.769 1.00 94.88 369 CYS A O 1
ATOM 2985 N N . GLY A 1 370 ? -10.826 13.926 7.560 1.00 96.25 370 GLY A N 1
ATOM 2986 C CA . GLY A 1 370 ? -9.580 14.243 6.880 1.00 96.25 370 GLY A CA 1
ATOM 2987 C C . GLY A 1 370 ? -8.657 13.031 6.890 1.00 96.25 370 GLY A C 1
ATOM 2988 O O . GLY A 1 370 ? -8.650 12.263 7.852 1.00 96.25 370 GLY A O 1
ATOM 2989 N N . TYR A 1 371 ? -7.885 12.885 5.817 1.00 98.31 371 TYR A N 1
ATOM 2990 C CA . TYR A 1 371 ? -7.003 11.750 5.580 1.00 98.31 371 TYR A CA 1
ATOM 2991 C C . TYR A 1 371 ? -5.588 12.214 5.230 1.00 98.31 371 TYR A C 1
ATOM 2993 O O . TYR A 1 371 ? -5.439 13.149 4.435 1.00 98.31 371 TYR A O 1
ATOM 3001 N N . VAL A 1 372 ? -4.582 11.538 5.788 1.00 98.69 372 VAL A N 1
ATOM 3002 C CA . VAL A 1 372 ? -3.162 11.645 5.405 1.00 98.69 372 VAL A CA 1
ATOM 3003 C C . VAL A 1 372 ? -2.650 10.252 5.079 1.00 98.69 372 VAL A C 1
ATOM 3005 O O . VAL A 1 372 ? -2.679 9.376 5.940 1.00 98.69 372 VAL A O 1
ATOM 3008 N N . ASP A 1 373 ? -2.203 10.063 3.844 1.00 98.69 373 ASP A N 1
ATOM 3009 C CA . ASP A 1 373 ? -1.870 8.776 3.240 1.00 98.69 373 ASP A CA 1
ATOM 3010 C C . ASP A 1 373 ? -0.351 8.577 3.228 1.00 98.69 373 ASP A C 1
ATOM 3012 O O . ASP A 1 373 ? 0.405 9.495 2.900 1.00 98.69 373 ASP A O 1
ATOM 3016 N N . PHE A 1 374 ? 0.123 7.373 3.538 1.00 98.81 374 PHE A N 1
ATOM 3017 C CA . PHE A 1 374 ? 1.553 7.088 3.651 1.00 98.81 374 PHE A CA 1
ATOM 3018 C C . PHE A 1 374 ? 1.911 5.628 3.365 1.00 98.81 374 PHE A C 1
ATOM 3020 O O . PHE A 1 374 ? 1.062 4.738 3.420 1.00 98.81 374 PHE A O 1
ATOM 3027 N N . ILE A 1 375 ? 3.203 5.394 3.125 1.00 98.81 375 ILE A N 1
ATOM 3028 C CA . ILE A 1 375 ? 3.866 4.091 3.240 1.00 98.81 375 ILE A CA 1
ATOM 3029 C C . ILE A 1 375 ? 4.855 4.183 4.404 1.00 98.81 375 ILE A C 1
ATOM 3031 O O . ILE A 1 375 ? 5.746 5.028 4.394 1.00 98.81 375 ILE A O 1
ATOM 3035 N N . ALA A 1 376 ? 4.681 3.350 5.426 1.00 98.75 376 ALA A N 1
ATOM 3036 C CA . ALA A 1 376 ? 5.549 3.273 6.590 1.00 98.75 376 ALA A CA 1
ATOM 3037 C C . ALA A 1 376 ? 6.608 2.184 6.412 1.00 98.75 376 ALA A C 1
ATOM 3039 O O . ALA A 1 376 ? 6.289 1.030 6.120 1.00 98.75 376 ALA A O 1
ATOM 3040 N N . TRP A 1 377 ? 7.855 2.571 6.661 1.00 98.75 377 TRP A N 1
ATOM 3041 C CA . TRP A 1 377 ? 9.041 1.713 6.689 1.00 98.75 377 TRP A CA 1
ATOM 3042 C C . TRP A 1 377 ? 9.261 1.116 8.079 1.00 98.75 377 TRP A C 1
ATOM 3044 O O . TRP A 1 377 ? 9.782 0.010 8.210 1.00 98.75 377 TRP A O 1
ATOM 3054 N N . ASP A 1 378 ? 8.796 1.835 9.104 1.00 98.25 378 ASP A N 1
ATOM 3055 C CA . ASP A 1 378 ? 8.597 1.360 10.468 1.00 98.25 378 ASP A CA 1
ATOM 3056 C C . ASP A 1 378 ? 7.211 1.797 10.959 1.00 98.25 378 ASP A C 1
ATOM 3058 O O . ASP A 1 378 ? 7.007 2.915 11.438 1.00 98.25 378 ASP A O 1
ATOM 3062 N N . ILE A 1 379 ? 6.229 0.900 10.835 1.00 97.50 379 ILE A N 1
ATOM 3063 C CA . ILE A 1 379 ? 4.859 1.200 11.256 1.00 97.50 379 ILE A CA 1
ATOM 3064 C C . ILE A 1 379 ? 4.767 1.481 12.758 1.00 97.50 379 ILE A C 1
ATOM 3066 O O . ILE A 1 379 ? 3.986 2.333 13.167 1.00 97.50 379 ILE A O 1
ATOM 3070 N N . ARG A 1 380 ? 5.565 0.820 13.605 1.00 95.88 380 ARG A N 1
ATOM 3071 C CA . ARG A 1 380 ? 5.469 1.019 15.056 1.00 95.88 380 ARG A CA 1
ATOM 3072 C C . ARG A 1 380 ? 5.869 2.442 15.415 1.00 95.88 380 ARG A C 1
ATOM 3074 O O . ARG A 1 380 ? 5.148 3.094 16.171 1.00 95.88 380 ARG A O 1
ATOM 3081 N N . GLU A 1 381 ? 6.977 2.913 14.857 1.00 97.31 381 GLU A N 1
ATOM 3082 C CA . GLU A 1 381 ? 7.446 4.269 15.115 1.00 97.31 381 GLU A CA 1
ATOM 3083 C C . GLU A 1 381 ? 6.538 5.319 14.467 1.00 97.31 381 GLU A C 1
ATOM 3085 O O . GLU A 1 381 ? 6.198 6.309 15.113 1.00 97.31 381 GLU A O 1
ATOM 3090 N N . ALA A 1 382 ? 6.011 5.051 13.267 1.00 97.81 382 ALA A N 1
ATOM 3091 C CA . ALA A 1 382 ? 5.027 5.919 12.617 1.00 97.81 382 ALA A CA 1
ATOM 3092 C C . ALA A 1 382 ? 3.795 6.159 13.505 1.00 97.81 382 ALA A C 1
ATOM 3094 O O . ALA A 1 382 ? 3.356 7.299 13.677 1.00 97.81 382 ALA A O 1
ATOM 3095 N N . LEU A 1 383 ? 3.246 5.093 14.103 1.00 97.38 383 LEU A N 1
ATOM 3096 C CA . LEU A 1 383 ? 2.090 5.199 14.996 1.00 97.38 383 LEU A CA 1
ATOM 3097 C C . LEU A 1 383 ? 2.434 5.917 16.309 1.00 97.38 383 LEU A C 1
ATOM 3099 O O . LEU A 1 383 ? 1.595 6.666 16.809 1.00 97.38 383 LEU A O 1
ATOM 3103 N N . ASN A 1 384 ? 3.641 5.736 16.856 1.00 95.25 384 ASN A N 1
ATOM 3104 C CA . ASN A 1 384 ? 4.092 6.460 18.051 1.00 95.25 384 ASN A CA 1
ATOM 3105 C C . ASN A 1 384 ? 4.186 7.971 17.792 1.00 95.25 384 ASN A C 1
ATOM 3107 O O . ASN A 1 384 ? 3.626 8.755 18.558 1.00 95.25 384 ASN A O 1
ATOM 3111 N N . MET A 1 385 ? 4.829 8.368 16.689 1.00 97.50 385 MET A N 1
ATOM 3112 C CA . MET A 1 385 ? 4.966 9.773 16.290 1.00 97.50 385 MET A CA 1
ATOM 3113 C C . MET A 1 385 ? 3.600 10.416 16.024 1.00 97.50 385 MET A C 1
ATOM 3115 O O . MET A 1 385 ? 3.317 11.515 16.502 1.00 97.50 385 MET A O 1
ATOM 3119 N N . ALA A 1 386 ? 2.714 9.712 15.310 1.00 97.62 386 ALA A N 1
ATOM 3120 C CA . ALA A 1 386 ? 1.357 10.189 15.059 1.00 97.62 386 ALA A CA 1
ATOM 3121 C C . ALA A 1 386 ? 0.559 10.339 16.359 1.00 97.62 386 ALA A C 1
ATOM 3123 O O . ALA A 1 386 ? -0.143 11.333 16.545 1.00 97.62 386 ALA A O 1
ATOM 3124 N N . LYS A 1 387 ? 0.672 9.374 17.277 1.00 94.94 387 LYS A N 1
ATOM 3125 C CA . LYS A 1 387 ? 0.023 9.430 18.588 1.00 94.94 387 LYS A CA 1
ATOM 3126 C C . LYS A 1 387 ? 0.478 10.650 19.388 1.00 94.94 387 LYS A C 1
ATOM 3128 O O . LYS A 1 387 ? -0.378 11.388 19.869 1.00 94.94 387 LYS A O 1
ATOM 3133 N N . GLU A 1 388 ? 1.786 10.897 19.480 1.00 95.69 388 GLU A N 1
ATOM 3134 C CA . GLU A 1 388 ? 2.334 12.078 20.162 1.00 95.69 388 GLU A CA 1
ATOM 3135 C C . GLU A 1 388 ? 1.811 13.381 19.541 1.00 95.69 388 GLU A C 1
ATOM 3137 O O . GLU A 1 388 ? 1.373 14.283 20.260 1.00 95.69 388 GLU A O 1
ATOM 3142 N N . PHE A 1 389 ? 1.773 13.458 18.206 1.00 96.94 389 PHE A N 1
ATOM 3143 C CA . PHE A 1 389 ? 1.180 14.595 17.507 1.00 96.94 389 PHE A CA 1
ATOM 3144 C C . PHE A 1 389 ? -0.288 14.785 17.896 1.00 96.94 389 PHE A C 1
ATOM 3146 O O . PHE A 1 389 ? -0.673 15.867 18.341 1.00 96.94 389 PHE A O 1
ATOM 3153 N N . PHE A 1 390 ? -1.119 13.746 17.762 1.00 95.19 390 PHE A N 1
ATOM 3154 C CA . PHE A 1 390 ? -2.552 13.863 18.010 1.00 95.19 390 PHE A CA 1
ATOM 3155 C C . PHE A 1 390 ? -2.852 14.196 19.476 1.00 95.19 390 PHE A C 1
ATOM 3157 O O . PHE A 1 390 ? -3.733 15.029 19.715 1.00 95.19 390 PHE A O 1
ATOM 3164 N N . GLU A 1 391 ? -2.134 13.628 20.449 1.00 92.12 391 GLU A N 1
ATOM 3165 C CA . GLU A 1 391 ? -2.265 13.955 21.881 1.00 92.12 391 GLU A CA 1
ATOM 3166 C C . GLU A 1 391 ? -2.124 15.464 22.152 1.00 92.12 391 GLU A C 1
ATOM 3168 O O . GLU A 1 391 ? -2.835 16.002 23.000 1.00 92.12 391 GLU A O 1
ATOM 3173 N N . GLY A 1 392 ? -1.287 16.167 21.381 1.00 90.06 392 GLY A N 1
ATOM 3174 C CA . GLY A 1 392 ? -1.076 17.615 21.479 1.00 90.06 392 GLY A CA 1
ATOM 3175 C C . GLY A 1 392 ? -2.129 18.502 20.799 1.00 90.06 392 GLY A C 1
ATOM 3176 O O . GLY A 1 392 ? -1.981 19.724 20.811 1.00 90.06 392 GLY A O 1
ATOM 3177 N N . THR A 1 393 ? -3.168 17.929 20.186 1.00 91.88 393 THR A N 1
ATOM 3178 C CA . THR A 1 393 ? -4.191 18.672 19.417 1.00 91.88 393 THR A CA 1
ATOM 3179 C C . THR A 1 393 ? -5.538 18.753 20.144 1.00 91.88 393 THR A C 1
ATOM 3181 O O . THR A 1 393 ? -5.780 18.029 21.106 1.00 91.88 393 THR A O 1
ATOM 3184 N N . ASP A 1 394 ? -6.468 19.565 19.636 1.00 88.38 394 ASP A N 1
ATOM 3185 C CA . ASP A 1 394 ? -7.863 19.608 20.115 1.00 88.38 394 ASP A CA 1
ATOM 3186 C C . ASP A 1 394 ? -8.790 18.623 19.372 1.00 88.38 394 ASP A C 1
ATOM 3188 O O . ASP A 1 394 ? -9.990 18.572 19.633 1.00 88.38 394 ASP A O 1
ATOM 3192 N N . ILE A 1 395 ? -8.247 17.816 18.451 1.00 89.88 395 ILE A N 1
ATOM 3193 C CA . ILE A 1 395 ? -9.023 16.823 17.701 1.00 89.88 395 ILE A CA 1
ATOM 3194 C C . ILE A 1 395 ? -9.576 15.752 18.655 1.00 89.88 395 ILE A C 1
ATOM 3196 O O . ILE A 1 395 ? -8.795 15.209 19.445 1.00 89.88 395 ILE A O 1
ATOM 3200 N N . PRO A 1 396 ? -10.876 15.408 18.586 1.00 88.62 396 PRO A N 1
ATOM 3201 C CA . PRO A 1 396 ? -11.500 14.504 19.543 1.00 88.62 396 PRO A CA 1
ATOM 3202 C C . PRO A 1 396 ? -11.138 13.040 19.303 1.00 88.62 396 PRO A C 1
ATOM 3204 O O . PRO A 1 396 ? -11.122 12.268 20.242 1.00 88.62 396 PRO A O 1
ATOM 3207 N N . TRP A 1 397 ? -10.802 12.614 18.091 1.00 92.31 397 TRP A N 1
ATOM 3208 C CA . TRP A 1 397 ? -10.300 11.258 17.871 1.00 92.31 397 TRP A CA 1
ATOM 3209 C C . TRP A 1 397 ? -9.428 11.194 16.626 1.00 92.31 397 TRP A C 1
ATOM 3211 O O . TRP A 1 397 ? -9.553 12.008 15.718 1.00 92.31 397 TRP A O 1
ATOM 3221 N N . ALA A 1 398 ? -8.531 10.221 16.583 1.00 96.31 398 ALA A N 1
ATOM 3222 C CA . ALA A 1 398 ? -7.743 9.915 15.404 1.00 96.31 398 ALA A CA 1
ATOM 3223 C C . ALA A 1 398 ? -7.475 8.415 15.354 1.00 96.31 398 ALA A C 1
ATOM 3225 O O . ALA A 1 398 ? -7.266 7.778 16.391 1.00 96.31 398 ALA A O 1
ATOM 3226 N N . ILE A 1 399 ? -7.459 7.858 14.151 1.00 96.81 399 ILE A N 1
ATOM 3227 C CA . ILE A 1 399 ? -7.158 6.450 13.914 1.00 96.81 399 ILE A CA 1
ATOM 3228 C C . ILE A 1 399 ? -6.066 6.300 12.859 1.00 96.81 399 ILE A C 1
ATOM 3230 O O . ILE A 1 399 ? -5.894 7.153 11.989 1.00 96.81 399 ILE A O 1
ATOM 3234 N N . PHE A 1 400 ? -5.385 5.168 12.913 1.00 98.31 400 PHE A N 1
ATOM 3235 C CA . PHE A 1 400 ? -4.701 4.571 11.783 1.00 98.31 400 PHE A CA 1
ATOM 3236 C C . PHE A 1 400 ? -5.600 3.509 11.147 1.00 98.31 400 PHE A C 1
ATOM 3238 O O . PHE A 1 400 ? -6.294 2.764 11.846 1.00 98.31 400 PHE A O 1
ATOM 3245 N N . HIS A 1 401 ? -5.563 3.421 9.825 1.00 98.31 401 HIS A N 1
ATOM 3246 C CA . HIS A 1 401 ? -6.180 2.343 9.072 1.00 98.31 401 HIS A CA 1
ATOM 3247 C C . HIS A 1 401 ? -5.253 1.933 7.926 1.00 98.31 401 HIS A C 1
ATOM 3249 O O . HIS A 1 401 ? -4.733 2.780 7.202 1.00 98.31 401 HIS A O 1
ATOM 3255 N N . THR A 1 402 ? -5.038 0.631 7.749 1.00 96.94 402 THR A N 1
ATOM 3256 C CA . THR A 1 402 ? -4.255 0.115 6.618 1.00 96.94 402 THR A CA 1
ATOM 3257 C C . THR A 1 402 ? -5.006 0.324 5.296 1.00 96.94 402 THR A C 1
ATOM 3259 O O . THR A 1 402 ? -6.235 0.416 5.283 1.00 96.94 402 THR A O 1
ATOM 3262 N N . PHE A 1 403 ? -4.321 0.353 4.152 1.00 97.00 403 PHE A N 1
ATOM 3263 C CA . PHE A 1 403 ? -4.965 0.401 2.831 1.00 97.00 403 PHE A CA 1
ATOM 3264 C C . PHE A 1 403 ? -5.631 -0.938 2.425 1.00 97.00 403 PHE A C 1
ATOM 3266 O O . PHE A 1 403 ? -5.644 -1.320 1.260 1.00 97.00 403 PHE A O 1
ATOM 3273 N N . ARG A 1 404 ? -6.291 -1.615 3.374 1.00 95.19 404 ARG A N 1
ATOM 3274 C CA . ARG A 1 404 ? -7.155 -2.785 3.165 1.00 95.19 404 ARG A CA 1
ATOM 3275 C C . ARG A 1 404 ? -8.559 -2.466 3.647 1.00 95.19 404 ARG A C 1
ATOM 3277 O O . ARG A 1 404 ? -8.761 -2.219 4.833 1.00 95.19 404 ARG A O 1
ATOM 3284 N N . ARG A 1 405 ? -9.531 -2.445 2.742 1.00 93.12 405 ARG A N 1
ATOM 3285 C CA . ARG A 1 405 ? -10.883 -1.926 3.009 1.00 93.12 405 ARG A CA 1
ATOM 3286 C C . ARG A 1 405 ? -11.634 -2.678 4.110 1.00 93.12 405 ARG A C 1
ATOM 3288 O O . ARG A 1 405 ? -12.436 -2.092 4.822 1.00 93.12 405 ARG A O 1
ATOM 3295 N N . GLU A 1 406 ? -11.365 -3.966 4.255 1.00 87.44 406 GLU A N 1
ATOM 3296 C CA . GLU A 1 406 ? -11.988 -4.859 5.231 1.00 87.44 406 GLU A CA 1
ATOM 3297 C C . GLU A 1 406 ? -11.288 -4.912 6.599 1.00 87.44 406 GLU A C 1
ATOM 3299 O O . GLU A 1 406 ? -11.733 -5.659 7.477 1.00 87.44 406 GLU A O 1
ATOM 3304 N N . ALA A 1 407 ? -10.179 -4.189 6.773 1.00 91.00 407 ALA A N 1
ATOM 3305 C CA . ALA A 1 407 ? -9.437 -4.165 8.026 1.00 91.00 407 ALA A CA 1
ATOM 3306 C C . ALA A 1 407 ? -10.165 -3.368 9.120 1.00 91.00 407 ALA A C 1
ATOM 3308 O O . ALA A 1 407 ? -11.068 -2.576 8.863 1.00 91.00 407 ALA A O 1
ATOM 3309 N N . GLY A 1 408 ? -9.772 -3.601 10.372 1.00 89.81 408 GLY A N 1
ATOM 3310 C CA . GLY A 1 408 ? -10.146 -2.736 11.484 1.00 89.81 408 GLY A CA 1
ATOM 3311 C C . GLY A 1 408 ? -9.247 -1.501 11.573 1.00 89.81 408 GLY A C 1
ATOM 3312 O O . GLY A 1 408 ? -8.164 -1.447 10.991 1.00 89.81 408 GLY A O 1
ATOM 3313 N N . SER A 1 409 ? -9.685 -0.527 12.368 1.00 92.00 409 SER A N 1
ATOM 3314 C CA . SER A 1 409 ? -8.924 0.685 12.686 1.00 92.00 409 SER A CA 1
ATOM 3315 C C . SER A 1 409 ? -8.168 0.553 14.007 1.00 92.00 409 SER A C 1
ATOM 3317 O O . SER A 1 409 ? -8.635 -0.106 14.938 1.00 92.00 409 SER A O 1
ATOM 3319 N N . VAL A 1 410 ? -7.043 1.255 14.124 1.00 91.75 410 VAL A N 1
ATOM 3320 C CA . VAL A 1 410 ? -6.253 1.362 15.356 1.00 91.75 410 VAL A CA 1
ATOM 3321 C C . VAL A 1 410 ? -6.397 2.775 15.918 1.00 91.75 410 VAL A C 1
ATOM 3323 O O . VAL A 1 410 ? -6.050 3.730 15.223 1.00 91.75 410 VAL A O 1
ATOM 3326 N N . PRO A 1 411 ? -6.887 2.958 17.153 1.00 90.25 411 PRO A N 1
ATOM 3327 C CA . PRO A 1 411 ? -6.995 4.284 17.743 1.00 90.25 411 PRO A CA 1
A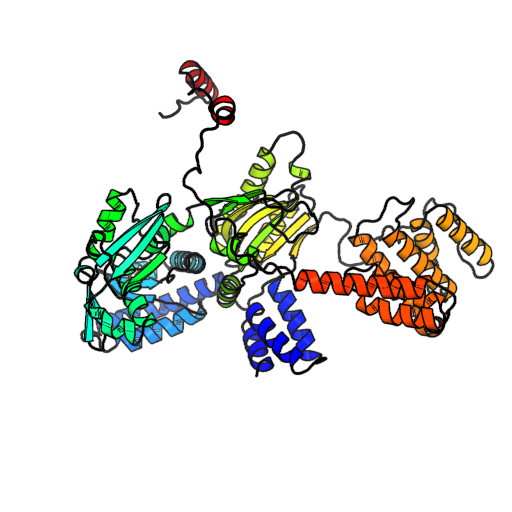TOM 3328 C C . PRO A 1 411 ? -5.614 4.865 18.067 1.00 90.25 411 PRO A C 1
ATOM 3330 O O . PRO A 1 411 ? -4.799 4.235 18.739 1.00 90.25 411 PRO A O 1
ATOM 3333 N N . LEU A 1 412 ? -5.373 6.090 17.604 1.00 92.62 412 LEU A N 1
ATOM 3334 C CA . LEU A 1 412 ? -4.197 6.905 17.932 1.00 92.62 412 LEU A CA 1
ATOM 3335 C C . LEU A 1 412 ? -4.525 7.948 18.988 1.00 92.62 412 LEU A C 1
ATOM 3337 O O . LEU A 1 412 ? -3.707 8.256 19.847 1.00 92.62 412 LEU A O 1
ATOM 3341 N N . LYS A 1 413 ? -5.751 8.460 18.938 1.00 90.06 413 LYS A N 1
ATOM 3342 C CA . LYS A 1 413 ? -6.312 9.332 19.951 1.00 90.06 413 LYS A CA 1
ATOM 3343 C C . LYS A 1 413 ? -7.788 9.054 20.092 1.00 90.06 413 LYS A C 1
ATOM 3345 O O . LYS A 1 413 ? -8.499 8.888 19.105 1.00 90.06 413 LYS A O 1
ATOM 3350 N N . GLN A 1 414 ? -8.240 9.096 21.327 1.00 79.19 414 GLN A N 1
ATOM 3351 C CA . GLN A 1 414 ? -9.633 9.249 21.682 1.00 79.19 414 GLN A CA 1
ATOM 3352 C C . GLN A 1 414 ? -9.643 10.310 22.781 1.00 79.19 414 GLN A C 1
ATOM 3354 O O . GLN A 1 414 ? -8.864 10.223 23.730 1.00 79.19 414 GLN A O 1
ATOM 3359 N N . GLN A 1 415 ? -10.438 11.364 22.618 1.00 55.09 415 GLN A N 1
ATOM 3360 C CA . GLN A 1 415 ? -10.849 12.201 23.732 1.00 55.09 415 GLN A CA 1
ATOM 3361 C C . GLN A 1 415 ? -11.475 11.246 24.728 1.00 55.09 415 GLN A C 1
ATOM 3363 O O . GLN A 1 415 ? -12.242 10.367 24.334 1.00 55.09 415 GLN A O 1
ATOM 3368 N N . ASP A 1 416 ? -11.078 11.395 25.986 1.00 38.25 416 ASP A N 1
ATOM 3369 C CA . ASP A 1 416 ? -11.664 10.656 27.086 1.00 38.25 416 ASP A CA 1
ATOM 3370 C C . ASP A 1 416 ? -13.181 10.890 27.105 1.00 38.25 416 ASP A C 1
ATOM 3372 O O . ASP A 1 416 ? -13.690 11.764 27.801 1.00 38.25 416 ASP A O 1
ATOM 3376 N N . ASP A 1 417 ? -13.897 9.995 26.442 1.00 36.56 417 ASP A N 1
ATOM 3377 C CA . ASP A 1 417 ? -15.056 9.337 27.017 1.00 36.56 417 ASP A CA 1
ATOM 3378 C C . ASP A 1 417 ? -14.529 8.232 27.968 1.00 36.56 417 ASP A C 1
ATOM 3380 O O . ASP A 1 417 ? -14.898 7.071 27.841 1.00 36.56 417 ASP A O 1
ATOM 3384 N N . GLY A 1 418 ? -13.584 8.583 28.858 1.00 29.97 418 GLY A N 1
ATOM 3385 C CA . GLY A 1 418 ? -12.959 7.733 29.879 1.00 29.97 418 GLY A CA 1
ATOM 3386 C C . GLY A 1 418 ? -12.286 6.445 29.382 1.00 29.97 418 GLY A C 1
ATOM 3387 O O . GLY A 1 418 ? -12.949 5.441 29.153 1.00 29.97 418 GLY A O 1
ATOM 3388 N N . THR A 1 419 ? -10.952 6.442 29.310 1.00 28.94 419 THR A N 1
ATOM 3389 C CA . THR A 1 419 ? -10.045 5.272 29.346 1.00 28.94 419 THR A CA 1
ATOM 3390 C C . THR A 1 419 ? -10.678 3.871 29.265 1.00 28.94 419 THR A C 1
ATOM 3392 O O . THR A 1 419 ? -11.151 3.310 30.258 1.00 28.94 419 THR A O 1
ATOM 3395 N N . GLU A 1 420 ? -10.507 3.221 28.109 1.00 38.66 420 GLU A N 1
ATOM 3396 C CA . GLU A 1 420 ? -10.515 1.763 27.976 1.00 38.66 420 GLU A CA 1
ATOM 3397 C C . GLU A 1 420 ? -9.306 1.160 28.712 1.00 38.66 420 GLU A C 1
ATOM 3399 O O . GLU A 1 420 ? -8.265 0.890 28.125 1.00 38.66 420 GLU A O 1
ATOM 3404 N N . THR A 1 421 ? -9.406 1.010 30.030 1.00 35.31 421 THR A N 1
ATOM 3405 C CA . THR A 1 421 ? -8.920 -0.115 30.853 1.00 35.31 421 THR A CA 1
ATOM 3406 C C . THR A 1 421 ? -9.012 0.294 32.322 1.00 35.31 421 THR A C 1
ATOM 3408 O O . THR A 1 421 ? -8.460 1.303 32.736 1.00 35.31 421 THR A O 1
ATOM 3411 N N . GLU A 1 422 ? -9.703 -0.543 33.099 1.00 30.28 422 GLU A N 1
ATOM 3412 C CA . GLU A 1 422 ? -9.990 -0.397 34.534 1.00 30.28 422 GLU A CA 1
ATOM 3413 C C . GLU A 1 422 ? -11.051 0.658 34.907 1.00 30.28 422 GLU A C 1
ATOM 3415 O O . GLU A 1 422 ? -10.738 1.785 35.263 1.00 30.28 422 GLU A O 1
ATOM 3420 N N . ASN A 1 423 ? -12.318 0.211 34.924 1.00 39.97 423 ASN A N 1
ATOM 3421 C CA . ASN A 1 423 ? -13.412 0.704 35.775 1.00 39.97 423 ASN A CA 1
ATOM 3422 C C . ASN A 1 423 ? -13.378 2.208 36.119 1.00 39.97 423 ASN A C 1
ATOM 3424 O O . ASN A 1 423 ? -12.880 2.586 37.186 1.00 39.97 423 ASN A O 1
ATOM 3428 N N . GLN A 1 424 ? -14.012 3.039 35.292 1.00 34.28 424 GLN A N 1
ATOM 3429 C CA . GLN A 1 424 ? -14.593 4.294 35.767 1.00 34.28 424 GLN A CA 1
ATOM 3430 C C . GLN A 1 424 ? -15.802 4.707 34.917 1.00 34.28 424 GLN A C 1
ATOM 3432 O O . GLN A 1 424 ? -15.673 5.142 33.781 1.00 34.28 424 GLN A O 1
ATOM 3437 N N . ASP A 1 425 ? -16.957 4.489 35.544 1.00 40.81 425 ASP A N 1
ATOM 3438 C CA . ASP A 1 425 ? -18.257 5.138 35.409 1.00 40.81 425 ASP A CA 1
ATOM 3439 C C . ASP A 1 425 ? -18.864 5.208 34.000 1.00 40.81 425 ASP A C 1
ATOM 3441 O O . ASP A 1 425 ? -18.971 6.255 33.367 1.00 40.81 425 ASP A O 1
ATOM 3445 N N . ASP A 1 426 ? -19.383 4.047 33.578 1.00 50.78 426 ASP A N 1
ATOM 3446 C CA . ASP A 1 426 ? -20.609 3.967 32.779 1.00 50.78 426 ASP A CA 1
ATOM 3447 C C . ASP A 1 426 ? -21.589 5.018 33.356 1.00 50.78 426 ASP A C 1
ATOM 3449 O O . ASP A 1 426 ? -21.805 5.053 34.565 1.00 50.78 426 ASP A O 1
ATOM 3453 N N . GLU A 1 427 ? -22.216 5.870 32.545 1.00 55.34 427 GLU A N 1
ATOM 3454 C CA . GLU A 1 427 ? -23.301 6.775 32.999 1.00 55.34 427 GLU A CA 1
ATOM 3455 C C . GLU A 1 427 ? -24.405 5.988 33.754 1.00 55.34 427 GLU A C 1
ATOM 3457 O O . GLU A 1 427 ? -25.101 6.477 34.644 1.00 55.34 427 GLU A O 1
ATOM 3462 N N . LEU A 1 428 ? -24.488 4.694 33.441 1.00 58.44 428 LEU A N 1
ATOM 3463 C CA . LEU A 1 428 ? -25.300 3.654 34.064 1.00 58.44 428 LEU A CA 1
ATOM 3464 C C . LEU A 1 428 ? -24.827 3.208 35.468 1.00 58.44 428 LEU A C 1
ATOM 3466 O O . LEU A 1 428 ? -25.622 2.660 36.238 1.00 58.44 428 LEU A O 1
ATOM 3470 N N . ASP A 1 429 ? -23.556 3.418 35.798 1.00 58.31 429 ASP A N 1
ATOM 3471 C CA . ASP A 1 429 ? -22.876 3.061 37.050 1.00 58.31 429 ASP A CA 1
ATOM 3472 C C . ASP A 1 429 ? -22.535 4.294 37.927 1.00 58.31 429 ASP A C 1
ATOM 3474 O O . ASP A 1 429 ? -22.073 4.120 39.060 1.00 58.31 429 ASP A O 1
ATOM 3478 N N . GLU A 1 430 ? -22.817 5.527 37.468 1.00 58.62 430 GLU A N 1
ATOM 3479 C CA . GLU A 1 430 ? -22.651 6.758 38.258 1.00 58.62 430 GLU A CA 1
ATOM 3480 C C . GLU A 1 430 ? -23.369 6.692 39.623 1.00 58.62 430 GLU A C 1
ATOM 3482 O O . GLU A 1 430 ? -24.501 6.219 39.776 1.00 58.62 430 GLU A O 1
ATOM 3487 N N . THR A 1 431 ? -22.703 7.207 40.663 1.00 54.44 431 THR A N 1
ATOM 3488 C CA . THR A 1 431 ? -23.238 7.186 42.032 1.00 54.44 431 THR A CA 1
ATOM 3489 C C . THR A 1 431 ? -24.536 7.992 42.174 1.00 54.44 431 THR A C 1
ATOM 3491 O O . THR A 1 431 ? -24.592 9.163 41.813 1.00 54.44 431 THR A O 1
ATOM 3494 N N . LEU A 1 432 ? -25.541 7.386 42.826 1.00 58.47 432 LEU A N 1
ATOM 3495 C CA . LEU A 1 432 ? -26.894 7.898 43.140 1.00 58.47 432 LEU A CA 1
ATOM 3496 C C . LEU A 1 432 ? -26.937 9.139 44.076 1.00 58.47 432 LEU A C 1
ATOM 3498 O O . LEU A 1 432 ? -27.803 9.261 44.949 1.00 58.47 432 LEU A O 1
ATOM 3502 N N . MET A 1 433 ? -25.986 10.064 43.966 1.00 48.84 433 MET A N 1
ATOM 3503 C CA . MET A 1 433 ? -25.887 11.266 44.792 1.00 48.84 433 MET A CA 1
ATOM 3504 C C . MET A 1 433 ? -26.811 12.361 44.245 1.00 48.84 433 MET A C 1
ATOM 3506 O O . MET A 1 433 ? -26.436 13.130 43.370 1.00 48.84 433 MET A O 1
ATOM 3510 N N . GLY A 1 434 ? -28.020 12.467 44.806 1.00 56.00 434 GLY A N 1
ATOM 3511 C CA . GLY A 1 434 ? -28.971 13.549 44.494 1.00 56.00 434 GLY A CA 1
ATOM 3512 C C . GLY A 1 434 ? -30.276 13.110 43.825 1.00 56.00 434 GLY A C 1
ATOM 3513 O O . GLY A 1 434 ? -31.136 13.958 43.595 1.00 56.00 434 GLY A O 1
ATOM 3514 N N . MET A 1 435 ? -30.456 11.810 43.574 1.00 66.50 435 MET A N 1
ATOM 3515 C CA . MET A 1 435 ? -31.711 11.219 43.099 1.00 66.50 435 MET A CA 1
ATOM 3516 C C . MET A 1 435 ? -32.609 10.814 44.282 1.00 66.50 435 MET A C 1
ATOM 3518 O O . MET A 1 435 ? -32.143 10.177 45.228 1.00 66.50 435 MET A O 1
ATOM 3522 N N . ASP A 1 436 ? -33.900 11.155 44.235 1.00 73.75 436 ASP A N 1
ATOM 3523 C CA . ASP A 1 436 ? -34.897 10.650 45.190 1.00 73.75 436 ASP A CA 1
ATOM 3524 C C . ASP A 1 436 ? -35.333 9.234 44.767 1.00 73.75 436 ASP A C 1
ATOM 3526 O O . ASP A 1 436 ? -36.202 9.066 43.911 1.00 73.75 436 ASP A O 1
ATOM 3530 N N . TYR A 1 437 ? -34.681 8.202 45.31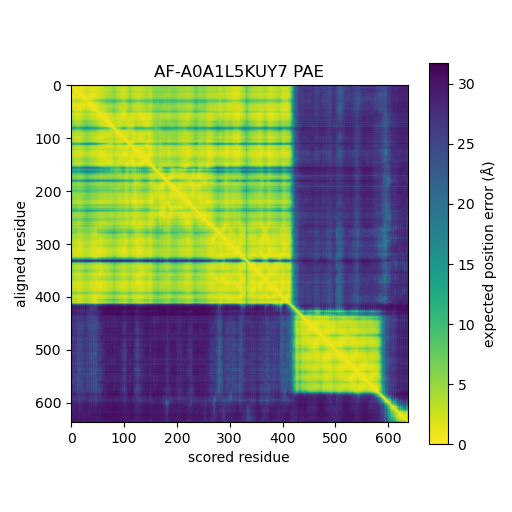7 1.00 85.88 437 TYR A N 1
ATOM 3531 C CA . TYR A 1 437 ? -34.989 6.800 45.021 1.00 85.88 437 TYR A CA 1
ATOM 3532 C C . TYR A 1 437 ? -35.198 5.960 46.283 1.00 85.88 437 TYR A C 1
ATOM 3534 O O . TYR A 1 437 ? -34.641 6.225 47.350 1.00 85.88 437 TYR A O 1
ATOM 3542 N N . ILE A 1 438 ? -36.016 4.918 46.156 1.00 88.06 438 ILE A N 1
ATOM 3543 C CA . ILE A 1 438 ? -36.258 3.902 47.174 1.00 88.06 438 ILE A CA 1
ATOM 3544 C C . ILE A 1 438 ? -35.127 2.872 47.054 1.00 88.06 438 ILE A C 1
ATOM 3546 O O . ILE A 1 438 ? -35.041 2.211 46.028 1.00 88.06 438 ILE A O 1
ATOM 3550 N N . PRO A 1 439 ? -34.268 2.658 48.066 1.00 88.06 439 PRO A N 1
ATOM 3551 C CA . PRO A 1 439 ? -33.239 1.621 47.990 1.00 88.06 439 PRO A CA 1
ATOM 3552 C C . PRO A 1 439 ? -33.847 0.220 48.077 1.00 88.06 439 PRO A C 1
ATOM 3554 O O . PRO A 1 439 ? -34.751 -0.014 48.885 1.00 88.06 439 PRO A O 1
ATOM 3557 N N . TYR A 1 440 ? -33.332 -0.735 47.303 1.00 90.19 440 TYR A N 1
ATOM 3558 C CA . TYR A 1 440 ? -33.839 -2.106 47.332 1.00 90.19 440 TYR A CA 1
ATOM 3559 C C . TYR A 1 440 ? -33.513 -2.826 48.646 1.00 90.19 440 TYR A C 1
ATOM 3561 O O . TYR A 1 440 ? -32.368 -2.920 49.086 1.00 90.19 440 TYR A O 1
ATOM 3569 N N . THR A 1 441 ? -34.538 -3.430 49.234 1.00 87.81 441 THR A N 1
ATOM 3570 C CA . THR A 1 441 ? -34.449 -4.437 50.290 1.00 87.81 441 THR A CA 1
ATOM 3571 C C . THR A 1 441 ? -35.517 -5.499 50.038 1.00 87.81 441 THR A C 1
ATOM 3573 O O . THR A 1 441 ? -36.558 -5.238 49.435 1.00 87.81 441 THR A O 1
ATOM 3576 N N . GLN A 1 442 ? -35.342 -6.698 50.589 1.00 85.50 442 GLN A N 1
ATOM 3577 C CA . GLN A 1 442 ? -36.360 -7.750 50.468 1.00 85.50 442 GLN A CA 1
ATOM 3578 C C . GLN A 1 442 ? -37.731 -7.353 51.063 1.00 85.50 442 GLN A C 1
ATOM 3580 O O . GLN A 1 442 ? -38.750 -7.922 50.687 1.00 85.50 442 GLN A O 1
ATOM 3585 N N . GLN A 1 443 ? -37.779 -6.383 51.986 1.00 88.19 443 GLN A N 1
ATOM 3586 C CA . GLN A 1 443 ? -39.009 -5.953 52.668 1.00 88.19 443 GLN A CA 1
ATOM 3587 C C . GLN A 1 443 ? -39.780 -4.869 51.904 1.00 88.19 443 GLN A C 1
ATOM 3589 O O . GLN A 1 443 ? -40.990 -4.750 52.085 1.00 88.19 443 GLN A O 1
ATOM 3594 N N . ASN A 1 444 ? -39.102 -4.089 51.058 1.00 91.12 444 ASN A N 1
ATOM 3595 C CA . ASN A 1 444 ? -39.697 -3.023 50.248 1.00 91.12 444 ASN A CA 1
ATOM 3596 C C . ASN A 1 444 ? -39.625 -3.310 48.737 1.00 91.12 444 ASN A C 1
ATOM 3598 O O . ASN A 1 444 ? -39.847 -2.395 47.950 1.00 91.12 444 ASN A O 1
ATOM 3602 N N . ALA A 1 445 ? -39.360 -4.561 48.338 1.00 90.62 445 ALA A N 1
ATOM 3603 C CA . ALA A 1 445 ? -39.214 -4.965 46.940 1.00 90.62 445 ALA A CA 1
ATOM 3604 C C . ALA A 1 445 ? -40.373 -4.473 46.057 1.00 90.62 445 ALA A C 1
ATOM 3606 O O . ALA A 1 445 ? -40.132 -3.920 44.993 1.00 90.62 445 ALA A O 1
ATOM 3607 N N . GLU A 1 446 ? -41.626 -4.582 46.511 1.00 94.25 446 GLU A N 1
ATOM 3608 C CA . GLU A 1 446 ? -42.768 -4.099 45.719 1.00 94.25 446 GLU A CA 1
ATOM 3609 C C . GLU A 1 446 ? -42.789 -2.575 45.547 1.00 94.25 446 GLU A C 1
ATOM 3611 O O . GLU A 1 446 ? -43.183 -2.092 44.493 1.00 94.25 446 GLU A O 1
ATOM 3616 N N . ALA A 1 447 ? -42.334 -1.809 46.543 1.00 93.00 447 ALA A N 1
ATOM 3617 C CA . ALA A 1 447 ? -42.220 -0.357 46.411 1.00 93.00 447 ALA A CA 1
ATOM 3618 C C . ALA A 1 447 ? -41.066 0.034 45.472 1.00 93.00 447 ALA A C 1
ATOM 3620 O O . ALA A 1 447 ? -41.216 0.960 44.684 1.00 93.00 447 ALA A O 1
ATOM 3621 N N . PHE A 1 448 ? -39.953 -0.707 45.519 1.00 94.56 448 PHE A N 1
ATOM 3622 C CA . PHE A 1 448 ? -38.823 -0.546 44.603 1.00 94.56 448 PHE A CA 1
ATOM 3623 C C . PHE A 1 448 ? -39.235 -0.801 43.148 1.00 94.56 448 PHE A C 1
ATOM 3625 O O . PHE A 1 448 ? -39.057 0.058 42.293 1.00 94.56 448 PHE A O 1
ATOM 3632 N N . PHE A 1 449 ? -39.859 -1.950 42.867 1.00 94.94 449 PHE A N 1
ATOM 3633 C CA . PHE A 1 449 ? -40.313 -2.270 41.513 1.00 94.94 449 PHE A CA 1
ATOM 3634 C C . PHE A 1 449 ? -41.432 -1.341 41.037 1.00 94.94 449 PHE A C 1
ATOM 3636 O O . PHE A 1 449 ? -41.463 -1.022 39.858 1.00 94.94 449 PHE A O 1
ATOM 3643 N N . ALA A 1 450 ? -42.306 -0.850 41.923 1.00 94.19 450 ALA A N 1
ATOM 3644 C CA . ALA A 1 450 ? -43.292 0.163 41.549 1.00 94.19 450 ALA A CA 1
ATOM 3645 C C . ALA A 1 450 ? -42.639 1.486 41.108 1.00 94.19 450 ALA A C 1
ATOM 3647 O O . ALA A 1 450 ? -43.133 2.112 40.177 1.00 94.19 450 ALA A O 1
ATOM 3648 N N . GLN A 1 451 ? -41.529 1.891 41.737 1.00 94.25 451 GLN A N 1
ATOM 3649 C CA . GLN A 1 451 ? -40.761 3.057 41.293 1.00 94.25 451 GLN A CA 1
ATOM 3650 C C . GLN A 1 451 ? -40.070 2.803 39.947 1.00 94.25 451 GLN A C 1
ATOM 3652 O O . GLN A 1 451 ? -40.095 3.676 39.088 1.00 94.25 451 GLN A O 1
ATOM 3657 N N . LEU A 1 452 ? -39.524 1.601 39.727 1.00 95.12 452 LEU A N 1
ATOM 3658 C CA . LEU A 1 452 ? -38.971 1.236 38.421 1.00 95.12 452 LEU A CA 1
ATOM 3659 C C . LEU A 1 452 ? -40.032 1.260 37.317 1.00 95.12 452 LEU A C 1
ATOM 3661 O O . LEU A 1 452 ? -39.746 1.742 36.230 1.00 95.12 452 LEU A O 1
ATOM 3665 N N . GLU A 1 453 ? -41.243 0.746 37.554 1.00 93.38 453 GLU A N 1
ATOM 3666 C CA . GLU A 1 453 ? -42.324 0.837 36.559 1.00 93.38 453 GLU A CA 1
ATOM 3667 C C . GLU A 1 453 ? -42.703 2.295 36.277 1.00 93.38 453 GLU A C 1
ATOM 3669 O O . GLU A 1 453 ? -42.844 2.651 35.116 1.00 93.38 453 GLU A O 1
ATOM 3674 N N . GLN A 1 454 ? -42.773 3.155 37.304 1.00 93.94 454 GLN A N 1
ATOM 3675 C CA . GLN A 1 454 ? -43.017 4.586 37.099 1.00 93.94 454 GLN A CA 1
ATOM 3676 C C . GLN A 1 454 ? -41.952 5.220 36.191 1.00 93.94 454 GLN A C 1
ATOM 3678 O O . GLN A 1 454 ? -42.302 5.928 35.257 1.00 93.94 454 GLN A O 1
ATOM 3683 N N . TRP A 1 455 ? -40.669 4.954 36.440 1.00 94.38 455 TRP A N 1
ATOM 3684 C CA . TRP A 1 455 ? -39.594 5.478 35.598 1.00 94.38 455 TRP A CA 1
ATOM 3685 C C . TRP A 1 455 ? -39.590 4.880 34.194 1.00 94.38 455 TRP A C 1
ATOM 3687 O O . TRP A 1 455 ? -39.307 5.596 33.246 1.00 94.38 455 TRP A O 1
ATOM 3697 N N . ASN A 1 456 ? -39.954 3.606 34.025 1.00 88.44 456 ASN A N 1
ATOM 3698 C CA . ASN A 1 456 ? -40.138 3.042 32.685 1.00 88.44 456 ASN A CA 1
ATOM 3699 C C . ASN A 1 456 ? -41.286 3.738 31.932 1.00 88.44 456 ASN A C 1
ATOM 3701 O O . ASN A 1 456 ? -41.135 3.999 30.747 1.00 88.44 456 ASN A O 1
ATOM 3705 N N . ASP A 1 457 ? -42.397 4.066 32.603 1.00 90.12 457 ASP A N 1
ATOM 3706 C CA . ASP A 1 457 ? -43.517 4.817 32.008 1.00 90.12 457 ASP A CA 1
ATOM 3707 C C . ASP A 1 457 ? -43.154 6.287 31.690 1.00 90.12 457 ASP A C 1
ATOM 3709 O O . ASP A 1 457 ? -43.829 6.931 30.887 1.00 90.12 457 ASP A O 1
ATOM 3713 N N . GLU A 1 458 ? -42.120 6.827 32.344 1.00 90.62 458 GLU A N 1
ATOM 3714 C CA . GLU A 1 458 ? -41.570 8.179 32.141 1.00 90.62 458 GLU A CA 1
ATOM 3715 C C . GLU A 1 458 ? -40.364 8.195 31.172 1.00 90.62 458 GLU A C 1
ATOM 3717 O O . GLU A 1 458 ? -39.750 9.249 30.982 1.00 90.62 458 GLU A O 1
ATOM 3722 N N . ASP A 1 459 ? -40.036 7.049 30.557 1.00 90.62 459 ASP A N 1
ATOM 3723 C CA . ASP A 1 459 ? -38.855 6.838 29.707 1.00 90.62 459 ASP A CA 1
ATOM 3724 C C . ASP A 1 459 ? -37.532 7.222 30.409 1.00 90.62 459 ASP A C 1
ATOM 3726 O O . ASP A 1 459 ? -36.615 7.748 29.795 1.00 90.62 459 ASP A O 1
ATOM 3730 N N . GLU A 1 460 ? -37.424 6.992 31.720 1.00 90.62 460 GLU A N 1
ATOM 3731 C CA . GLU A 1 460 ? -36.224 7.222 32.538 1.00 90.62 460 GLU A CA 1
ATOM 3732 C C . GLU A 1 460 ? -35.474 5.894 32.792 1.00 90.62 460 GLU A C 1
ATOM 3734 O O . GLU A 1 460 ? -35.391 5.368 33.914 1.00 90.62 460 GLU A O 1
ATOM 3739 N N . TYR A 1 461 ? -34.930 5.304 31.730 1.00 93.06 461 TYR A N 1
ATOM 3740 C CA . TYR A 1 461 ? -34.253 4.007 31.752 1.00 93.06 461 TYR A CA 1
ATOM 3741 C C . TYR A 1 461 ? -32.904 4.062 32.472 1.00 93.06 461 TYR A C 1
ATOM 3743 O O . TYR A 1 461 ? -32.597 3.148 33.244 1.00 93.06 461 TYR A O 1
ATOM 3751 N N . THR A 1 462 ? -32.144 5.151 32.330 1.00 90.81 462 THR A N 1
ATOM 3752 C CA . THR A 1 462 ? -30.880 5.352 33.062 1.00 90.81 462 THR A CA 1
ATOM 3753 C C . THR A 1 462 ? -31.100 5.291 34.572 1.00 90.81 462 THR A C 1
ATOM 3755 O O . THR A 1 462 ? -30.366 4.599 35.281 1.00 90.81 462 THR A O 1
ATOM 3758 N N . ARG A 1 463 ? -32.177 5.909 35.085 1.00 90.81 463 ARG A N 1
ATOM 3759 C CA . ARG A 1 463 ? -32.520 5.841 36.520 1.00 90.81 463 ARG A CA 1
ATOM 3760 C C . ARG A 1 463 ? -32.840 4.424 36.973 1.00 90.81 463 ARG A C 1
ATOM 3762 O O . ARG A 1 463 ? -32.429 4.010 38.060 1.00 90.81 463 ARG A O 1
ATOM 3769 N N . CYS A 1 464 ? -33.544 3.664 36.135 1.00 92.94 464 CYS A N 1
ATOM 3770 C CA . CYS A 1 464 ? -33.821 2.261 36.414 1.00 92.94 464 CYS A CA 1
ATOM 3771 C C . CYS A 1 464 ? -32.523 1.454 36.534 1.00 92.94 464 CYS A C 1
ATOM 3773 O O . CYS A 1 464 ? -32.363 0.695 37.492 1.00 92.94 464 CYS A O 1
ATOM 3775 N N . ILE A 1 465 ? -31.598 1.637 35.588 1.00 93.19 465 ILE A N 1
ATOM 3776 C CA . ILE A 1 465 ? -30.312 0.934 35.544 1.00 93.19 465 ILE A CA 1
ATOM 3777 C C . ILE A 1 465 ? -29.476 1.271 36.785 1.00 93.19 465 ILE A C 1
ATOM 3779 O O . ILE A 1 465 ? -29.075 0.358 37.507 1.00 93.19 465 ILE A O 1
ATOM 3783 N N . GLN A 1 466 ? -29.321 2.556 37.112 1.00 90.44 466 GLN A N 1
ATOM 3784 C CA . GLN A 1 466 ? -28.571 3.012 38.288 1.00 90.44 466 GLN A CA 1
ATOM 3785 C C . GLN A 1 466 ? -29.141 2.438 39.599 1.00 90.44 466 GLN A C 1
ATOM 3787 O O . GLN A 1 466 ? -28.402 1.913 40.439 1.00 90.44 466 GLN A O 1
ATOM 3792 N N . ALA A 1 467 ? -30.468 2.458 39.778 1.00 91.19 467 ALA A N 1
ATOM 3793 C CA . ALA A 1 467 ? -31.107 1.895 40.969 1.00 91.19 467 ALA A CA 1
ATOM 3794 C C . ALA A 1 467 ? -30.945 0.367 41.073 1.00 91.19 467 ALA A C 1
ATOM 3796 O O . ALA A 1 467 ? -30.821 -0.171 42.178 1.00 91.19 467 ALA A O 1
ATOM 3797 N N . LEU A 1 468 ? -30.934 -0.342 39.941 1.00 92.94 468 LEU A N 1
ATOM 3798 C CA . LEU A 1 468 ? -30.720 -1.791 39.878 1.00 92.94 468 LEU A CA 1
ATOM 3799 C C . LEU A 1 468 ? -29.251 -2.175 40.102 1.00 92.94 468 LEU A C 1
ATOM 3801 O O . LEU A 1 468 ? -28.982 -3.182 40.761 1.00 92.94 468 LEU A O 1
ATOM 3805 N N . ASN A 1 469 ? -28.304 -1.360 39.638 1.00 89.56 469 ASN A N 1
ATOM 3806 C CA . ASN A 1 469 ? -26.871 -1.561 39.859 1.00 89.56 469 ASN A CA 1
ATOM 3807 C C . ASN A 1 469 ? -26.485 -1.426 41.334 1.00 89.56 469 ASN A C 1
ATOM 3809 O O . ASN A 1 469 ? -25.650 -2.190 41.823 1.00 89.56 469 ASN A O 1
ATOM 3813 N N . ALA A 1 470 ? -27.174 -0.553 42.074 1.00 89.38 470 ALA A N 1
ATOM 3814 C CA . ALA A 1 470 ? -26.988 -0.382 43.513 1.00 89.38 470 ALA A CA 1
ATOM 3815 C C . ALA A 1 470 ? -27.442 -1.580 44.369 1.00 89.38 470 ALA A C 1
ATOM 3817 O O . ALA A 1 470 ? -27.200 -1.595 45.580 1.00 89.38 470 ALA A O 1
ATOM 3818 N N . ILE A 1 471 ? -28.094 -2.591 43.782 1.00 89.62 471 ILE A N 1
ATOM 3819 C CA . ILE A 1 471 ? -28.458 -3.819 44.494 1.00 89.62 471 ILE A CA 1
ATOM 3820 C C . ILE A 1 471 ? -27.193 -4.659 44.737 1.00 89.62 471 ILE A C 1
ATOM 3822 O O . ILE A 1 471 ? -26.555 -5.075 43.762 1.00 89.62 471 ILE A O 1
ATOM 3826 N N . PRO A 1 472 ? -26.863 -4.991 46.005 1.00 86.38 472 PRO A N 1
ATOM 3827 C CA . PRO A 1 472 ? -25.744 -5.876 46.321 1.00 86.38 472 PRO A CA 1
ATOM 3828 C C . PRO A 1 472 ? -25.857 -7.218 45.593 1.00 86.38 472 PRO A C 1
ATOM 3830 O O . PRO A 1 472 ? -26.946 -7.792 45.545 1.00 86.38 472 PRO A O 1
ATOM 3833 N N . GLU A 1 473 ? -24.743 -7.743 45.081 1.00 82.12 473 GLU A N 1
ATOM 3834 C CA . GLU A 1 473 ? -24.717 -8.987 44.292 1.00 82.12 473 GLU A CA 1
ATOM 3835 C C . GLU A 1 473 ? -25.402 -10.163 45.001 1.00 82.12 473 GLU A C 1
ATOM 3837 O O . GLU A 1 473 ? -26.241 -10.829 44.401 1.00 82.12 473 GLU A O 1
ATOM 3842 N N . ASP A 1 474 ? -25.161 -10.336 46.306 1.00 86.50 474 ASP A N 1
ATOM 3843 C CA . ASP A 1 474 ? -25.777 -11.386 47.135 1.00 86.50 474 ASP A CA 1
ATOM 3844 C C . ASP A 1 474 ? -27.313 -11.296 47.232 1.00 86.50 474 ASP A C 1
ATOM 3846 O O . ASP A 1 474 ? -27.976 -12.221 47.709 1.00 86.50 474 ASP A O 1
ATOM 3850 N N . TRP A 1 475 ? -27.900 -10.153 46.867 1.00 88.38 475 TRP A N 1
ATOM 3851 C CA . TRP A 1 475 ? -29.345 -9.912 46.901 1.00 88.38 475 TRP A CA 1
ATOM 3852 C C . TRP A 1 475 ? -29.987 -9.959 45.514 1.00 88.38 475 TRP A C 1
ATOM 3854 O O . TRP A 1 475 ? -31.225 -9.954 45.425 1.00 88.38 475 TRP A O 1
ATOM 3864 N N . ARG A 1 476 ? -29.174 -10.013 44.451 1.00 89.12 476 ARG A N 1
ATOM 3865 C CA . ARG A 1 476 ? -29.654 -10.137 43.077 1.00 89.12 476 ARG A CA 1
ATOM 3866 C C . ARG A 1 476 ? -30.318 -11.501 42.895 1.00 89.12 476 ARG A C 1
ATOM 3868 O O . ARG A 1 476 ? -29.882 -12.524 43.414 1.00 89.12 476 ARG A O 1
ATOM 3875 N N . ASN A 1 477 ? -31.436 -11.499 42.190 1.00 92.25 477 ASN A N 1
ATOM 3876 C CA . ASN A 1 477 ? -32.213 -12.684 41.853 1.00 92.25 477 ASN A CA 1
ATOM 3877 C C . ASN A 1 477 ? -32.769 -12.533 40.433 1.00 92.25 477 ASN A C 1
ATOM 3879 O O . ASN A 1 477 ? -32.584 -11.498 39.792 1.00 92.25 477 ASN A O 1
ATOM 3883 N N . TYR A 1 478 ? -33.495 -13.540 39.950 1.00 94.62 478 TYR A N 1
ATOM 3884 C CA . TYR A 1 478 ? -34.081 -13.506 38.613 1.00 94.62 478 TYR A CA 1
ATOM 3885 C C . TYR A 1 478 ? -34.903 -12.236 38.338 1.00 94.62 478 TYR A C 1
ATOM 3887 O O . TYR A 1 478 ? -34.770 -11.651 37.268 1.00 94.62 478 TYR A O 1
ATOM 3895 N N . ARG A 1 479 ? -35.710 -11.756 39.297 1.00 94.81 479 ARG A N 1
ATOM 3896 C CA . ARG A 1 479 ? -36.556 -10.562 39.106 1.00 94.81 479 ARG A CA 1
ATOM 3897 C C . ARG A 1 479 ? -35.719 -9.292 38.933 1.00 94.81 479 ARG A C 1
ATOM 3899 O O . ARG A 1 479 ? -36.064 -8.462 38.101 1.00 94.81 479 ARG A O 1
ATOM 3906 N N . THR A 1 480 ? -34.629 -9.139 39.689 1.00 94.81 480 THR A N 1
ATOM 3907 C CA . THR A 1 480 ? -33.739 -7.968 39.566 1.00 94.81 480 THR A CA 1
ATOM 3908 C C . THR A 1 480 ? -32.886 -8.037 38.301 1.00 94.81 480 THR A C 1
ATOM 3910 O O . THR A 1 480 ? -32.739 -7.026 37.628 1.00 94.81 480 THR A O 1
ATOM 3913 N N . ALA A 1 481 ? -32.373 -9.220 37.943 1.00 94.12 481 ALA A N 1
ATOM 3914 C CA . ALA A 1 481 ? -31.608 -9.425 36.711 1.00 94.12 481 ALA A CA 1
ATOM 3915 C C . ALA A 1 481 ? -32.472 -9.162 35.469 1.00 94.12 481 ALA A C 1
ATOM 3917 O O . ALA A 1 481 ? -32.078 -8.421 34.576 1.00 94.12 481 ALA A O 1
ATOM 3918 N N . TYR A 1 482 ? -33.698 -9.690 35.459 1.00 95.94 482 TYR A N 1
ATOM 3919 C CA . TYR A 1 482 ? -34.658 -9.452 34.387 1.00 95.94 482 TYR A CA 1
ATOM 3920 C C . TYR A 1 482 ? -34.996 -7.962 34.229 1.00 95.94 482 TYR A C 1
ATOM 3922 O O . TYR A 1 482 ? -35.021 -7.447 33.114 1.00 95.94 482 TYR A O 1
ATOM 3930 N N . ALA A 1 483 ? -35.235 -7.256 35.339 1.00 95.88 483 ALA A N 1
ATOM 3931 C CA . ALA A 1 483 ? -35.514 -5.823 35.306 1.00 95.88 483 ALA A CA 1
ATOM 3932 C C . ALA A 1 483 ? -34.315 -5.001 34.804 1.00 95.88 483 ALA A C 1
ATOM 3934 O O . ALA A 1 483 ? -34.520 -4.032 34.078 1.00 95.88 483 ALA A O 1
ATOM 3935 N N . LEU A 1 484 ? -33.085 -5.402 35.150 1.00 95.69 484 LEU A N 1
ATOM 3936 C CA . LEU A 1 484 ? -31.865 -4.730 34.693 1.00 95.69 484 LEU A CA 1
ATOM 3937 C C . LEU A 1 484 ? -31.662 -4.925 33.194 1.00 95.69 484 LEU A C 1
ATOM 3939 O O . LEU A 1 484 ? -31.446 -3.949 32.486 1.00 95.69 484 LEU A O 1
ATOM 3943 N N . ALA A 1 485 ? -31.825 -6.152 32.701 1.00 95.88 485 ALA A N 1
ATOM 3944 C CA . ALA A 1 485 ? -31.772 -6.433 31.271 1.00 95.88 485 ALA A CA 1
ATOM 3945 C C . ALA A 1 485 ? -32.832 -5.642 30.489 1.00 95.88 485 ALA A C 1
ATOM 3947 O O . ALA A 1 485 ? -32.507 -5.019 29.485 1.00 95.88 485 ALA A O 1
ATOM 3948 N N . ARG A 1 486 ? -34.077 -5.577 30.990 1.00 96.38 486 ARG A N 1
ATOM 3949 C CA . ARG A 1 486 ? -35.127 -4.740 30.386 1.00 96.38 486 ARG A CA 1
ATOM 3950 C C . ARG A 1 486 ? -34.718 -3.271 30.306 1.00 96.38 486 ARG A C 1
ATOM 3952 O O . ARG A 1 486 ? -34.932 -2.652 29.272 1.00 96.38 486 ARG A O 1
ATOM 3959 N N . ALA A 1 487 ? -34.199 -2.709 31.395 1.00 95.81 487 ALA A N 1
ATOM 3960 C CA . ALA A 1 487 ? -33.836 -1.298 31.433 1.00 95.81 487 ALA A CA 1
ATOM 3961 C C . ALA A 1 487 ? -32.665 -0.993 30.483 1.00 95.81 487 ALA A C 1
ATOM 3963 O O . ALA A 1 487 ? -32.728 -0.013 29.752 1.00 95.81 487 ALA A O 1
ATOM 3964 N N . LEU A 1 488 ? -31.661 -1.876 30.426 1.00 94.00 488 LEU A N 1
ATOM 3965 C CA . LEU A 1 488 ? -30.536 -1.794 29.488 1.00 94.00 488 LEU A CA 1
ATOM 3966 C C . LEU A 1 488 ? -30.983 -1.873 28.022 1.00 94.00 488 LEU A C 1
ATOM 3968 O O . LEU A 1 488 ? -30.527 -1.083 27.204 1.00 94.00 488 LEU A O 1
ATOM 3972 N N . GLU A 1 489 ? -31.887 -2.796 27.688 1.00 95.25 489 GLU A N 1
ATOM 3973 C CA . GLU A 1 489 ? -32.447 -2.909 26.335 1.00 95.25 489 GLU A CA 1
ATOM 3974 C C . GLU A 1 489 ? -33.274 -1.678 25.953 1.00 95.25 489 GLU A C 1
ATOM 3976 O O . GLU A 1 489 ? -33.124 -1.163 24.849 1.00 95.25 489 GLU A O 1
ATOM 3981 N N . ASN A 1 490 ? -34.128 -1.182 26.853 1.00 93.81 490 ASN A N 1
ATOM 3982 C CA . ASN A 1 490 ? -34.928 0.013 26.590 1.00 93.81 490 ASN A CA 1
ATOM 3983 C C . ASN A 1 490 ? -34.038 1.253 26.409 1.00 93.81 490 ASN A C 1
ATOM 3985 O O . ASN A 1 490 ? -34.234 2.000 25.455 1.00 93.81 490 ASN A O 1
ATOM 3989 N N . TYR A 1 491 ? -33.019 1.423 27.257 1.00 92.69 491 TYR A N 1
ATOM 3990 C CA . TYR A 1 491 ? -31.995 2.454 27.084 1.00 92.69 491 TYR A CA 1
ATOM 3991 C C . TYR A 1 491 ? -31.321 2.332 25.711 1.00 92.69 491 TYR A C 1
ATOM 3993 O O . TYR A 1 491 ? -31.288 3.294 24.958 1.00 92.69 491 TYR A O 1
ATOM 4001 N N . ALA A 1 492 ? -30.874 1.134 25.330 1.00 89.25 492 ALA A N 1
ATOM 4002 C CA . ALA A 1 492 ? -30.190 0.927 24.057 1.00 89.25 492 ALA A CA 1
ATOM 4003 C C . ALA A 1 492 ? -31.062 1.199 22.819 1.00 89.25 492 ALA A C 1
ATOM 4005 O O . ALA A 1 492 ? -30.553 1.688 21.813 1.00 89.25 492 ALA A O 1
ATOM 4006 N N . ILE A 1 493 ? -32.349 0.836 22.868 1.00 86.06 493 ILE A N 1
ATOM 4007 C CA . ILE A 1 493 ? -33.250 0.852 21.704 1.00 86.06 493 ILE A CA 1
ATOM 4008 C C . ILE A 1 493 ? -34.009 2.180 21.582 1.00 86.06 493 ILE A C 1
ATOM 4010 O O . ILE A 1 493 ? -34.230 2.648 20.467 1.00 86.06 493 ILE A O 1
ATOM 4014 N N . ILE A 1 494 ? -34.433 2.755 22.709 1.00 88.94 494 ILE A N 1
ATOM 4015 C CA . ILE A 1 494 ? -35.306 3.940 22.781 1.00 88.94 494 ILE A CA 1
ATOM 4016 C C . ILE A 1 494 ? -34.513 5.157 23.279 1.00 88.94 494 ILE A C 1
ATOM 4018 O O . ILE A 1 494 ? -34.644 6.248 22.730 1.00 88.94 494 ILE A O 1
ATOM 4022 N N . GLY A 1 495 ? -33.641 4.967 24.272 1.00 84.38 495 GLY A N 1
ATOM 4023 C CA . GLY A 1 495 ? -32.981 6.060 24.990 1.00 84.38 495 GLY A CA 1
ATOM 4024 C C . GLY A 1 495 ? -33.913 6.754 25.983 1.00 84.38 495 GLY A C 1
ATOM 4025 O O . GLY A 1 495 ? -35.133 6.593 25.929 1.00 84.38 495 GLY A O 1
ATOM 4026 N N . ASP A 1 496 ? -33.340 7.505 26.923 1.00 83.81 496 ASP A N 1
ATOM 4027 C CA . ASP A 1 496 ? -34.153 8.257 27.878 1.00 83.81 496 ASP A CA 1
ATOM 4028 C C . ASP A 1 496 ? -34.993 9.312 27.147 1.00 83.81 496 ASP A C 1
ATOM 4030 O O . ASP A 1 496 ? -34.519 9.967 26.221 1.00 83.81 496 ASP A O 1
ATOM 4034 N N . HIS A 1 497 ? -36.255 9.459 27.549 1.00 85.94 497 HIS A N 1
ATOM 4035 C CA . HIS A 1 497 ? -37.208 10.404 26.961 1.00 85.94 497 HIS A CA 1
ATOM 4036 C C . HIS A 1 497 ? -37.366 10.295 25.430 1.00 85.94 497 HIS A C 1
ATOM 4038 O O . HIS A 1 497 ? -37.731 11.281 24.785 1.00 85.94 497 HIS A O 1
ATOM 4044 N N . ASP A 1 498 ? -37.123 9.105 24.860 1.00 81.38 498 ASP A N 1
ATOM 4045 C CA . ASP A 1 498 ? -37.167 8.839 23.410 1.00 81.38 498 ASP A CA 1
ATOM 4046 C C . ASP A 1 498 ? -36.152 9.691 22.612 1.00 81.38 498 ASP A C 1
ATOM 4048 O O . ASP A 1 498 ? -36.338 9.985 21.431 1.00 81.38 498 ASP A O 1
ATOM 4052 N N . GLU A 1 499 ? -35.061 10.123 23.259 1.00 77.25 499 GLU A N 1
ATOM 4053 C CA . GLU A 1 499 ? -33.991 10.915 22.632 1.00 77.25 499 GLU A CA 1
ATOM 4054 C C . GLU A 1 499 ? -33.022 10.058 21.794 1.00 77.25 499 GLU A C 1
ATOM 4056 O O . GLU A 1 499 ? -32.178 10.592 21.069 1.00 77.25 499 GLU A O 1
ATOM 4061 N N . GLY A 1 500 ? -33.164 8.729 21.838 1.00 77.62 500 GLY A N 1
ATOM 4062 C CA . GLY A 1 500 ? -32.230 7.787 21.237 1.00 77.62 500 GLY A CA 1
ATOM 4063 C C . GLY A 1 500 ? -30.959 7.613 22.070 1.00 77.62 500 GLY A C 1
ATOM 4064 O O . GLY A 1 500 ? -30.681 8.345 23.015 1.00 77.62 500 GLY A O 1
ATOM 4065 N N . THR A 1 501 ? -30.163 6.605 21.725 1.00 73.12 501 THR A N 1
ATOM 4066 C CA . THR A 1 501 ? -28.859 6.354 22.351 1.00 73.12 501 THR A CA 1
ATOM 4067 C C . THR A 1 501 ? -27.806 6.183 21.269 1.00 73.12 501 THR A C 1
ATOM 4069 O O . THR A 1 501 ? -28.052 5.553 20.239 1.00 73.12 501 THR A O 1
ATOM 4072 N N . LEU A 1 502 ? -26.619 6.760 21.490 1.00 66.75 502 LEU A N 1
ATOM 4073 C CA . LEU A 1 502 ? -25.470 6.565 20.606 1.00 66.75 502 LEU A CA 1
ATOM 4074 C C . LEU A 1 502 ? -25.228 5.065 20.414 1.00 66.75 502 LEU A C 1
ATOM 4076 O O . LEU A 1 502 ? -25.126 4.326 21.390 1.00 66.75 502 LEU A O 1
ATOM 4080 N N . LYS A 1 503 ? -25.100 4.622 19.160 1.00 72.88 503 LYS A N 1
ATOM 4081 C CA . LYS A 1 503 ? -25.003 3.201 18.786 1.00 72.88 503 LYS A CA 1
ATOM 4082 C C . LYS A 1 503 ? -23.961 2.432 19.604 1.00 72.88 503 LYS A C 1
ATOM 4084 O O . LYS A 1 503 ? -24.245 1.342 20.078 1.00 72.88 503 LYS A O 1
ATOM 4089 N N . SER A 1 504 ? -22.796 3.031 19.856 1.00 69.81 504 SER A N 1
ATOM 4090 C CA . SER A 1 504 ? -21.740 2.442 20.690 1.00 69.81 504 SER A CA 1
ATOM 4091 C C . SER A 1 504 ? -22.167 2.209 22.148 1.00 69.81 504 SER A C 1
ATOM 4093 O O . SER A 1 504 ? -21.874 1.152 22.708 1.00 69.81 504 SER A O 1
ATOM 4095 N N . LYS A 1 505 ? -22.885 3.158 22.766 1.00 79.31 505 LYS A N 1
ATOM 4096 C CA . LYS A 1 505 ? -23.465 3.013 24.113 1.00 79.31 505 LYS A CA 1
ATOM 4097 C C . LYS A 1 505 ? -24.597 1.979 24.118 1.00 79.31 505 LYS A C 1
ATOM 4099 O O . LYS A 1 505 ? -24.664 1.148 25.022 1.00 79.31 505 LYS A O 1
ATOM 4104 N N . GLY A 1 506 ? -25.439 1.989 23.084 1.00 80.44 506 GLY A N 1
ATOM 4105 C CA . GLY A 1 506 ? -26.524 1.023 22.909 1.00 80.44 506 GLY A CA 1
ATOM 4106 C C . GLY A 1 506 ? -26.009 -0.411 22.785 1.00 80.44 506 GLY A C 1
ATOM 4107 O O . GLY A 1 506 ? -26.456 -1.288 23.519 1.00 80.44 506 GLY A O 1
ATOM 4108 N N . ASP A 1 507 ? -25.001 -0.647 21.944 1.00 82.00 507 ASP A N 1
ATOM 4109 C CA . ASP A 1 507 ? -24.384 -1.966 21.766 1.00 82.00 507 ASP A CA 1
ATOM 4110 C C . ASP A 1 507 ? -23.739 -2.475 23.068 1.00 82.00 507 ASP A C 1
ATOM 4112 O O . ASP A 1 507 ? -23.916 -3.642 23.429 1.00 82.00 507 ASP A O 1
ATOM 4116 N N . LYS A 1 508 ? -23.054 -1.604 23.830 1.00 82.44 508 LYS A N 1
ATOM 4117 C CA . LYS A 1 508 ? -22.524 -1.941 25.167 1.00 82.44 508 LYS A CA 1
ATOM 4118 C C . LYS A 1 508 ? -23.644 -2.342 26.135 1.00 82.44 508 LYS A C 1
ATOM 4120 O O . LYS A 1 508 ? -23.536 -3.373 26.803 1.00 82.44 508 LYS A O 1
ATOM 4125 N N . ALA A 1 509 ? -24.734 -1.577 26.182 1.00 87.31 509 ALA A N 1
ATOM 4126 C CA . ALA A 1 509 ? -25.881 -1.876 27.035 1.00 87.31 509 ALA A CA 1
ATOM 4127 C C . ALA A 1 509 ? -26.582 -3.190 26.635 1.00 87.31 509 ALA A C 1
ATOM 4129 O O . ALA A 1 509 ? -26.922 -3.983 27.514 1.00 87.31 509 ALA A O 1
ATOM 4130 N N . LEU A 1 510 ? -26.727 -3.481 25.336 1.00 90.88 510 LEU A N 1
ATOM 4131 C CA . LEU A 1 510 ? -27.273 -4.751 24.834 1.00 90.88 510 LEU A CA 1
ATOM 4132 C C . LEU A 1 510 ? -26.386 -5.945 25.208 1.00 90.88 510 LEU A C 1
ATOM 4134 O O . LEU A 1 510 ? -26.895 -6.971 25.662 1.00 90.88 510 LEU A O 1
ATOM 4138 N N . LEU A 1 511 ? -25.062 -5.817 25.076 1.00 89.38 511 LEU A N 1
ATOM 4139 C CA . LEU A 1 511 ? -24.114 -6.851 25.507 1.00 89.38 511 LEU A CA 1
ATOM 4140 C C . LEU A 1 511 ? -24.223 -7.119 27.014 1.00 89.38 511 LEU A C 1
ATOM 4142 O O . LEU A 1 511 ? -24.312 -8.278 27.427 1.00 89.38 511 LEU A O 1
ATOM 4146 N N . ARG A 1 512 ? -24.302 -6.058 27.826 1.00 93.62 512 ARG A N 1
ATOM 4147 C CA . ARG A 1 512 ? -24.512 -6.153 29.277 1.00 93.62 512 ARG A CA 1
ATOM 4148 C C . ARG A 1 512 ? -25.866 -6.785 29.617 1.00 93.62 512 ARG A C 1
ATOM 4150 O O . ARG A 1 512 ? -25.940 -7.610 30.524 1.00 93.62 512 ARG A O 1
ATOM 4157 N N . ALA A 1 513 ? -26.934 -6.457 28.887 1.00 95.12 513 ALA A N 1
ATOM 4158 C CA . ALA A 1 513 ? -28.253 -7.062 29.080 1.00 95.12 513 ALA A CA 1
ATOM 4159 C C . ALA A 1 513 ? -28.216 -8.578 28.842 1.00 95.12 513 ALA A C 1
ATOM 4161 O O . ALA A 1 513 ? -28.734 -9.346 29.657 1.00 95.12 513 ALA A O 1
ATOM 4162 N N . ILE A 1 514 ? -27.544 -9.013 27.770 1.00 95.12 514 ILE A N 1
ATOM 4163 C CA . ILE A 1 514 ? -27.336 -10.431 27.454 1.00 95.12 514 ILE A CA 1
ATOM 4164 C C . ILE A 1 514 ? -26.551 -11.117 28.578 1.00 95.12 514 ILE A C 1
ATOM 4166 O O . ILE A 1 514 ? -26.978 -12.163 29.057 1.00 95.12 514 ILE A O 1
ATOM 4170 N N . GLU A 1 515 ? -25.452 -10.528 29.055 1.00 93.25 515 GLU A N 1
ATOM 4171 C CA . GLU A 1 515 ? -24.661 -11.086 30.161 1.00 93.25 515 GLU A CA 1
ATOM 4172 C C . GLU A 1 515 ? -25.491 -11.250 31.447 1.00 93.25 515 GLU A C 1
ATOM 4174 O O . GLU A 1 515 ? -25.474 -12.306 32.090 1.00 93.25 515 GLU A O 1
ATOM 4179 N N . VAL A 1 516 ? -26.289 -10.235 31.796 1.00 92.69 516 VAL A N 1
ATOM 4180 C CA . VAL A 1 516 ? -27.190 -10.276 32.955 1.00 92.69 516 VAL A CA 1
ATOM 4181 C C . VAL A 1 516 ? -28.230 -11.391 32.805 1.00 92.69 516 VAL A C 1
ATOM 4183 O O . VAL A 1 516 ? -28.476 -12.126 33.765 1.00 92.69 516 VAL A O 1
ATOM 4186 N N . LEU A 1 517 ? -28.823 -11.567 31.622 1.00 96.38 517 LEU A N 1
ATOM 4187 C CA . LEU A 1 517 ? -29.786 -12.643 31.360 1.00 96.38 517 LEU A CA 1
ATOM 4188 C C . LEU A 1 517 ? -29.132 -14.026 31.416 1.00 96.38 517 LEU A C 1
ATOM 4190 O O . LEU A 1 517 ? -29.717 -14.948 31.991 1.00 96.38 517 LEU A O 1
ATOM 4194 N N . GLU A 1 518 ? -27.925 -14.169 30.873 1.00 95.88 518 GLU A N 1
ATOM 4195 C CA . GLU A 1 518 ? -27.139 -15.405 30.910 1.00 95.88 518 GLU A CA 1
ATOM 4196 C C . GLU A 1 518 ? -26.815 -15.835 32.345 1.00 95.88 518 GLU A C 1
ATOM 4198 O O . GLU A 1 518 ? -26.924 -17.020 32.673 1.00 95.88 518 GLU A O 1
ATOM 4203 N N . SER A 1 519 ? -26.529 -14.882 33.239 1.00 93.19 519 SER A N 1
ATOM 4204 C CA . SER A 1 519 ? -26.269 -15.165 34.659 1.00 93.19 519 SER A CA 1
ATOM 4205 C C . SER A 1 519 ? -27.440 -15.859 35.374 1.00 93.19 519 SER A C 1
ATOM 4207 O O . SER A 1 519 ? -27.240 -16.571 36.359 1.00 93.19 519 SER A O 1
ATOM 4209 N N . VAL A 1 520 ? -28.666 -15.704 34.857 1.00 95.62 520 VAL A N 1
ATOM 4210 C CA . VAL A 1 520 ? -29.891 -16.324 35.387 1.00 95.62 520 VAL A CA 1
ATOM 4211 C C . VAL A 1 520 ? -30.504 -17.355 34.431 1.00 95.62 520 VAL A C 1
ATOM 4213 O O . VAL A 1 520 ? -31.672 -17.728 34.589 1.00 95.62 520 VAL A O 1
ATOM 4216 N N . ARG A 1 521 ? -29.723 -17.866 33.466 1.00 95.50 521 ARG A N 1
ATOM 4217 C CA . ARG A 1 521 ? -30.162 -18.852 32.461 1.00 95.50 521 ARG A CA 1
ATOM 4218 C C . ARG A 1 521 ? -30.848 -20.070 33.076 1.00 95.50 521 ARG A C 1
ATOM 4220 O O . ARG A 1 521 ? -31.871 -20.501 32.551 1.00 95.50 521 ARG A O 1
ATOM 4227 N N . GLU A 1 522 ? -30.314 -20.622 34.171 1.00 94.88 522 GLU A N 1
ATOM 4228 C CA . GLU A 1 522 ? -30.874 -21.828 34.808 1.00 94.88 522 GLU A CA 1
ATOM 4229 C C . GLU A 1 522 ? -32.347 -21.654 35.204 1.00 94.88 522 GLU A C 1
ATOM 4231 O O . GLU A 1 522 ? -33.143 -22.578 35.039 1.00 94.88 522 GLU A O 1
ATOM 4236 N N . GLU A 1 523 ? -32.722 -20.464 35.686 1.00 95.50 523 GLU A N 1
ATOM 4237 C CA . GLU A 1 523 ? -34.107 -20.138 36.038 1.00 95.50 523 GLU A CA 1
ATOM 4238 C C . GLU A 1 523 ? -34.906 -19.592 34.837 1.00 95.50 523 GLU A C 1
ATOM 4240 O O . GLU A 1 523 ? -36.132 -19.706 34.804 1.00 95.50 523 GLU A O 1
ATOM 4245 N N . GLY A 1 524 ? -34.231 -18.965 33.867 1.00 94.81 524 GLY A N 1
ATOM 4246 C CA . GLY A 1 524 ? -34.846 -18.215 32.771 1.00 94.81 524 GLY A CA 1
ATOM 4247 C C . GLY A 1 524 ? -35.171 -19.006 31.506 1.00 94.81 524 GLY A C 1
ATOM 4248 O O . GLY A 1 524 ? -36.191 -18.738 30.883 1.00 94.81 524 GLY A O 1
ATOM 4249 N N . GLN A 1 525 ? -34.363 -19.996 31.124 1.00 93.94 525 GLN A N 1
ATOM 4250 C CA . GLN A 1 525 ? -34.424 -20.624 29.790 1.00 93.94 525 GLN A CA 1
ATOM 4251 C C . GLN A 1 525 ? -35.777 -21.269 29.418 1.00 93.94 525 GLN A C 1
ATOM 4253 O O . GLN A 1 525 ? -36.093 -21.402 28.235 1.00 93.94 525 GLN A O 1
ATOM 4258 N N . ASP A 1 526 ? -36.589 -21.642 30.412 1.00 95.00 526 ASP A N 1
ATOM 4259 C CA . ASP A 1 526 ? -37.931 -22.215 30.231 1.00 95.00 526 ASP A CA 1
ATOM 4260 C C . ASP A 1 526 ? -39.073 -21.196 30.422 1.00 95.00 526 ASP A C 1
ATOM 4262 O O . ASP A 1 526 ? -40.244 -21.577 30.455 1.00 95.00 526 ASP A O 1
ATOM 4266 N N . LYS A 1 527 ? -38.758 -19.899 30.534 1.00 97.56 527 LYS A N 1
ATOM 4267 C CA . LYS A 1 527 ? -39.723 -18.792 30.618 1.00 97.56 527 LYS A CA 1
ATOM 4268 C C . LYS A 1 527 ? -39.794 -18.050 29.281 1.00 97.56 527 LYS A C 1
ATOM 4270 O O . LYS A 1 527 ? -38.764 -17.773 28.659 1.00 97.56 527 LYS A O 1
ATOM 4275 N N . ALA A 1 528 ? -41.007 -17.725 28.838 1.00 96.56 528 ALA A N 1
ATOM 4276 C CA . ALA A 1 528 ? -41.235 -17.033 27.569 1.00 96.56 528 ALA A CA 1
ATOM 4277 C C . ALA A 1 528 ? -40.579 -15.644 27.572 1.00 96.56 528 ALA A C 1
ATOM 4279 O O . ALA A 1 528 ? -39.868 -15.278 26.641 1.00 96.56 528 ALA A O 1
ATOM 4280 N N . GLU A 1 529 ? -40.721 -14.920 28.679 1.00 94.38 529 GLU A N 1
ATOM 4281 C CA . GLU A 1 529 ? -40.283 -13.539 28.848 1.00 94.38 529 GLU A CA 1
ATOM 4282 C C . GLU A 1 529 ? -38.756 -13.402 28.850 1.00 94.38 529 GLU A C 1
ATOM 4284 O O . GLU A 1 529 ? -38.233 -12.389 28.394 1.00 94.38 529 GLU A O 1
ATOM 4289 N N . TRP A 1 530 ? -38.028 -14.409 29.347 1.00 97.75 530 TRP A N 1
ATOM 4290 C CA . TRP A 1 530 ? -36.560 -14.436 29.295 1.00 97.75 530 TRP A CA 1
ATOM 4291 C C . TRP A 1 530 ? -36.065 -14.659 27.865 1.00 97.75 530 TRP A C 1
ATOM 4293 O O . TRP A 1 530 ? -35.178 -13.950 27.396 1.00 97.75 530 TRP A O 1
ATOM 4303 N N . ASN A 1 531 ? -36.680 -15.607 27.148 1.00 97.56 531 ASN A N 1
ATOM 4304 C CA . ASN A 1 531 ? -36.353 -15.872 25.747 1.00 97.56 531 ASN A CA 1
ATOM 4305 C C . ASN A 1 531 ? -36.706 -14.678 24.848 1.00 97.56 531 ASN A C 1
ATOM 4307 O O . ASN A 1 531 ? -35.963 -14.385 23.916 1.00 97.56 531 ASN A O 1
ATOM 4311 N N . MET A 1 532 ? -37.788 -13.957 25.154 1.00 97.12 532 MET A N 1
ATOM 4312 C CA . MET A 1 532 ? -38.131 -12.687 24.512 1.00 97.12 532 MET A CA 1
ATOM 4313 C C . MET A 1 532 ? -37.000 -11.661 24.653 1.00 97.12 532 MET A C 1
ATOM 4315 O O . MET A 1 532 ? -36.559 -11.101 23.656 1.00 97.12 532 MET A O 1
ATOM 4319 N N . ARG A 1 533 ? -36.500 -11.438 25.875 1.00 96.88 533 ARG A N 1
ATOM 4320 C CA . ARG A 1 533 ? -35.417 -10.476 26.136 1.00 96.88 533 ARG A CA 1
ATOM 4321 C C . ARG A 1 533 ? -34.115 -10.873 25.443 1.00 96.88 533 ARG A C 1
ATOM 4323 O O . ARG A 1 533 ? -33.556 -10.086 24.694 1.00 96.88 533 ARG A O 1
ATOM 4330 N N . MET A 1 534 ? -33.718 -12.144 25.534 1.00 97.75 534 MET A N 1
ATOM 4331 C CA . MET A 1 534 ? -32.566 -12.662 24.779 1.00 97.75 534 MET A CA 1
ATOM 4332 C C . MET A 1 534 ? -32.712 -12.470 23.263 1.00 97.75 534 MET A C 1
ATOM 4334 O O . MET A 1 534 ? -31.735 -12.163 22.579 1.00 97.75 534 MET A O 1
ATOM 4338 N N . ALA A 1 535 ? -33.924 -12.643 22.726 1.00 97.19 535 ALA A N 1
ATOM 4339 C CA . ALA A 1 535 ? -34.195 -12.391 21.319 1.00 97.19 535 ALA A CA 1
ATOM 4340 C C . ALA A 1 535 ? -34.044 -10.905 20.968 1.00 97.19 535 ALA A C 1
ATOM 4342 O O . ALA A 1 535 ? -33.387 -10.611 19.973 1.00 97.19 535 ALA A O 1
ATOM 4343 N N . TYR A 1 536 ? -34.579 -9.987 21.778 1.00 94.81 536 TYR A N 1
ATOM 4344 C CA . TYR A 1 536 ? -34.412 -8.548 21.562 1.00 94.81 536 TYR A CA 1
ATOM 4345 C C . TYR A 1 536 ? -32.955 -8.103 21.690 1.00 94.81 536 TYR A C 1
ATOM 4347 O O . TYR A 1 536 ? -32.458 -7.428 20.789 1.00 94.81 536 TYR A O 1
ATOM 4355 N N . GLY A 1 537 ? -32.240 -8.566 22.718 1.00 93.62 537 GLY A N 1
ATOM 4356 C CA . GLY A 1 537 ? -30.816 -8.289 22.905 1.00 93.62 537 GLY A CA 1
ATOM 4357 C C . GLY A 1 537 ? -29.993 -8.601 21.653 1.00 93.62 537 GLY A C 1
ATOM 4358 O O . GLY A 1 537 ? -29.239 -7.760 21.176 1.00 93.62 537 GLY A O 1
ATOM 4359 N N . TYR A 1 538 ? -30.187 -9.781 21.054 1.00 95.19 538 TYR A N 1
ATOM 4360 C CA . TYR A 1 538 ? -29.494 -10.148 19.813 1.00 95.19 538 TYR A CA 1
ATOM 4361 C C . TYR A 1 538 ? -30.102 -9.555 18.535 1.00 95.19 538 TYR A C 1
ATOM 4363 O O . TYR A 1 538 ? -29.388 -9.439 17.544 1.00 95.19 538 TYR A O 1
ATOM 4371 N N . GLN A 1 539 ? -31.398 -9.229 18.509 1.00 93.94 539 GLN A N 1
ATOM 4372 C CA . GLN A 1 539 ? -32.056 -8.647 17.333 1.00 93.94 539 GLN A CA 1
ATOM 4373 C C . GLN A 1 539 ? -31.527 -7.245 17.041 1.00 93.94 539 GLN A C 1
ATOM 4375 O O . GLN A 1 539 ? -31.341 -6.903 15.876 1.00 93.94 539 GLN A O 1
ATOM 4380 N N . TYR A 1 540 ? -31.333 -6.444 18.088 1.00 89.06 540 TYR A N 1
ATOM 4381 C CA . TYR A 1 540 ? -30.898 -5.056 17.965 1.00 89.06 540 TYR A CA 1
ATOM 4382 C C . TYR A 1 540 ? -29.375 -4.899 17.966 1.00 89.06 540 TYR A C 1
ATOM 4384 O O . TYR A 1 540 ? -28.879 -3.864 17.537 1.00 89.06 540 TYR A O 1
ATOM 4392 N N . LEU A 1 541 ? -28.631 -5.932 18.376 1.00 85.38 541 LEU A N 1
ATOM 4393 C CA . LEU A 1 541 ? -27.174 -5.934 18.314 1.00 85.38 541 LEU A CA 1
ATOM 4394 C C . LEU A 1 541 ? -26.698 -6.192 16.878 1.00 85.38 541 LEU A C 1
ATOM 4396 O O . LEU A 1 541 ? -27.012 -7.230 16.282 1.00 85.38 541 LEU A O 1
ATOM 4400 N N . TYR A 1 542 ? -25.915 -5.258 16.330 1.00 79.94 542 TYR A N 1
ATOM 4401 C CA . TYR A 1 542 ? -25.554 -5.262 14.913 1.00 79.94 542 TYR A CA 1
ATOM 4402 C C . TYR A 1 542 ? -24.965 -6.602 14.453 1.00 79.94 542 TYR A C 1
ATOM 4404 O O . TYR A 1 542 ? -23.944 -7.094 14.945 1.00 79.94 542 TYR A O 1
ATOM 4412 N N . GLY A 1 543 ? -25.624 -7.197 13.459 1.00 83.50 543 GLY A N 1
ATOM 4413 C CA . GLY A 1 543 ? -25.153 -8.389 12.778 1.00 83.50 543 GLY A CA 1
ATOM 4414 C C . GLY A 1 543 ? -25.270 -9.699 13.562 1.00 83.50 543 GLY A C 1
ATOM 4415 O O . GLY A 1 543 ? -24.674 -10.689 13.123 1.00 83.50 543 GLY A O 1
ATOM 4416 N N . GLN A 1 544 ? -25.996 -9.718 14.684 1.00 90.75 544 GLN A N 1
ATOM 4417 C CA . GLN A 1 544 ? -26.210 -10.897 15.532 1.00 90.75 544 GLN A CA 1
ATOM 4418 C C . GLN A 1 544 ? -27.600 -11.536 15.356 1.00 90.75 544 GLN A C 1
ATOM 4420 O O . GLN A 1 544 ? -28.008 -12.376 16.164 1.00 90.75 544 GLN A O 1
ATOM 4425 N N . GLU A 1 545 ? -28.325 -11.218 14.282 1.00 94.12 545 GLU A N 1
ATOM 4426 C CA . GLU A 1 545 ? -29.700 -11.673 14.059 1.00 94.12 545 GLU A CA 1
ATOM 4427 C C . GLU A 1 545 ? -29.815 -13.206 13.981 1.00 94.12 545 GLU A C 1
ATOM 4429 O O . GLU A 1 545 ? -30.850 -13.774 14.339 1.00 94.12 545 GLU A O 1
ATOM 4434 N N . GLU A 1 546 ? -28.760 -13.914 13.559 1.00 95.38 546 GLU A N 1
ATOM 4435 C CA . GLU A 1 546 ? -28.710 -15.380 13.602 1.00 95.38 546 GLU A CA 1
ATOM 4436 C C . GLU A 1 546 ? -28.859 -15.935 15.026 1.00 95.38 546 GLU A C 1
ATOM 4438 O O . GLU A 1 546 ? -29.486 -16.984 15.204 1.00 95.38 546 GLU A O 1
ATOM 4443 N N . LYS A 1 547 ? -28.315 -15.239 16.033 1.00 94.56 547 LYS A N 1
ATOM 4444 C CA . LYS A 1 547 ? -28.393 -15.636 17.447 1.00 94.56 547 LYS A CA 1
ATOM 4445 C C . LYS A 1 547 ? -29.751 -15.313 18.064 1.00 94.56 547 LYS A C 1
ATOM 4447 O O . LYS A 1 547 ? -30.188 -16.051 18.941 1.00 94.56 547 LYS A O 1
ATOM 4452 N N . ALA A 1 548 ? -30.449 -14.286 17.577 1.00 96.56 548 ALA A N 1
ATOM 4453 C CA . ALA A 1 548 ? -31.790 -13.928 18.047 1.00 96.56 548 ALA A CA 1
ATOM 4454 C C . ALA A 1 548 ? -32.841 -15.004 17.715 1.00 96.56 548 ALA A C 1
ATOM 4456 O O . ALA A 1 548 ? -33.730 -15.297 18.516 1.00 96.56 548 ALA A O 1
ATOM 4457 N N . ILE A 1 549 ? -32.727 -15.635 16.538 1.00 96.44 549 ILE A N 1
ATOM 4458 C CA . ILE A 1 549 ? -33.708 -16.601 16.016 1.00 96.44 549 ILE A CA 1
ATOM 4459 C C . ILE A 1 549 ? -34.011 -17.772 16.969 1.00 96.44 549 ILE A C 1
ATOM 4461 O O . ILE A 1 549 ? -35.199 -18.015 17.192 1.00 96.44 549 ILE A O 1
ATOM 4465 N N . PRO A 1 550 ? -33.034 -18.529 17.512 1.00 97.38 550 PRO A N 1
ATOM 4466 C CA . PRO A 1 550 ? -33.337 -19.650 18.404 1.00 97.38 550 PRO A CA 1
ATOM 4467 C C . PRO A 1 550 ? -34.075 -19.218 19.680 1.00 97.38 550 PRO A C 1
ATOM 4469 O O . PRO A 1 550 ? -34.995 -19.917 20.105 1.00 97.38 550 PRO A O 1
ATOM 4472 N N . TYR A 1 551 ? -33.746 -18.054 20.249 1.00 97.69 551 TYR A N 1
ATOM 4473 C CA . TYR A 1 551 ? -34.461 -17.515 21.411 1.00 97.69 551 TYR A CA 1
ATOM 4474 C C . TYR A 1 551 ? -35.887 -17.091 21.047 1.00 97.69 551 TYR A C 1
ATOM 4476 O O . TYR A 1 551 ? -36.832 -17.470 21.734 1.00 97.69 551 TYR A O 1
ATOM 4484 N N . ALA A 1 552 ? -36.082 -16.420 19.909 1.00 96.88 552 ALA A N 1
ATOM 4485 C CA . ALA A 1 552 ? -37.416 -16.052 19.434 1.00 96.88 552 ALA A CA 1
ATOM 4486 C C . ALA A 1 552 ? -38.286 -17.283 19.104 1.00 96.88 552 ALA A C 1
ATOM 4488 O O . ALA A 1 552 ? -39.494 -17.282 19.336 1.00 96.88 552 ALA A O 1
ATOM 4489 N N . GLN A 1 553 ? -37.685 -18.368 18.601 1.00 96.81 553 GLN A N 1
ATOM 4490 C CA . GLN A 1 553 ? -38.372 -19.649 18.402 1.00 96.81 553 GLN A CA 1
ATOM 4491 C C . GLN A 1 553 ? -38.807 -20.265 19.729 1.00 96.81 553 GLN A C 1
ATOM 4493 O O . GLN A 1 553 ? -39.957 -20.679 19.856 1.00 96.81 553 GLN A O 1
ATOM 4498 N N . ARG A 1 554 ? -37.914 -20.291 20.724 1.00 97.44 554 ARG A N 1
ATOM 4499 C CA . ARG A 1 554 ? -38.230 -20.813 22.054 1.00 97.44 554 ARG A CA 1
ATOM 4500 C C . ARG A 1 554 ? -39.300 -19.976 22.757 1.00 97.44 554 ARG A C 1
ATOM 4502 O O . ARG A 1 554 ? -40.190 -20.543 23.379 1.00 97.44 554 ARG A O 1
ATOM 4509 N N . TRP A 1 555 ? -39.261 -18.654 22.606 1.00 98.06 555 TRP A N 1
ATOM 4510 C CA . TRP A 1 555 ? -40.317 -17.748 23.061 1.00 98.06 555 TRP A CA 1
ATOM 4511 C C . TRP A 1 555 ? -41.671 -18.104 22.428 1.00 98.06 555 TRP A C 1
ATOM 4513 O O . TRP A 1 555 ? -42.618 -18.358 23.165 1.00 98.06 555 TRP A O 1
ATOM 4523 N N . ALA A 1 556 ? -41.743 -18.252 21.100 1.00 96.38 556 ALA A N 1
ATOM 4524 C CA . ALA A 1 556 ? -42.975 -18.634 20.397 1.00 96.38 556 ALA A CA 1
ATOM 4525 C C . ALA A 1 556 ? -43.514 -20.027 20.792 1.00 96.38 556 ALA A C 1
ATOM 4527 O O . ALA A 1 556 ? -44.710 -20.289 20.692 1.00 96.38 556 ALA A O 1
ATOM 4528 N N . GLU A 1 557 ? -42.642 -20.950 21.207 1.00 96.88 557 GLU A N 1
ATOM 4529 C CA . GLU A 1 557 ? -43.052 -22.258 21.736 1.00 96.88 557 GLU A CA 1
ATOM 4530 C C . GLU A 1 557 ? -43.661 -22.161 23.138 1.00 96.88 557 GLU A C 1
ATOM 4532 O O . GLU A 1 557 ? -44.598 -22.899 23.454 1.00 96.88 557 GLU A O 1
ATOM 4537 N N . LEU A 1 558 ? -43.091 -21.303 23.987 1.00 96.62 558 LEU A N 1
ATOM 4538 C CA . LEU A 1 558 ? -43.483 -21.144 25.386 1.00 96.62 558 LEU A CA 1
ATOM 4539 C C . LEU A 1 558 ? -44.721 -20.252 25.547 1.00 96.62 558 LEU A C 1
ATOM 4541 O O . LEU A 1 558 ? -45.518 -20.511 26.449 1.00 96.62 558 LEU A O 1
ATOM 4545 N N . ASP A 1 559 ? -44.909 -19.270 24.662 1.00 95.44 559 ASP A N 1
ATOM 4546 C CA . ASP A 1 559 ? -46.111 -18.434 24.577 1.00 95.44 559 ASP A CA 1
ATOM 4547 C C . ASP A 1 559 ? -46.630 -18.320 23.127 1.00 95.44 559 ASP A C 1
ATOM 4549 O O . ASP A 1 559 ? -46.311 -17.372 22.408 1.00 95.44 559 ASP A O 1
ATOM 4553 N N . PRO A 1 560 ? -47.429 -19.299 22.663 1.00 92.69 560 PRO A N 1
ATOM 4554 C CA . PRO A 1 560 ? -47.916 -19.332 21.283 1.00 92.69 560 PRO A CA 1
ATOM 4555 C C . PRO A 1 560 ? -48.931 -18.242 20.918 1.00 92.69 560 PRO A C 1
ATOM 4557 O O . PRO A 1 560 ? -49.229 -18.083 19.733 1.00 92.69 560 PRO A O 1
ATOM 4560 N N . GLU A 1 561 ? -49.508 -17.548 21.904 1.00 92.69 561 GLU A N 1
ATOM 4561 C CA . GLU A 1 561 ? -50.496 -16.486 21.675 1.00 92.69 561 GLU A CA 1
ATOM 4562 C C . GLU A 1 561 ? -49.827 -15.113 21.464 1.00 92.69 561 GLU A C 1
ATOM 4564 O O . GLU A 1 561 ? -50.490 -14.176 21.018 1.00 92.69 561 GLU A O 1
ATOM 4569 N N . ASP A 1 562 ? -48.523 -14.987 21.741 1.00 91.81 562 ASP A N 1
ATOM 4570 C CA . ASP A 1 562 ? -47.761 -13.762 21.506 1.00 91.81 562 ASP A CA 1
ATOM 4571 C C . ASP A 1 562 ? -47.354 -13.633 20.027 1.00 91.81 562 ASP A C 1
ATOM 4573 O O . ASP A 1 562 ? -46.464 -14.318 19.512 1.00 91.81 562 ASP A O 1
ATOM 4577 N N . GLU A 1 563 ? -48.013 -12.716 19.317 1.00 89.50 563 GLU A N 1
ATOM 4578 C CA . GLU A 1 563 ? -47.760 -12.465 17.896 1.00 89.50 563 GLU A CA 1
ATOM 4579 C C . GLU A 1 563 ? -46.403 -11.783 17.619 1.00 89.50 563 GLU A C 1
ATOM 4581 O O . GLU A 1 563 ? -45.953 -11.768 16.463 1.00 89.50 563 GLU A O 1
ATOM 4586 N N . ASN A 1 564 ? -45.716 -11.260 18.643 1.00 91.62 564 ASN A N 1
ATOM 4587 C CA . ASN A 1 564 ? -44.424 -10.590 18.482 1.00 91.62 564 ASN A CA 1
ATOM 4588 C C . ASN A 1 564 ? -43.287 -11.588 18.237 1.00 91.62 564 ASN A C 1
ATOM 4590 O O . ASN A 1 564 ? -42.413 -11.319 17.411 1.00 91.62 564 ASN A O 1
ATOM 4594 N N . ALA A 1 565 ? -43.314 -12.772 18.859 1.00 89.56 565 ALA A N 1
ATOM 4595 C CA . ALA A 1 565 ? -42.246 -13.761 18.694 1.00 89.56 565 ALA A CA 1
ATOM 4596 C C . ALA A 1 565 ? -42.081 -14.214 17.224 1.00 89.56 565 ALA A C 1
ATOM 4598 O O . ALA A 1 565 ? -40.964 -14.181 16.688 1.00 89.56 565 ALA A O 1
ATOM 4599 N N . PRO A 1 566 ? -43.163 -14.544 16.484 1.00 92.56 566 PRO A N 1
ATOM 4600 C CA . PRO A 1 566 ? -43.080 -14.774 15.042 1.00 92.56 566 PRO A CA 1
ATOM 4601 C C . PRO A 1 566 ? -42.645 -13.545 14.227 1.00 92.56 566 PRO A C 1
ATOM 4603 O O . PRO A 1 566 ? -42.041 -13.715 13.160 1.00 92.56 566 PRO A O 1
ATOM 4606 N N . ALA A 1 567 ? -42.960 -12.325 14.680 1.00 92.19 567 ALA A N 1
ATOM 4607 C CA . ALA A 1 567 ? -42.559 -11.090 14.007 1.00 92.19 567 ALA A CA 1
ATOM 4608 C C . ALA A 1 567 ? -41.039 -10.893 14.064 1.00 92.19 567 ALA A C 1
ATOM 4610 O O . ALA A 1 567 ? -40.428 -10.742 13.003 1.00 92.19 567 ALA A O 1
ATOM 4611 N N . VAL A 1 568 ? -40.432 -11.058 15.242 1.00 92.75 568 VAL A N 1
ATOM 4612 C CA . VAL A 1 568 ? -38.974 -11.007 15.440 1.00 92.75 568 VAL A CA 1
ATOM 4613 C C . VAL A 1 568 ? -38.259 -12.023 14.546 1.00 92.75 568 VAL A C 1
ATOM 4615 O O . VAL A 1 568 ? -37.355 -11.672 13.792 1.00 92.75 568 VAL A O 1
ATOM 4618 N N . ILE A 1 569 ? -38.725 -13.280 14.501 1.00 94.94 569 ILE A N 1
ATOM 4619 C CA . ILE A 1 569 ? -38.141 -14.310 13.615 1.00 94.94 569 ILE A CA 1
ATOM 4620 C C . ILE A 1 569 ? -38.172 -13.869 12.145 1.00 94.94 569 ILE A C 1
ATOM 4622 O O . ILE A 1 569 ? -37.242 -14.147 11.378 1.00 94.94 569 ILE A O 1
ATOM 4626 N N . ARG A 1 570 ? -39.271 -13.247 11.709 1.00 95.38 570 ARG A N 1
ATOM 4627 C CA . ARG A 1 570 ? -39.447 -12.784 10.329 1.00 95.38 570 ARG A CA 1
ATOM 4628 C C . ARG A 1 570 ? -38.532 -11.600 10.020 1.00 95.38 570 ARG A C 1
ATOM 4630 O O . ARG A 1 570 ? -37.966 -11.589 8.927 1.00 95.38 570 ARG A O 1
ATOM 4637 N N . GLU A 1 571 ? -38.388 -10.662 10.947 1.00 92.38 571 GLU A N 1
ATOM 4638 C CA . GLU A 1 571 ? -37.523 -9.482 10.841 1.00 92.38 571 GLU A CA 1
ATOM 4639 C C . GLU A 1 571 ? -36.048 -9.877 10.799 1.00 92.38 571 GLU A C 1
ATOM 4641 O O . GLU A 1 571 ? -35.384 -9.585 9.805 1.00 92.38 571 GLU A O 1
ATOM 4646 N N . CYS A 1 572 ? -35.572 -10.683 11.754 1.00 92.69 572 CYS A N 1
ATOM 4647 C CA . CYS A 1 572 ? -34.205 -11.215 11.749 1.00 92.69 572 CYS A CA 1
ATOM 4648 C C . CYS A 1 572 ? -33.892 -11.949 10.435 1.00 92.69 572 CYS A C 1
ATOM 4650 O O . CYS A 1 572 ? -32.874 -11.708 9.790 1.00 92.69 572 CYS A O 1
ATOM 4652 N N . LYS A 1 573 ? -34.804 -12.806 9.948 1.00 93.38 573 LYS A N 1
ATOM 4653 C CA . LYS A 1 573 ? -34.627 -13.484 8.648 1.00 93.38 573 LYS A CA 1
ATOM 4654 C C . LYS A 1 573 ? -34.616 -12.519 7.462 1.00 93.38 573 LYS A C 1
ATOM 4656 O O . LYS A 1 573 ? -34.007 -12.844 6.440 1.00 93.38 573 LYS A O 1
ATOM 4661 N N . ALA A 1 574 ? -35.337 -11.404 7.532 1.00 89.50 574 ALA A N 1
ATOM 4662 C CA . ALA A 1 574 ? -35.329 -10.389 6.487 1.00 89.50 574 ALA A CA 1
ATOM 4663 C C . ALA A 1 574 ? -33.995 -9.636 6.469 1.00 89.50 574 ALA A C 1
ATOM 4665 O O . ALA A 1 574 ? -33.422 -9.498 5.386 1.00 89.50 574 ALA A O 1
ATOM 4666 N N . GLU A 1 575 ? -33.464 -9.261 7.633 1.00 81.50 575 GLU A N 1
ATOM 4667 C CA . GLU A 1 575 ? -32.189 -8.546 7.740 1.00 81.50 575 GLU A CA 1
ATOM 4668 C C . GLU A 1 575 ? -31.007 -9.433 7.328 1.00 81.50 575 GLU A C 1
ATOM 4670 O O . GLU A 1 575 ? -30.213 -9.043 6.471 1.00 81.50 575 GLU A O 1
ATOM 4675 N N . ILE A 1 576 ? -30.984 -10.705 7.749 1.00 85.81 576 ILE A N 1
ATOM 4676 C CA . ILE A 1 576 ? -30.000 -11.696 7.271 1.00 85.81 576 ILE A CA 1
ATOM 4677 C C . ILE A 1 576 ? -30.037 -11.805 5.739 1.00 85.81 576 ILE A C 1
ATOM 4679 O O . ILE A 1 576 ? -28.998 -11.819 5.076 1.00 85.81 576 ILE A O 1
ATOM 4683 N N . ARG A 1 577 ? -31.234 -11.853 5.135 1.00 85.69 577 ARG A N 1
ATOM 4684 C CA . ARG A 1 577 ? -31.380 -11.889 3.668 1.00 85.69 577 ARG A CA 1
ATOM 4685 C C . ARG A 1 577 ? -30.933 -10.588 3.012 1.00 85.69 577 ARG A C 1
ATOM 4687 O O . ARG A 1 577 ? -30.407 -10.653 1.903 1.00 85.69 577 ARG A O 1
ATOM 4694 N N . LYS A 1 578 ? -31.171 -9.432 3.634 1.00 76.06 578 LYS A N 1
ATOM 4695 C CA . LYS A 1 578 ? -30.737 -8.119 3.142 1.00 76.06 578 LYS A CA 1
ATOM 4696 C C . LYS A 1 578 ? -29.213 -8.038 3.147 1.00 76.06 578 LYS A C 1
ATOM 4698 O O . LYS A 1 578 ? -28.652 -7.781 2.087 1.00 76.06 578 LYS A O 1
ATOM 4703 N N . ARG A 1 579 ? -28.557 -8.425 4.244 1.00 79.69 579 ARG A N 1
ATOM 4704 C CA . ARG A 1 579 ? -27.092 -8.526 4.368 1.00 79.69 579 ARG A CA 1
ATOM 4705 C C . ARG A 1 579 ? -26.472 -9.526 3.386 1.00 79.69 579 ARG A C 1
ATOM 4707 O O . ARG A 1 579 ? -25.450 -9.265 2.762 1.00 79.69 579 ARG A O 1
ATOM 4714 N N . GLN A 1 580 ? -27.112 -10.677 3.176 1.00 68.25 580 GLN A N 1
ATOM 4715 C CA . GLN A 1 580 ? -26.676 -11.641 2.155 1.00 68.25 580 GLN A CA 1
ATOM 4716 C C . GLN A 1 580 ? -26.892 -11.128 0.725 1.00 68.25 580 GLN A C 1
ATOM 4718 O O . GLN A 1 580 ? -26.163 -11.522 -0.185 1.00 68.25 580 GLN A O 1
ATOM 4723 N N . ARG A 1 581 ? -27.904 -10.280 0.500 1.00 56.69 581 ARG A N 1
ATOM 4724 C CA . ARG A 1 581 ? -28.174 -9.648 -0.795 1.00 56.69 581 ARG A CA 1
ATOM 4725 C C . ARG A 1 581 ? -27.250 -8.473 -1.067 1.00 56.69 581 ARG A C 1
ATOM 4727 O O . ARG A 1 581 ? -26.858 -8.376 -2.217 1.00 56.69 581 ARG A O 1
ATOM 4734 N N . SER A 1 582 ? -26.885 -7.648 -0.085 1.00 50.22 582 SER A N 1
ATOM 4735 C CA . SER A 1 582 ? -25.851 -6.616 -0.247 1.00 50.22 582 SER A CA 1
ATOM 4736 C C . SER A 1 582 ? -24.503 -7.268 -0.555 1.00 50.22 582 SER A C 1
ATOM 4738 O O . SER A 1 582 ? -23.912 -6.959 -1.583 1.00 50.22 582 SER A O 1
ATOM 4740 N N . ARG A 1 583 ? -24.124 -8.328 0.179 1.00 45.09 583 ARG A N 1
ATOM 4741 C CA . ARG A 1 583 ? -22.959 -9.174 -0.160 1.00 45.09 583 ARG A CA 1
ATOM 4742 C C . ARG A 1 583 ? -23.032 -9.840 -1.545 1.00 45.09 583 ARG A C 1
ATOM 4744 O O . ARG A 1 583 ? -22.000 -10.150 -2.121 1.00 45.09 583 ARG A O 1
ATOM 4751 N N . LYS A 1 584 ? -24.230 -10.086 -2.097 1.00 42.75 584 LYS A N 1
ATOM 4752 C CA . LYS A 1 584 ? -24.441 -10.670 -3.445 1.00 42.75 584 LYS A CA 1
ATOM 4753 C C . LYS A 1 584 ? -24.870 -9.656 -4.519 1.00 42.75 584 LYS A C 1
ATOM 4755 O O . LYS A 1 584 ? -25.187 -10.063 -5.639 1.00 42.75 584 LYS A O 1
ATOM 4760 N N . LYS A 1 585 ? -24.899 -8.358 -4.206 1.00 34.97 585 LYS A N 1
ATOM 4761 C CA . LYS A 1 585 ? -25.255 -7.255 -5.112 1.00 34.97 585 LYS A CA 1
ATOM 4762 C C . LYS A 1 585 ? -24.380 -6.027 -4.844 1.00 34.97 585 LYS A C 1
ATOM 4764 O O . LYS A 1 585 ? -24.884 -4.928 -4.672 1.00 34.97 585 LYS A O 1
ATOM 4769 N N . ALA A 1 586 ? -23.078 -6.219 -4.937 1.00 34.34 586 ALA A N 1
ATOM 4770 C CA . ALA A 1 586 ? -22.284 -5.355 -5.792 1.00 34.34 586 ALA A CA 1
ATOM 4771 C C . ALA A 1 586 ? -21.764 -6.258 -6.914 1.00 34.34 586 ALA A C 1
ATOM 4773 O O . ALA A 1 586 ? -20.650 -6.764 -6.881 1.00 34.34 586 ALA A O 1
ATOM 4774 N N . LYS A 1 587 ? -22.630 -6.572 -7.888 1.00 35.94 587 LYS A N 1
ATOM 4775 C CA . LYS A 1 587 ? -22.083 -6.872 -9.208 1.00 35.94 587 LYS A CA 1
ATOM 4776 C C . LYS A 1 587 ? -21.667 -5.515 -9.730 1.00 35.94 587 LYS A C 1
ATOM 4778 O O . LYS A 1 587 ? -22.539 -4.758 -10.146 1.00 35.94 587 LYS A O 1
ATOM 4783 N N . PHE A 1 588 ? -20.375 -5.245 -9.612 1.00 35.59 588 PHE A N 1
ATOM 4784 C CA . PHE A 1 588 ? -19.676 -4.266 -10.419 1.00 35.59 588 PHE A CA 1
ATOM 4785 C C . PHE A 1 588 ? -20.292 -4.259 -11.823 1.00 35.59 588 PHE A C 1
ATOM 4787 O O . PHE A 1 588 ? -20.386 -5.303 -12.484 1.00 35.59 588 PHE A O 1
ATOM 4794 N N . VAL A 1 589 ? -20.831 -3.108 -12.205 1.00 36.00 589 VAL A N 1
ATOM 4795 C CA . VAL A 1 589 ? -21.147 -2.806 -13.592 1.00 36.00 589 VAL A CA 1
ATOM 4796 C C . VAL A 1 589 ? -19.871 -2.146 -14.111 1.00 36.00 589 VAL A C 1
ATOM 4798 O O . VAL A 1 589 ? -19.508 -1.112 -13.561 1.00 36.00 589 VAL A O 1
ATOM 4801 N N . PRO A 1 590 ? -19.167 -2.731 -15.094 1.00 33.41 590 PRO A N 1
ATOM 4802 C CA . PRO A 1 590 ? -18.064 -2.039 -15.757 1.00 33.41 590 PRO A CA 1
ATOM 4803 C C . PRO A 1 590 ? -18.547 -0.651 -16.202 1.00 33.41 590 PRO A C 1
ATOM 4805 O O . PRO A 1 590 ? -19.551 -0.571 -16.921 1.00 33.41 590 PRO A O 1
ATOM 4808 N N . GLY A 1 591 ? -17.904 0.408 -15.704 1.00 38.06 591 GLY A N 1
ATOM 4809 C CA . GLY A 1 591 ? -18.292 1.812 -15.897 1.00 38.06 591 GLY A CA 1
ATOM 4810 C C . GLY A 1 591 ? -18.602 2.640 -14.635 1.00 38.06 591 GLY A C 1
ATOM 4811 O O . GLY A 1 591 ? -18.857 3.829 -14.785 1.00 38.06 591 GLY A O 1
ATOM 4812 N N . ASP A 1 592 ? -18.583 2.061 -13.425 1.00 38.84 592 ASP A N 1
ATOM 4813 C CA . ASP A 1 592 ? -18.716 2.809 -12.145 1.00 38.84 592 ASP A CA 1
ATOM 4814 C C . ASP A 1 592 ? -17.367 3.028 -11.422 1.00 38.84 592 ASP A C 1
ATOM 4816 O O . ASP A 1 592 ? -17.309 3.576 -10.320 1.00 38.84 592 ASP A O 1
ATOM 4820 N N . THR A 1 593 ? -16.258 2.622 -12.038 1.00 43.22 593 THR A N 1
ATOM 4821 C CA . THR A 1 593 ? -14.904 3.020 -11.631 1.00 43.22 593 THR A CA 1
ATOM 4822 C C . THR A 1 593 ? -14.718 4.501 -11.981 1.00 43.22 593 THR A C 1
ATOM 4824 O O . THR A 1 593 ? -15.064 4.883 -13.106 1.00 43.22 593 THR A O 1
ATOM 4827 N N . PRO A 1 594 ? -14.160 5.364 -11.106 1.00 40.91 594 PRO A N 1
ATOM 4828 C CA . PRO A 1 594 ? -13.734 6.688 -11.541 1.00 40.91 594 PRO A CA 1
ATOM 4829 C C . PRO A 1 594 ? -12.841 6.524 -12.780 1.00 40.91 594 PRO A C 1
ATOM 4831 O O . PRO A 1 594 ? -11.893 5.744 -12.755 1.00 40.91 594 PRO A O 1
ATOM 4834 N N . PHE A 1 595 ? -13.195 7.219 -13.863 1.00 43.84 595 PHE A N 1
ATOM 4835 C CA . PHE A 1 595 ? -12.527 7.219 -15.177 1.00 43.84 595 PHE A CA 1
ATOM 4836 C C . PHE A 1 595 ? -12.789 6.037 -16.129 1.00 43.84 595 PHE A C 1
ATOM 4838 O O . PHE A 1 595 ? -12.357 6.101 -17.280 1.00 43.84 595 PHE A O 1
ATOM 4845 N N . GLU A 1 596 ? -13.559 5.010 -15.759 1.00 39.72 596 GLU A N 1
ATOM 4846 C CA . GLU A 1 596 ? -13.877 3.934 -16.709 1.00 39.72 596 GLU A CA 1
ATOM 4847 C C . GLU A 1 596 ? -14.988 4.373 -17.684 1.00 39.72 596 GLU A C 1
ATOM 4849 O O . GLU A 1 596 ? -16.167 4.434 -17.342 1.00 39.72 596 GLU A O 1
ATOM 4854 N N . GLY A 1 597 ? -14.605 4.708 -18.922 1.00 42.06 597 GLY A N 1
ATOM 4855 C CA . GLY A 1 597 ? -15.526 5.137 -19.986 1.00 42.06 597 GLY A CA 1
ATOM 4856 C C . GLY A 1 597 ? -15.803 6.644 -20.049 1.00 42.06 597 GLY A C 1
ATOM 4857 O O . GLY A 1 597 ? -16.716 7.062 -20.764 1.00 42.06 597 GLY A O 1
ATOM 4858 N N . PHE A 1 598 ? -15.031 7.467 -19.333 1.00 36.94 598 PHE A N 1
ATOM 4859 C CA . PHE A 1 598 ? -15.133 8.926 -19.413 1.00 36.94 598 PHE A CA 1
ATOM 4860 C C . PHE A 1 598 ? -14.639 9.441 -20.774 1.00 36.94 598 PHE A C 1
ATOM 4862 O O . PHE A 1 598 ? -13.471 9.297 -21.126 1.00 36.94 598 PHE A O 1
ATOM 4869 N N . ASP A 1 599 ? -15.528 10.080 -21.536 1.00 46.81 599 ASP A N 1
ATOM 4870 C CA . ASP A 1 599 ? -15.164 10.821 -22.742 1.00 46.81 599 ASP A CA 1
ATOM 4871 C C . ASP A 1 599 ? -14.620 12.205 -22.347 1.00 46.81 599 ASP A C 1
ATOM 4873 O O . ASP A 1 599 ? -15.371 13.145 -22.074 1.00 46.81 599 ASP A O 1
ATOM 4877 N N . LEU A 1 600 ? -13.291 12.317 -22.294 1.00 44.91 600 LEU A N 1
ATOM 4878 C CA . LEU A 1 600 ? -12.569 13.546 -21.950 1.00 44.91 600 LEU A CA 1
ATOM 4879 C C . LEU A 1 600 ? -12.599 14.607 -23.063 1.00 44.91 600 LEU A C 1
ATOM 4881 O O . LEU A 1 600 ? -12.033 15.687 -22.884 1.00 44.91 600 LEU A O 1
ATOM 4885 N N . THR A 1 601 ? -13.279 14.362 -24.192 1.00 43.06 601 THR A N 1
ATOM 4886 C CA . THR A 1 601 ? -13.320 15.308 -25.322 1.00 43.06 601 THR A CA 1
ATOM 4887 C C . THR A 1 601 ? -13.889 16.687 -24.971 1.00 43.06 601 THR A C 1
ATOM 4889 O O . THR A 1 601 ? -13.626 17.631 -25.711 1.00 43.06 601 THR A O 1
ATOM 4892 N N . ASN A 1 602 ? -14.604 16.834 -23.843 1.00 41.03 602 ASN A N 1
ATOM 4893 C CA . ASN A 1 602 ? -15.132 18.113 -23.341 1.00 41.03 602 ASN A CA 1
ATOM 4894 C C . ASN A 1 602 ? -14.843 18.362 -21.842 1.00 41.03 602 ASN A C 1
ATOM 4896 O O . ASN A 1 602 ? -15.648 18.990 -21.155 1.00 41.03 602 ASN A O 1
ATOM 4900 N N . PHE A 1 603 ? -13.713 17.878 -21.312 1.00 37.47 603 PHE A N 1
ATOM 4901 C CA . PHE A 1 603 ? -13.326 18.075 -19.900 1.00 37.47 603 PHE A CA 1
ATOM 4902 C C . PHE A 1 603 ? -13.186 19.565 -19.499 1.00 37.47 603 PHE A C 1
ATOM 4904 O O . PHE A 1 603 ? -13.396 19.916 -18.340 1.00 37.47 603 PHE A O 1
ATOM 4911 N N . TRP A 1 604 ? -12.947 20.455 -20.472 1.00 42.56 604 TRP A N 1
ATOM 4912 C CA . TRP A 1 604 ? -12.974 21.915 -20.316 1.00 42.56 604 TRP A CA 1
ATOM 4913 C C . TRP A 1 604 ? -14.061 22.550 -21.198 1.00 42.56 604 TRP A C 1
ATOM 4915 O O . TRP A 1 604 ? -13.751 23.178 -22.208 1.00 42.56 604 TRP A O 1
ATOM 4925 N N . ASP A 1 605 ? -15.343 22.385 -20.865 1.00 39.19 605 ASP A N 1
ATOM 4926 C CA . ASP A 1 605 ? -16.376 23.238 -21.470 1.00 39.19 605 ASP A CA 1
ATOM 4927 C C . ASP A 1 605 ? -16.514 24.516 -20.627 1.00 39.19 605 ASP A C 1
ATOM 4929 O O . ASP A 1 605 ? -17.044 24.492 -19.510 1.00 39.19 605 ASP A O 1
ATOM 4933 N N . ASP A 1 606 ? -15.991 25.629 -21.155 1.00 47.50 606 ASP A N 1
ATOM 4934 C CA . ASP A 1 606 ? -16.083 26.979 -20.590 1.00 47.50 606 ASP A CA 1
ATOM 4935 C C . ASP A 1 606 ? -17.551 27.432 -20.524 1.00 47.50 606 ASP A C 1
ATOM 4937 O O . ASP A 1 606 ? -18.051 28.232 -21.326 1.00 47.50 606 ASP A O 1
ATOM 4941 N N . ASN A 1 607 ? -18.292 26.924 -19.542 1.00 42.03 607 ASN A N 1
ATOM 4942 C CA . ASN A 1 607 ? -19.639 27.394 -19.288 1.00 42.03 607 ASN A CA 1
ATOM 4943 C C . ASN A 1 607 ? -19.568 28.864 -18.851 1.00 42.03 607 ASN A C 1
ATOM 4945 O O . ASN A 1 607 ? -18.813 29.234 -17.953 1.00 42.03 607 ASN A O 1
ATOM 4949 N N . TRP A 1 608 ? -20.414 29.698 -19.454 1.00 43.62 608 TRP A N 1
ATOM 4950 C CA . TRP A 1 608 ? -20.561 31.128 -19.174 1.00 43.62 608 TRP A CA 1
ATOM 4951 C C . TRP A 1 608 ? -20.634 31.491 -17.676 1.00 43.62 608 TRP A C 1
ATOM 4953 O O . TRP A 1 608 ? -20.233 32.588 -17.294 1.00 43.62 608 TRP A O 1
ATOM 4963 N N . TYR A 1 609 ? -21.122 30.585 -16.821 1.00 40.00 609 TYR A N 1
ATOM 4964 C CA . TYR A 1 609 ? -21.098 30.743 -15.364 1.00 40.00 609 TYR A CA 1
ATOM 4965 C C . TYR A 1 609 ? -19.673 30.704 -14.775 1.00 40.00 609 TYR A C 1
ATOM 4967 O O . TYR A 1 609 ? -19.333 31.548 -13.950 1.00 40.00 609 TYR A O 1
ATOM 4975 N N . ALA A 1 610 ? -18.815 29.788 -15.235 1.00 44.50 610 ALA A N 1
ATOM 4976 C CA . ALA A 1 610 ? -17.445 29.627 -14.745 1.00 44.50 610 ALA A CA 1
ATOM 4977 C C . ALA A 1 610 ? -16.532 30.796 -15.154 1.00 44.50 610 ALA A C 1
ATOM 4979 O O . ALA A 1 610 ? -15.804 31.327 -14.318 1.00 44.50 610 ALA A O 1
ATOM 4980 N N . LEU A 1 611 ? -16.668 31.281 -16.394 1.00 54.69 611 LEU A N 1
ATOM 4981 C CA . LEU A 1 611 ? -15.975 32.484 -16.882 1.00 54.69 611 LEU A CA 1
ATOM 4982 C C . LEU A 1 611 ? -16.373 33.767 -16.134 1.00 54.69 611 LEU A C 1
ATOM 4984 O O . LEU A 1 611 ? -15.653 34.758 -16.193 1.00 54.69 611 LEU A O 1
ATOM 4988 N N . LYS A 1 612 ? -17.534 33.775 -15.470 1.00 51.38 612 LYS A N 1
ATOM 4989 C CA . LYS A 1 612 ? -18.046 34.942 -14.747 1.00 51.38 612 LYS A CA 1
ATOM 4990 C C . LYS A 1 612 ? -17.712 34.919 -13.251 1.00 51.38 612 LYS A C 1
ATOM 4992 O O . LYS A 1 612 ? -17.537 35.990 -12.679 1.00 51.38 612 LYS A O 1
ATOM 4997 N N . GLU A 1 613 ? -17.653 33.739 -12.631 1.00 45.06 613 GLU A N 1
ATOM 4998 C CA . GLU A 1 613 ? -17.489 33.593 -11.173 1.00 45.06 613 GLU A CA 1
ATOM 4999 C C . GLU A 1 613 ? -16.072 33.170 -10.741 1.00 45.06 613 GLU A C 1
ATOM 5001 O O . GLU A 1 613 ? -15.679 33.477 -9.619 1.00 45.06 613 GLU A O 1
ATOM 5006 N N . TYR A 1 614 ? -15.289 32.500 -11.601 1.00 45.31 614 TYR A N 1
ATOM 5007 C CA . TYR A 1 614 ? -14.004 31.884 -11.210 1.00 45.31 614 TYR A CA 1
ATOM 5008 C C . TYR A 1 614 ? -12.784 32.353 -12.016 1.00 45.31 614 TYR A C 1
ATOM 5010 O O . TYR A 1 614 ? -11.673 31.892 -11.764 1.00 45.31 614 TYR A O 1
ATOM 5018 N N . VAL A 1 615 ? -12.961 33.293 -12.947 1.00 56.09 615 VAL A N 1
ATOM 5019 C CA . VAL A 1 615 ? -11.859 33.972 -13.643 1.00 56.09 615 VAL A CA 1
ATOM 5020 C C . VAL A 1 615 ? -11.848 35.430 -13.196 1.00 56.09 615 VAL A C 1
ATOM 5022 O O . VAL A 1 615 ? -12.729 36.205 -13.566 1.00 56.09 615 VAL A O 1
ATOM 5025 N N . SER A 1 616 ? -10.875 35.809 -12.366 1.00 52.41 616 SER A N 1
ATOM 5026 C CA . SER A 1 616 ? -10.638 37.217 -12.042 1.00 52.41 616 SER A CA 1
ATOM 5027 C C . SER A 1 616 ? -9.847 37.887 -13.161 1.00 52.41 616 SER A C 1
ATOM 5029 O O . SER A 1 616 ? -8.993 37.253 -13.785 1.00 52.41 616 SER A O 1
ATOM 5031 N N . ASP A 1 617 ? -10.070 39.184 -13.375 1.00 62.88 617 ASP A N 1
ATOM 5032 C CA . ASP A 1 617 ? -9.163 39.969 -14.211 1.00 62.88 617 ASP A CA 1
ATOM 5033 C C . ASP A 1 617 ? -7.729 39.863 -13.653 1.00 62.88 617 ASP A C 1
ATOM 5035 O O . ASP A 1 617 ? -7.549 39.821 -12.428 1.00 62.88 617 ASP A O 1
ATOM 5039 N N . PRO A 1 618 ? -6.698 39.807 -14.516 1.00 64.00 618 PRO A N 1
ATOM 5040 C CA . PRO A 1 618 ? -5.316 39.808 -14.058 1.00 64.00 618 PRO A CA 1
ATOM 5041 C C . PRO A 1 618 ? -5.054 41.027 -13.157 1.00 64.00 618 PRO A C 1
ATOM 5043 O O . PRO A 1 618 ? -5.607 42.107 -13.405 1.00 64.00 618 PRO A O 1
ATOM 5046 N N . PRO A 1 619 ? -4.230 40.873 -12.105 1.00 68.75 619 PRO A N 1
ATOM 5047 C CA . PRO A 1 619 ? -4.017 41.926 -11.124 1.00 68.75 619 PRO A CA 1
ATOM 5048 C C . PRO A 1 619 ? -3.445 43.176 -11.798 1.00 68.75 619 PRO A C 1
ATOM 5050 O O . PRO A 1 619 ? -2.531 43.099 -12.618 1.00 68.75 619 PRO A O 1
ATOM 5053 N N . SER A 1 620 ? -4.006 44.340 -11.466 1.00 77.06 620 SER A N 1
ATOM 5054 C CA . SER A 1 620 ? -3.521 45.611 -11.998 1.00 77.06 620 SER A CA 1
ATOM 5055 C C . SER A 1 620 ? -2.170 45.974 -11.385 1.00 77.06 620 SER A C 1
ATOM 5057 O O . SER A 1 620 ? -1.892 45.632 -10.236 1.00 77.06 620 SER A O 1
ATOM 5059 N N . ASP A 1 621 ? -1.360 46.750 -12.108 1.00 81.19 621 ASP A N 1
ATOM 5060 C CA . ASP A 1 621 ? -0.078 47.263 -11.601 1.00 81.19 621 ASP A CA 1
ATOM 5061 C C . ASP A 1 621 ? -0.229 48.006 -10.257 1.00 81.19 621 ASP A C 1
ATOM 5063 O O . ASP A 1 621 ? 0.684 48.006 -9.435 1.00 81.19 621 ASP A O 1
ATOM 5067 N N . GLU A 1 622 ? -1.392 48.621 -10.009 1.00 80.88 622 GLU A N 1
ATOM 5068 C CA . GLU A 1 622 ? -1.719 49.291 -8.743 1.00 80.88 622 GLU A CA 1
ATOM 5069 C C . GLU A 1 622 ? -1.973 48.300 -7.597 1.00 80.88 622 GLU A C 1
ATOM 5071 O O . GLU A 1 622 ? -1.547 48.558 -6.472 1.00 80.88 622 GLU A O 1
ATOM 5076 N N . LEU A 1 623 ? -2.621 47.161 -7.874 1.00 78.19 623 LEU A N 1
ATOM 5077 C CA . LEU A 1 623 ? -2.838 46.089 -6.898 1.00 78.19 623 LEU A CA 1
ATOM 5078 C C . LEU A 1 623 ? -1.528 45.358 -6.588 1.00 78.19 623 LEU A C 1
ATOM 5080 O O . LEU A 1 623 ? -1.224 45.102 -5.427 1.00 78.19 623 LEU A O 1
ATOM 5084 N N . ILE A 1 624 ? -0.719 45.086 -7.615 1.00 80.38 624 ILE A N 1
ATOM 5085 C CA . ILE A 1 624 ? 0.622 44.515 -7.448 1.00 80.38 624 ILE A CA 1
ATOM 5086 C C . ILE A 1 624 ? 1.465 45.452 -6.579 1.00 80.38 624 ILE A C 1
ATOM 5088 O O . ILE A 1 624 ? 2.059 45.009 -5.603 1.00 80.38 624 ILE A O 1
ATOM 5092 N N . ALA A 1 625 ? 1.454 46.759 -6.857 1.00 80.19 625 ALA A N 1
ATOM 5093 C CA . ALA A 1 625 ? 2.206 47.732 -6.071 1.00 80.19 625 ALA A CA 1
ATOM 5094 C C . ALA A 1 625 ? 1.742 47.825 -4.606 1.00 80.19 625 ALA A C 1
ATOM 5096 O O . ALA A 1 625 ? 2.591 47.974 -3.730 1.00 80.19 625 ALA A O 1
ATOM 5097 N N . SER A 1 626 ? 0.436 47.723 -4.317 1.00 84.50 626 SER A N 1
ATOM 5098 C CA . SER A 1 626 ? -0.040 47.755 -2.925 1.00 84.50 626 SER A CA 1
ATOM 5099 C C . SER A 1 626 ? 0.364 46.501 -2.153 1.00 84.50 626 SER A C 1
ATOM 5101 O O . SER A 1 626 ? 0.713 46.591 -0.981 1.00 84.50 626 SER A O 1
ATOM 5103 N N . VAL A 1 627 ? 0.352 45.343 -2.816 1.00 77.31 627 VAL A N 1
ATOM 5104 C CA . VAL A 1 627 ? 0.781 44.066 -2.233 1.00 77.31 627 VAL A CA 1
ATOM 5105 C C . VAL A 1 627 ? 2.301 44.036 -2.037 1.00 77.31 627 VAL A C 1
ATOM 5107 O O . VAL A 1 627 ? 2.771 43.609 -0.989 1.00 77.31 627 VAL A O 1
ATOM 5110 N N . GLU A 1 628 ? 3.090 44.562 -2.977 1.00 85.75 628 GLU A N 1
ATOM 5111 C CA . GLU A 1 628 ? 4.544 44.730 -2.808 1.00 85.75 628 GLU A CA 1
ATOM 5112 C C . GLU A 1 628 ? 4.891 45.695 -1.657 1.00 85.75 628 GLU A C 1
ATOM 5114 O O . GLU A 1 628 ? 5.882 45.491 -0.951 1.00 85.75 628 GLU A O 1
ATOM 5119 N N . GLU A 1 629 ? 4.089 46.747 -1.450 1.00 82.62 629 GLU A N 1
ATOM 5120 C CA . GLU A 1 629 ? 4.258 47.693 -0.338 1.00 82.62 629 GLU A CA 1
ATOM 5121 C C . GLU A 1 629 ? 3.912 47.055 1.016 1.00 82.62 629 GLU A C 1
ATOM 5123 O O . GLU A 1 629 ? 4.609 47.303 2.002 1.00 82.62 629 GLU A O 1
ATOM 5128 N N . GLU A 1 630 ? 2.893 46.193 1.058 1.00 81.00 630 GLU A N 1
ATOM 5129 C CA . GLU A 1 630 ? 2.506 45.434 2.252 1.00 81.00 630 GLU A CA 1
ATOM 5130 C C . GLU A 1 630 ? 3.520 44.333 2.602 1.00 81.00 630 GLU A C 1
ATOM 5132 O O . GLU A 1 630 ? 3.873 44.157 3.769 1.00 81.00 630 GLU A O 1
ATOM 5137 N N . LEU A 1 631 ? 4.047 43.632 1.595 1.00 77.56 631 LEU A N 1
ATOM 5138 C CA . LEU A 1 631 ? 5.004 42.535 1.772 1.00 77.56 631 LEU A CA 1
ATOM 5139 C C . LEU A 1 631 ? 6.456 43.013 1.939 1.00 77.56 631 LEU A C 1
ATOM 5141 O O . LEU A 1 631 ? 7.299 42.272 2.445 1.00 77.56 631 LEU A O 1
ATOM 5145 N N . GLY A 1 632 ? 6.773 44.247 1.537 1.00 69.31 632 GLY A N 1
ATOM 5146 C CA . GLY A 1 632 ? 8.100 44.849 1.692 1.00 69.31 632 GLY A CA 1
ATOM 5147 C C . GLY A 1 632 ? 9.161 44.345 0.705 1.00 69.31 632 GLY A C 1
ATOM 5148 O O . GLY A 1 632 ? 10.345 44.654 0.868 1.00 69.31 632 GLY A O 1
ATOM 5149 N N . TYR A 1 633 ? 8.766 43.597 -0.327 1.00 71.75 633 TYR A N 1
ATOM 5150 C CA . TYR A 1 633 ? 9.624 43.175 -1.434 1.00 71.75 633 TYR A CA 1
ATOM 5151 C C . TYR A 1 633 ? 8.827 43.083 -2.739 1.00 71.75 633 TYR A C 1
ATOM 5153 O O . TYR A 1 633 ? 7.600 43.023 -2.734 1.00 71.75 633 TYR A O 1
ATOM 5161 N N . LYS A 1 634 ? 9.542 43.108 -3.870 1.00 77.06 634 LYS A N 1
ATOM 5162 C CA . LYS A 1 634 ? 8.920 43.045 -5.195 1.00 77.06 634 LYS A CA 1
ATOM 5163 C C . LYS A 1 634 ? 8.568 41.618 -5.587 1.00 77.06 634 LYS A C 1
ATOM 5165 O O . LYS A 1 634 ? 9.411 40.731 -5.445 1.00 77.06 634 LYS A O 1
ATOM 5170 N N . LEU A 1 635 ? 7.365 41.424 -6.115 1.00 65.38 635 LEU A N 1
ATOM 5171 C CA . LEU A 1 635 ? 6.930 40.149 -6.667 1.00 65.38 635 LEU A CA 1
ATOM 5172 C C . LEU A 1 635 ? 7.702 39.906 -7.969 1.00 65.38 635 LEU A C 1
ATOM 5174 O O . LEU A 1 635 ? 7.936 40.820 -8.762 1.00 65.38 635 LEU A O 1
ATOM 5178 N N . THR A 1 636 ? 8.183 38.679 -8.152 1.00 56.66 636 THR A N 1
ATOM 5179 C CA . THR A 1 636 ? 8.985 38.339 -9.335 1.00 56.66 636 THR A CA 1
ATOM 5180 C C . THR A 1 636 ? 8.018 38.006 -10.466 1.00 56.66 636 THR A C 1
ATOM 5182 O O . THR A 1 636 ? 7.091 37.234 -10.238 1.00 56.66 636 THR A O 1
ATOM 5185 N N . VAL A 1 637 ? 8.202 38.645 -11.628 1.00 50.28 637 VAL A N 1
ATOM 5186 C CA . VAL A 1 637 ? 7.352 38.462 -12.821 1.00 50.28 637 VAL A CA 1
ATOM 5187 C C . VAL A 1 637 ? 7.452 37.044 -13.355 1.00 50.28 637 VAL A C 1
ATOM 5189 O O . VAL A 1 637 ? 8.606 36.565 -13.467 1.00 50.28 637 VAL A O 1
#

Sequence (637 aa):
WNFRMGYSYFYLDQEGRALRYFEKALEARPDDEDTMQLIDGCRKGISLPQFSACFRERTENWWEAFAEMEAELRQMMDEDKDHTRGAELVAQMEDTLNLVFDEISFEIGVGGEKHELILTPEGDKVKLFELVYFQKHAPKEVLEHWNILVGRQPLQNIGLHTEDGWDISGDDVQIWLEEQGENSFAISAYCEKLLPMLREEEGRAWWMLTTLTDQVLGEIPHMRYIDSFDVLEEPKAEPSFLLSQLPDKLKEKGADLSTDPNAYLESYLGYKMEPNEDPDADWRLDTMVGSTCCVPLINGYLNADNDFMDDLHADGAVAGFFCYPLDTLREEEGSQKIFDFRDKLEEVFTTDEGSEVLTLTGGATGLYCGYVDFIAWDIREALNMAKEFFEGTDIPWAIFHTFRREAGSVPLKQQDDGTETENQDDELDETLMGMDYIPYTQQNAEAFFAQLEQWNDEDEYTRCIQALNAIPEDWRNYRTAYALARALENYAIIGDHDEGTLKSKGDKALLRAIEVLESVREEGQDKAEWNMRMAYGYQYLYGQEEKAIPYAQRWAELDPEDENAPAVIRECKAEIRKRQRSRKKAKFVPGDTPFEGFDLTNFWDDNWYALKEYVSDPPSDELIASVEEELGYKLTV

Foldseek 3Di:
DLQVQLVVCVVLLLLVRSLVSLVVVCVVPPPPPVSVVSNVVSQVCQFPPDHPDFLLRLLLVLLVVCLVCVVVLVVVQVPCPVVPCVVVSVVVVQVSVCSQFVDWDWDWQDDPQATEIETECVLPPLVLVSLVLSQVNRDPSNVVHYDYHYWADADAFDWDADPVGDTGALQQKWWDWDAPDQLAIEIEIEGPSCLVVCVVPVVVSQVNVVVNLCRHQIGLSCSRRYPYYHYDNDDDPDDTDGSNCVNVVSVVSPDDSDNDSVVLLPDKDKDADDADPPPPDFPPSQFGIKIFSNVVLVLCLVVLNCPSVSRCSSSNKFKWKKKFWCPVVPPDPPPVSVVVLLVVLVVLLPDPVNVSFWDWGMWTDGPTITMTIIMGSHSVVVLVSSLVSVVPDPTQWMWIGTSRRPHDIHTSDHRPCPDDDDDDDDLLQDDPPPDPADADDPVCPVVRVVVLVVCVVQQNLSVQSNSLNNDPPVRDDPVSLLSNLVSLLSCLQQNRPSPHDDNVSSLVSLVVSLVSLVVHCVVQVLPLSSLVSQLSSQLSRPPSLVRSQVSLVSSCVNPVPDPVSVVSNVSSVVVVVVVVVVVVPPPPDQPPPVPRPDDCVPVPDPDPVCCVPPDDDDDDPVRQVVVCVVVVHHDDD

Nearest PDB structures (foldseek):
  4abn-assembly2_B  TM=7.140E-01  e=6.715E-01  Mus musculus
  4abn-assembly1_A  TM=7.026E-01  e=1.277E+00  Mus musculus
  4j0u-assembly1_A  TM=5.856E-01  e=8.069E-01  Homo sapiens
  3zgq-assembly1_A  TM=5.768E-01  e=1.400E+00  Homo sapiens
  4nq0-assembly1_A  TM=6.126E-01  e=8.008E+00  Saccharomyces cerevisiae S288C

Secondary structure (DSSP, 8-state):
-HHHHHHHHHTTT-HHHHHHHHHHHHHHSTT-HHHHHHHHHHHHHHHS---SS-HHHHHHHHHHHHHHHHHHHHHHHHH-TTS-SHHHHHHHHHHHHTTT-SS-EEEEEEETTEEEEEEE-TT-HHHHHHHHHHHHT--HHHHTTEEEEESPPP-TT-EEE-TTS-EEETTTEEEEEEEEETTEEEEEEEETTTHHHHHH-HHHHHHHHHHHHHHHH-HHHHHHHEEEEEE-SS--SSPPEEGGGHHHHHHHTT------HHHHHT-PEEEE------TTSPTTTTEEEEEES-HHHHHHHHHT--HHHHHHHHHT-EEEEEEEESTTTSSSS-THHHHHHHHHHHHHHHSTTHHHHEEEEEEEEESSEEEEEEEESSHHHHHHHHHHHHHTSS-SEEEEEES-TTPPEEEEEE--SS-SSS----TTTS--TT---PPP-TTTHHHHHHHHHHHHHTT-HHHHHHHHHTS-GGG--HHHHHHHHHHHHHHHHT-GGG----HHHHHHHHHHHHHHHHHTHHHHTT-HHHHHHHHHHHHHSTT-HHHHHHHHHHHHHH-TT-THHHHHHHHHHHHHHHHHHHHT-----TT-STTTT--GGGTT---TTHHHHS-PPPPPHHHHHHHHHHHTSPPP-

Mean predicted aligned error: 15.84 Å

Radius of gyration: 32.42 Å; Cα contacts (8 Å, |Δi|>4): 917; chains: 1; bounding box: 88×78×94 Å

Solvent-accessible surface area (backbone atoms only — not comparable to full-atom values): 35003 Å² total; per-residue (Å²): 105,41,49,57,53,12,51,51,29,48,78,58,44,24,24,66,64,9,34,62,22,27,53,59,31,35,73,77,41,73,90,43,62,70,50,53,52,51,41,53,50,20,52,50,36,51,24,54,73,66,57,99,56,29,28,43,58,31,44,54,54,46,45,58,55,43,63,76,46,47,68,60,53,51,49,52,61,72,66,40,81,82,65,80,48,56,69,59,55,49,51,56,50,49,65,56,50,53,70,41,31,78,74,84,51,71,49,76,54,74,61,90,95,27,37,30,42,31,39,41,43,85,77,36,70,72,53,38,52,56,49,52,55,51,53,72,62,59,48,70,76,49,55,75,49,36,46,76,40,58,31,49,66,56,41,87,92,50,64,56,74,47,96,92,68,50,79,46,37,35,80,58,26,39,29,39,82,44,78,79,51,90,73,31,27,34,37,39,38,29,40,77,84,46,51,68,43,40,76,77,40,44,70,57,42,49,50,54,52,51,54,50,46,23,35,51,48,8,31,42,30,37,63,63,30,49,83,42,82,45,79,45,96,63,79,72,93,66,88,64,47,40,45,67,49,44,58,60,55,41,43,76,72,69,51,79,69,58,59,55,52,62,71,54,59,70,44,66,46,76,49,72,48,86,46,48,86,53,89,86,53,62,87,73,46,26,25,38,38,33,37,28,38,49,62,66,57,58,54,24,24,78,70,64,42,48,63,72,58,44,51,34,30,50,28,25,27,45,52,28,30,41,39,32,69,37,71,90,43,59,67,94,71,52,75,55,51,52,52,58,52,47,53,57,59,49,50,60,38,68,35,82,69,25,52,64,23,30,45,81,36,38,34,35,42,31,81,54,38,38,38,44,27,34,40,21,25,28,55,70,59,45,51,51,56,50,22,58,53,46,69,77,48,90,67,58,42,30,30,39,35,42,50,43,62,87,49,50,73,38,80,49,34,70,55,76,84,56,72,99,72,79,90,73,66,55,86,48,64,48,78,78,82,85,65,95,72,72,78,79,41,94,88,43,42,70,61,31,51,51,52,42,52,51,29,56,77,61,30,35,21,58,60,40,29,31,60,51,63,70,50,54,73,94,73,60,45,67,72,54,33,51,52,36,24,51,24,25,41,45,27,29,74,38,14,52,70,70,70,47,45,60,64,72,60,14,46,52,29,23,53,50,20,42,53,42,47,58,77,36,35,92,80,28,73,90,36,35,69,48,21,44,48,50,14,50,34,24,54,74,31,90,91,33,28,80,67,9,38,63,29,18,51,51,15,31,70,66,37,72,84,48,72,60,30,63,46,52,42,52,49,34,55,48,51,54,49,48,55,54,42,52,77,68,57,72,71,80,58,96,58,76,51,93,75,44,84,66,78,65,92,58,78,80,68,86,46,74,66,52,66,66,76,73,54,76,78,80,81,47,74,67,56,51,50,52,50,25,64,73,69,70,50,80,79,82,132